Protein AF-A0AAE9FIM0-F1 (afdb_monomer)

Solvent-accessible surface area (backbone atoms only — not comparable to full-atom values): 22523 Å² total; per-residue (Å²): 132,84,79,68,98,60,96,70,81,32,46,22,54,48,55,18,51,53,49,30,56,49,62,71,35,87,87,55,49,59,69,56,46,31,50,56,34,48,49,47,29,31,25,73,68,67,38,92,73,92,70,61,60,83,81,52,51,49,50,66,45,49,74,44,91,49,35,68,61,37,21,54,51,45,29,70,60,47,76,51,98,42,43,53,70,60,45,55,52,51,48,54,48,48,53,49,40,24,47,32,17,46,52,25,42,47,45,43,71,77,53,74,28,53,64,4,48,55,47,49,44,52,48,48,56,51,43,44,55,52,50,46,55,24,39,76,43,16,61,45,33,56,78,67,67,43,36,66,58,54,45,51,56,52,66,58,48,41,66,61,76,64,52,69,58,44,45,48,43,26,48,48,32,54,51,50,33,51,50,41,25,54,50,41,45,69,78,42,70,95,43,75,68,46,54,52,49,19,49,53,39,18,52,50,60,36,68,88,44,63,52,37,71,59,33,22,59,60,96,52,67,46,58,61,82,49,34,34,28,56,13,46,57,50,18,37,43,49,56,65,47,91,44,65,42,36,27,29,20,31,49,28,22,51,50,28,20,38,59,27,53,67,42,34,46,27,82,93,66,61,89,72,65,61,75,62,20,53,57,27,50,49,43,44,43,51,36,41,31,43,25,24,77,74,54,55,73,74,43,65,69,59,55,73,75,23,40,25,47,56,43,7,46,43,50,1,40,52,47,18,50,51,55,42,50,69,76,31,66,97,46,40,77,43,72,71,48,77,47,84,51,101,88,50,88,45,68,37,24,38,49,39,37,16,55,52,27,40,48,53,76,53,68,74,95,61,91,41,48,55,51,91,92,50,47,53,62,26,48,65,32,49,49,60,38,49,56,46,40,70,67,45,43,60,57,68,66,56,53,75,82,32,82,79,47,59,52,49,63,80,78,66,42,70,66,14,77,82,26,56,57,60,69,130

pLDDT: mean 87.54, std 10.55, range [40.44, 98.5]

Structure (mmCIF, N/CA/C/O backbone):
data_AF-A0AAE9FIM0-F1
#
_entry.id   AF-A0AAE9FIM0-F1
#
loop_
_atom_site.group_PDB
_atom_site.id
_atom_site.type_symbol
_atom_site.label_atom_id
_atom_site.label_alt_id
_atom_site.label_comp_id
_atom_site.label_asym_id
_atom_site.label_entity_id
_atom_site.label_seq_id
_atom_site.pdbx_PDB_ins_code
_atom_site.Cartn_x
_atom_site.Cartn_y
_atom_site.Cartn_z
_atom_site.occupancy
_atom_site.B_iso_or_equiv
_atom_site.auth_seq_id
_atom_site.auth_comp_id
_atom_site.auth_asym_id
_atom_site.auth_atom_id
_atom_site.pdbx_PDB_model_num
ATOM 1 N N . MET A 1 1 ? 26.666 -0.159 -11.249 1.00 45.59 1 MET A N 1
ATOM 2 C CA . MET A 1 1 ? 26.987 0.012 -12.684 1.00 45.59 1 MET A CA 1
ATOM 3 C C . MET A 1 1 ? 28.326 0.726 -12.790 1.00 45.59 1 MET A C 1
ATOM 5 O O . MET A 1 1 ? 28.590 1.577 -11.950 1.00 45.59 1 MET A O 1
ATOM 9 N N . ARG A 1 2 ? 29.203 0.347 -13.729 1.00 40.44 2 ARG A N 1
ATOM 10 C CA . ARG A 1 2 ? 30.418 1.134 -14.006 1.00 40.44 2 ARG A CA 1
ATOM 11 C C . ARG A 1 2 ? 30.006 2.376 -14.793 1.00 40.44 2 ARG A C 1
ATOM 13 O O . ARG A 1 2 ? 29.183 2.263 -15.694 1.00 40.44 2 ARG A O 1
ATOM 20 N N . THR A 1 3 ? 30.529 3.535 -14.415 1.00 42.78 3 THR A N 1
ATOM 21 C CA . THR A 1 3 ? 30.264 4.798 -15.106 1.00 42.78 3 THR A CA 1
ATOM 22 C C . THR A 1 3 ? 30.860 4.731 -16.516 1.00 42.78 3 THR A C 1
ATOM 24 O O . THR A 1 3 ? 32.011 4.303 -16.635 1.00 42.78 3 THR A O 1
ATOM 27 N N . PRO A 1 4 ? 30.118 5.122 -17.566 1.00 48.19 4 PRO A N 1
ATOM 28 C CA . PRO A 1 4 ? 30.628 5.154 -18.934 1.00 48.19 4 PRO A CA 1
ATOM 29 C C . PRO A 1 4 ? 31.909 5.987 -19.053 1.00 48.19 4 PRO A C 1
ATOM 31 O O . PRO A 1 4 ? 32.126 6.931 -18.294 1.00 48.19 4 PRO A O 1
ATOM 34 N N . SER A 1 5 ? 32.755 5.647 -20.028 1.00 42.88 5 SER A N 1
ATOM 35 C CA . SER A 1 5 ? 34.056 6.302 -20.243 1.00 42.88 5 SER A CA 1
ATOM 36 C C . SER A 1 5 ? 33.963 7.744 -20.778 1.00 42.88 5 SER A C 1
ATOM 38 O O . SER A 1 5 ? 34.961 8.466 -20.764 1.00 42.88 5 SER A O 1
ATOM 40 N N . ARG A 1 6 ? 32.773 8.178 -21.222 1.00 50.69 6 ARG A N 1
ATOM 41 C CA . ARG A 1 6 ? 32.464 9.528 -21.724 1.00 50.69 6 ARG A CA 1
ATOM 42 C C . ARG A 1 6 ? 31.377 10.195 -20.877 1.00 50.69 6 ARG A C 1
ATOM 44 O O . ARG A 1 6 ? 30.498 9.515 -20.352 1.00 50.69 6 ARG A O 1
ATOM 51 N N . GLU A 1 7 ? 31.415 11.525 -20.773 1.00 47.22 7 GLU A N 1
ATOM 52 C CA . GLU A 1 7 ? 30.308 12.314 -20.215 1.00 47.22 7 GLU A CA 1
ATOM 53 C C . GLU A 1 7 ? 29.079 12.174 -21.125 1.00 47.22 7 GLU A C 1
ATOM 55 O O . GLU A 1 7 ? 29.012 12.767 -22.199 1.00 47.22 7 GLU A O 1
ATOM 60 N N . LEU A 1 8 ? 28.114 11.352 -20.713 1.00 57.09 8 LEU A N 1
ATOM 61 C CA . LEU A 1 8 ? 26.884 11.115 -21.466 1.00 57.09 8 LEU A CA 1
ATOM 62 C C . LEU A 1 8 ? 25.763 12.012 -20.947 1.00 57.09 8 LEU A C 1
ATOM 64 O O . LEU A 1 8 ? 25.389 11.949 -19.777 1.00 57.09 8 LEU A O 1
ATOM 68 N N . THR A 1 9 ? 25.199 12.822 -21.840 1.00 62.22 9 THR A N 1
ATOM 69 C CA . THR A 1 9 ? 24.086 13.733 -21.535 1.00 62.22 9 THR A CA 1
ATOM 70 C C . THR A 1 9 ? 22.716 13.063 -21.672 1.00 62.22 9 THR A C 1
ATOM 72 O O . THR A 1 9 ? 21.817 13.370 -20.895 1.00 62.22 9 THR A O 1
ATOM 75 N N . SER A 1 10 ? 22.544 12.117 -22.603 1.00 78.56 10 SER A N 1
ATOM 76 C CA . SER A 1 10 ? 21.276 11.403 -22.828 1.00 78.56 10 SER A CA 1
ATOM 77 C C . SER A 1 10 ? 21.466 10.054 -23.540 1.00 78.56 10 SER A C 1
ATOM 79 O O . SER A 1 10 ? 22.478 9.816 -24.206 1.00 78.56 10 SER A O 1
ATOM 81 N N . THR A 1 11 ? 20.474 9.163 -23.415 1.00 80.56 11 THR A N 1
ATOM 82 C CA . THR A 1 11 ? 20.501 7.804 -23.997 1.00 80.56 11 THR A CA 1
ATOM 83 C C . THR A 1 11 ? 20.589 7.819 -25.526 1.00 80.56 11 THR A C 1
ATOM 85 O O . THR A 1 11 ? 21.342 7.049 -26.121 1.00 80.56 11 THR A O 1
ATOM 88 N N . ASN A 1 12 ? 19.866 8.728 -26.179 1.00 86.38 12 ASN A N 1
ATOM 89 C CA . ASN A 1 12 ? 19.894 8.870 -27.633 1.00 86.38 12 ASN A CA 1
ATOM 90 C C . ASN A 1 12 ? 21.243 9.393 -28.149 1.00 86.38 12 ASN A C 1
ATOM 92 O O . ASN A 1 12 ? 21.738 8.898 -29.161 1.00 86.38 12 ASN A O 1
ATOM 96 N N . ASN A 1 13 ? 21.878 10.321 -27.422 1.00 86.94 13 ASN A N 1
ATOM 97 C CA . ASN A 1 13 ? 23.226 10.791 -27.740 1.00 86.94 13 ASN A CA 1
ATOM 98 C C . ASN A 1 13 ? 24.244 9.657 -27.636 1.00 86.94 13 ASN A C 1
ATOM 100 O O . ASN A 1 13 ? 25.031 9.480 -28.561 1.00 86.94 13 ASN A O 1
ATOM 104 N N . PHE A 1 14 ? 24.174 8.845 -26.576 1.00 87.06 14 PHE A N 1
ATOM 105 C CA . PHE A 1 14 ? 25.027 7.667 -26.418 1.00 87.06 14 PHE A CA 1
ATOM 106 C C . PHE A 1 14 ? 24.913 6.700 -27.606 1.00 87.06 14 PHE A C 1
ATOM 108 O O . PHE A 1 14 ? 25.920 6.359 -28.222 1.00 87.06 14 PHE A O 1
ATOM 115 N N . ILE A 1 15 ? 23.688 6.298 -27.966 1.00 89.69 15 ILE A N 1
ATOM 116 C CA . ILE A 1 15 ? 23.442 5.376 -29.087 1.00 89.69 15 ILE A CA 1
ATOM 117 C C . ILE A 1 15 ? 23.955 5.974 -30.406 1.00 89.69 15 ILE A C 1
ATOM 119 O O . ILE A 1 15 ? 24.603 5.285 -31.195 1.00 89.69 15 ILE A O 1
ATOM 123 N N . GLY A 1 16 ? 23.701 7.265 -30.637 1.00 92.00 16 GLY A N 1
ATOM 124 C CA . GLY A 1 16 ? 24.163 7.971 -31.828 1.00 92.00 16 GLY A CA 1
ATOM 125 C C . GLY A 1 16 ? 25.684 8.086 -31.925 1.00 92.00 16 GLY A C 1
ATOM 126 O O . GLY A 1 16 ? 26.239 7.895 -33.007 1.00 92.00 16 GLY A O 1
ATOM 127 N N . GLU A 1 17 ? 26.369 8.390 -30.823 1.00 91.56 17 GLU A N 1
ATOM 128 C CA . GLU A 1 17 ? 27.834 8.463 -30.770 1.00 91.56 17 GLU A CA 1
ATOM 129 C C . GLU A 1 17 ? 28.489 7.094 -30.939 1.00 91.56 17 GLU A C 1
ATOM 131 O O . GLU A 1 17 ? 29.503 6.987 -31.630 1.00 91.56 17 GLU A O 1
ATOM 136 N N . LEU A 1 18 ? 27.895 6.047 -30.361 1.00 91.38 18 LEU A N 1
ATOM 137 C CA . LEU A 1 18 ? 28.353 4.675 -30.551 1.00 91.38 18 LEU A CA 1
ATOM 138 C C . LEU A 1 18 ? 28.235 4.264 -32.024 1.00 91.38 18 LEU A C 1
ATOM 140 O O . LEU A 1 18 ? 29.189 3.738 -32.593 1.00 91.38 18 LEU A O 1
ATOM 144 N N . PHE A 1 19 ? 27.110 4.582 -32.674 1.00 93.81 19 PHE A N 1
ATOM 145 C CA . PHE A 1 19 ? 26.949 4.368 -34.113 1.00 93.81 19 PHE A CA 1
ATOM 146 C C . PHE A 1 19 ? 27.971 5.157 -34.939 1.00 93.81 19 PHE A C 1
ATOM 148 O O . PHE A 1 19 ? 28.561 4.603 -35.863 1.00 93.81 19 PHE A O 1
ATOM 155 N N . LEU A 1 20 ? 28.195 6.436 -34.612 1.00 94.75 20 LEU A N 1
ATOM 156 C CA . LEU A 1 20 ? 29.162 7.286 -35.313 1.00 94.75 20 LEU A CA 1
ATOM 157 C C . LEU A 1 20 ? 30.563 6.668 -35.274 1.00 94.75 20 LEU A C 1
ATOM 159 O O . LEU A 1 20 ? 31.186 6.517 -36.321 1.00 94.75 20 LEU A O 1
ATOM 163 N N . ALA A 1 21 ? 31.009 6.245 -34.088 1.00 92.19 21 ALA A N 1
ATOM 164 C CA . ALA A 1 21 ? 32.309 5.609 -33.906 1.00 92.19 21 ALA A CA 1
ATOM 165 C C . ALA A 1 21 ? 32.446 4.315 -34.726 1.00 92.19 21 ALA A C 1
ATOM 167 O O . ALA A 1 21 ? 33.482 4.093 -35.345 1.00 92.19 21 ALA A O 1
ATOM 168 N N . GLN A 1 22 ? 31.398 3.484 -34.773 1.00 91.69 22 GLN A N 1
ATOM 169 C CA . GLN A 1 22 ? 31.391 2.266 -35.591 1.00 91.69 22 GLN A CA 1
ATOM 170 C C . GLN A 1 22 ? 31.370 2.572 -37.095 1.00 91.69 22 GLN A C 1
ATOM 172 O O . GLN A 1 22 ? 32.004 1.868 -37.869 1.00 91.69 22 GLN A O 1
ATOM 177 N N . CYS A 1 23 ? 30.646 3.608 -37.524 1.00 94.38 23 CYS A N 1
ATOM 178 C CA . CYS A 1 23 ? 30.543 3.988 -38.933 1.00 94.38 23 CYS A CA 1
ATOM 179 C C . CYS A 1 23 ? 31.859 4.565 -39.480 1.00 94.38 23 CYS A C 1
ATOM 181 O O . CYS A 1 23 ? 32.198 4.340 -40.641 1.00 94.38 23 CYS A O 1
ATOM 183 N N . GLU A 1 24 ? 32.607 5.300 -38.652 1.00 93.75 24 GLU A N 1
ATOM 184 C CA . GLU A 1 24 ? 33.899 5.893 -39.021 1.00 93.75 24 GLU A CA 1
ATOM 185 C C . GLU A 1 24 ? 35.069 4.892 -38.973 1.00 93.75 24 GLU A C 1
ATOM 187 O O . GLU A 1 24 ? 36.112 5.137 -39.587 1.00 93.75 24 GLU A O 1
ATOM 192 N N . ASP A 1 25 ? 34.914 3.761 -38.276 1.00 90.88 25 ASP A N 1
ATOM 193 C CA . ASP A 1 25 ? 35.942 2.723 -38.196 1.00 90.88 25 ASP A CA 1
ATOM 194 C C . ASP A 1 25 ? 35.991 1.876 -39.477 1.00 90.88 25 ASP A C 1
ATOM 196 O O . ASP A 1 25 ? 35.079 1.120 -39.812 1.00 90.88 25 ASP A O 1
ATOM 200 N N . THR A 1 26 ? 37.124 1.942 -40.174 1.00 88.12 26 THR A N 1
ATOM 201 C CA . THR A 1 26 ? 37.364 1.222 -41.430 1.00 88.12 26 THR A CA 1
ATOM 202 C C . THR A 1 26 ? 37.432 -0.300 -41.278 1.00 88.12 26 THR A C 1
ATOM 204 O O . THR A 1 26 ? 37.402 -1.010 -42.287 1.00 88.12 26 THR A O 1
ATOM 207 N N . HIS A 1 27 ? 37.522 -0.820 -40.051 1.00 90.00 27 HIS A N 1
ATOM 208 C CA . HIS A 1 27 ? 37.508 -2.256 -39.764 1.00 90.00 27 HIS A CA 1
ATOM 209 C C . HIS A 1 27 ? 36.102 -2.810 -39.518 1.00 90.00 27 HIS A C 1
ATOM 211 O O . HIS A 1 27 ? 35.934 -4.033 -39.507 1.00 90.00 27 HIS A O 1
ATOM 217 N N . VAL A 1 28 ? 35.107 -1.943 -39.319 1.00 88.38 28 VAL A N 1
ATOM 218 C CA . VAL A 1 28 ? 33.714 -2.338 -39.111 1.00 88.38 28 VAL A CA 1
ATOM 219 C C . VAL A 1 28 ? 33.047 -2.540 -40.467 1.00 88.38 28 VAL A C 1
ATOM 221 O O . VAL A 1 28 ? 33.050 -1.673 -41.341 1.00 88.38 28 VAL A O 1
ATOM 224 N N . LYS A 1 29 ? 32.473 -3.724 -40.675 1.00 91.00 29 LYS A N 1
ATOM 225 C CA . LYS A 1 29 ? 31.782 -4.060 -41.922 1.00 91.00 29 LYS A CA 1
ATOM 226 C C . LYS A 1 29 ? 30.368 -3.487 -41.933 1.00 91.00 29 LYS A C 1
ATOM 228 O O . LYS A 1 29 ? 29.709 -3.384 -40.903 1.00 91.00 29 LYS A O 1
ATOM 233 N N . HIS A 1 30 ? 29.841 -3.245 -43.133 1.00 91.31 30 HIS A N 1
ATOM 234 C CA . HIS A 1 30 ? 28.443 -2.841 -43.328 1.00 91.31 30 HIS A CA 1
ATOM 235 C C . HIS A 1 30 ? 27.441 -3.788 -42.635 1.00 91.31 30 HIS A C 1
ATOM 237 O O . HIS A 1 30 ? 26.458 -3.335 -42.059 1.00 91.31 30 HIS A O 1
ATOM 243 N N . GLU A 1 31 ? 27.710 -5.097 -42.641 1.00 90.50 31 GLU A N 1
ATOM 244 C CA . GLU A 1 31 ? 26.878 -6.096 -41.955 1.00 90.50 31 GLU A CA 1
ATOM 245 C C . GLU A 1 31 ? 26.845 -5.901 -40.429 1.00 90.50 31 GLU A C 1
ATOM 247 O O . GLU A 1 31 ? 25.802 -6.122 -39.817 1.00 90.50 31 GLU A O 1
ATOM 252 N N . GLU A 1 32 ? 27.947 -5.448 -39.820 1.00 89.62 32 GLU A N 1
ATOM 253 C CA . GLU A 1 32 ? 28.021 -5.148 -38.382 1.00 89.62 32 GLU A CA 1
ATOM 254 C C . GLU A 1 32 ? 27.185 -3.900 -38.046 1.00 89.62 32 GLU A C 1
ATOM 256 O O . GLU A 1 32 ? 26.411 -3.922 -37.089 1.00 89.62 32 GLU A O 1
ATOM 261 N N . LEU A 1 33 ? 27.248 -2.851 -38.879 1.00 90.94 33 LEU A N 1
ATOM 262 C CA . LEU A 1 33 ? 26.402 -1.654 -38.737 1.00 90.94 33 LEU A CA 1
ATOM 263 C C . LEU A 1 33 ? 24.915 -1.976 -38.905 1.00 90.94 33 LEU A C 1
ATOM 265 O O . LEU A 1 33 ? 24.080 -1.514 -38.128 1.00 90.94 33 LEU A O 1
ATOM 269 N N . LEU A 1 34 ? 24.577 -2.794 -39.904 1.00 91.50 34 LEU A N 1
ATOM 270 C CA . LEU A 1 34 ? 23.209 -3.249 -40.126 1.00 91.50 34 LEU A CA 1
ATOM 271 C C . LEU A 1 34 ? 22.697 -4.054 -38.927 1.00 91.50 34 LEU A C 1
ATOM 273 O O . LEU A 1 34 ? 21.554 -3.882 -38.510 1.00 91.50 34 LEU A O 1
ATOM 277 N N . HIS A 1 35 ? 23.538 -4.922 -38.363 1.00 88.94 35 HIS A N 1
ATOM 278 C CA . HIS A 1 35 ? 23.178 -5.704 -37.191 1.00 88.94 35 HIS A CA 1
ATOM 279 C C . HIS A 1 35 ? 22.922 -4.816 -35.966 1.00 88.94 35 HIS A C 1
ATOM 281 O O . HIS A 1 35 ? 21.900 -4.984 -35.304 1.00 88.94 35 HIS A O 1
ATOM 287 N N . PHE A 1 36 ? 23.791 -3.833 -35.711 1.00 90.69 36 PHE A N 1
ATOM 288 C CA . PHE A 1 36 ? 23.611 -2.854 -34.637 1.00 90.69 36 PHE A CA 1
ATOM 289 C C . PHE A 1 36 ? 22.263 -2.124 -34.738 1.00 90.69 36 PHE A C 1
ATOM 291 O O . PHE A 1 36 ? 21.505 -2.075 -33.771 1.00 90.69 36 PHE A O 1
ATOM 298 N N . LEU A 1 37 ? 21.921 -1.615 -35.926 1.00 91.88 37 LEU A N 1
ATOM 299 C CA . LEU A 1 37 ? 20.658 -0.904 -36.146 1.00 91.88 37 LEU A CA 1
ATOM 300 C C . LEU A 1 37 ? 19.449 -1.828 -35.966 1.00 91.88 37 LEU A C 1
ATOM 302 O O . LEU A 1 37 ? 18.486 -1.439 -35.313 1.00 91.88 37 LEU A O 1
ATOM 306 N N . LYS A 1 38 ? 19.522 -3.074 -36.450 1.00 88.69 38 LYS A N 1
ATOM 307 C CA . LYS A 1 38 ? 18.462 -4.076 -36.252 1.00 88.69 38 LYS A CA 1
ATOM 308 C C . LYS A 1 38 ? 18.218 -4.427 -34.789 1.00 88.69 38 LYS A C 1
ATOM 310 O O . LYS A 1 38 ? 17.091 -4.748 -34.425 1.00 88.69 38 LYS A O 1
ATOM 315 N N . GLN A 1 39 ? 19.242 -4.373 -33.939 1.00 87.56 39 GLN A N 1
ATOM 316 C CA . GLN A 1 39 ? 19.032 -4.545 -32.503 1.00 87.56 39 GLN A CA 1
ATOM 317 C C . GLN A 1 39 ? 18.209 -3.391 -31.921 1.00 87.56 39 GLN A C 1
ATOM 319 O O . GLN A 1 39 ? 17.304 -3.640 -31.133 1.00 87.56 39 GLN A O 1
ATOM 324 N N . ILE A 1 40 ? 18.455 -2.150 -32.351 1.00 89.62 40 ILE A N 1
ATOM 325 C CA . ILE A 1 40 ? 17.654 -0.991 -31.926 1.00 89.62 40 ILE A CA 1
ATOM 326 C C . ILE A 1 40 ? 16.211 -1.125 -32.431 1.00 89.62 40 ILE A C 1
ATOM 328 O O . ILE A 1 40 ? 15.276 -0.952 -31.654 1.00 89.62 40 ILE A O 1
ATOM 332 N N . GLU A 1 41 ? 16.022 -1.489 -33.702 1.00 88.81 41 GLU A N 1
ATOM 333 C CA . GLU A 1 41 ? 14.703 -1.777 -34.289 1.00 88.81 41 GLU A CA 1
ATOM 334 C C . GLU A 1 41 ? 13.930 -2.821 -33.468 1.00 88.81 41 GLU A C 1
ATOM 336 O O . GLU A 1 41 ? 12.759 -2.631 -33.145 1.00 88.81 41 GLU A O 1
ATOM 341 N N . HIS A 1 42 ? 14.602 -3.903 -33.074 1.00 84.69 42 HIS A N 1
ATOM 342 C CA . HIS A 1 42 ? 13.991 -4.967 -32.291 1.00 84.69 42 HIS A CA 1
ATOM 343 C C . HIS A 1 42 ? 13.658 -4.539 -30.859 1.00 84.69 42 HIS A C 1
ATOM 345 O O . HIS A 1 42 ? 12.546 -4.761 -30.396 1.00 84.69 42 HIS A O 1
ATOM 351 N N . TYR A 1 43 ? 14.602 -3.935 -30.139 1.00 82.81 43 TYR A N 1
ATOM 352 C CA . TYR A 1 43 ? 14.451 -3.717 -28.700 1.00 82.81 43 TYR A CA 1
ATOM 353 C C . TYR A 1 43 ? 13.754 -2.404 -28.339 1.00 82.81 43 TYR A C 1
ATOM 355 O O . TYR A 1 43 ? 13.036 -2.360 -27.344 1.00 82.81 43 TYR A O 1
ATOM 363 N N . VAL A 1 44 ? 13.938 -1.344 -29.132 1.00 82.44 44 VAL A N 1
ATOM 364 C CA . VAL A 1 44 ? 13.308 -0.035 -28.886 1.00 82.44 44 VAL A CA 1
ATOM 365 C C . VAL A 1 44 ? 11.938 0.042 -29.551 1.00 82.44 44 VAL A C 1
ATOM 367 O O . VAL A 1 44 ? 10.980 0.490 -28.927 1.00 82.44 44 VAL A O 1
ATOM 370 N N . PHE A 1 45 ? 11.831 -0.422 -30.799 1.00 82.50 45 PHE A N 1
ATOM 371 C CA . PHE A 1 45 ? 10.597 -0.326 -31.584 1.00 82.50 45 PHE A CA 1
ATOM 372 C C . PHE A 1 45 ? 9.779 -1.625 -31.614 1.00 82.50 45 PHE A C 1
ATOM 374 O O . PHE A 1 45 ? 8.704 -1.641 -32.206 1.00 82.50 45 PHE A O 1
ATOM 381 N N . LYS A 1 46 ? 10.244 -2.690 -30.939 1.00 76.25 46 LYS A N 1
ATOM 382 C CA . LYS A 1 46 ? 9.545 -3.984 -30.813 1.00 76.25 46 LYS A CA 1
ATOM 383 C C . LYS A 1 46 ? 9.213 -4.626 -32.164 1.00 76.25 46 LYS A C 1
ATOM 385 O O . LYS A 1 46 ? 8.137 -5.186 -32.350 1.00 76.25 46 LYS A O 1
ATOM 390 N N . PHE A 1 47 ? 10.127 -4.515 -33.130 1.00 78.38 47 PHE A N 1
ATOM 391 C CA . PHE A 1 47 ? 9.965 -5.167 -34.426 1.00 78.38 47 PHE A CA 1
ATOM 392 C C . PHE A 1 47 ? 10.510 -6.603 -34.412 1.00 78.38 47 PHE A C 1
ATOM 394 O O . PHE A 1 47 ? 11.688 -6.857 -34.140 1.00 78.38 47 PHE A O 1
ATOM 401 N N . ASP A 1 48 ? 9.647 -7.550 -34.779 1.00 60.34 48 ASP A N 1
ATOM 402 C CA . ASP A 1 48 ? 9.906 -8.993 -34.736 1.00 60.34 48 ASP A CA 1
ATOM 403 C C . ASP A 1 48 ? 10.162 -9.544 -36.150 1.00 60.34 48 ASP A C 1
ATOM 405 O O . ASP A 1 48 ? 9.458 -10.435 -36.624 1.00 60.34 48 ASP A O 1
ATOM 409 N N . GLY A 1 49 ? 11.130 -9.000 -36.895 1.00 62.97 49 GLY A N 1
ATOM 410 C CA . GLY A 1 49 ? 11.468 -9.542 -38.219 1.00 62.97 49 GLY A CA 1
ATOM 411 C C . GLY A 1 49 ? 11.859 -8.513 -39.274 1.00 62.97 49 GLY A C 1
ATOM 412 O O . GLY A 1 49 ? 12.674 -7.634 -39.022 1.00 62.97 49 GLY A O 1
ATOM 413 N N . SER A 1 50 ? 11.357 -8.696 -40.502 1.00 59.22 50 SER A N 1
ATOM 414 C CA . SER A 1 50 ? 11.827 -7.985 -41.704 1.00 59.22 50 SER A CA 1
ATOM 415 C C . SER A 1 50 ? 11.118 -6.666 -42.010 1.00 59.22 50 SER A C 1
ATOM 417 O O . SER A 1 50 ? 11.550 -5.969 -42.926 1.00 59.22 50 SER A O 1
ATOM 419 N N . ASN A 1 51 ? 10.044 -6.330 -41.293 1.00 70.25 51 ASN A N 1
ATOM 420 C CA . ASN A 1 51 ? 9.232 -5.155 -41.594 1.00 70.25 51 ASN A CA 1
ATOM 421 C C . ASN A 1 51 ? 9.296 -4.179 -40.420 1.00 70.25 51 ASN A C 1
ATOM 423 O O . ASN A 1 51 ? 8.531 -4.289 -39.469 1.00 70.25 51 ASN A O 1
ATOM 427 N N . CYS A 1 52 ? 10.234 -3.244 -40.500 1.00 80.31 52 CYS A N 1
ATOM 428 C CA . CYS A 1 52 ? 10.192 -2.018 -39.716 1.00 80.31 52 CYS A CA 1
ATOM 429 C C . CYS A 1 52 ? 9.077 -1.098 -40.252 1.00 80.31 52 CYS A C 1
ATOM 431 O O . CYS A 1 52 ? 8.716 -1.177 -41.431 1.00 80.31 52 CYS A O 1
ATOM 433 N N . GLU A 1 53 ? 8.549 -0.205 -39.415 1.00 78.06 53 GLU A N 1
ATOM 434 C CA . GLU A 1 53 ? 7.515 0.758 -39.810 1.00 78.06 53 GLU A CA 1
ATOM 435 C C . GLU A 1 53 ? 8.018 2.205 -39.724 1.00 78.06 53 GLU A C 1
ATOM 437 O O . GLU A 1 53 ? 8.605 2.621 -38.725 1.00 78.06 53 GLU A O 1
ATOM 442 N N . TYR A 1 54 ? 7.750 2.983 -40.780 1.00 82.81 54 TYR A N 1
ATOM 443 C CA . TYR A 1 54 ? 8.013 4.424 -40.875 1.00 82.81 54 TYR A CA 1
ATOM 444 C C . TYR A 1 54 ? 9.403 4.849 -40.371 1.00 82.81 54 TYR A C 1
ATOM 446 O O . TYR A 1 54 ? 10.426 4.507 -40.966 1.00 82.81 54 TYR A O 1
ATOM 454 N N . GLU A 1 55 ? 9.435 5.652 -39.308 1.00 78.62 55 GLU A N 1
ATOM 455 C CA . GLU A 1 55 ? 10.644 6.223 -38.731 1.00 78.62 55 GLU A CA 1
ATOM 456 C C . GLU A 1 55 ? 11.497 5.187 -37.999 1.00 78.62 55 GLU A C 1
ATOM 458 O O . GLU A 1 55 ? 12.705 5.366 -37.919 1.00 78.62 55 GLU A O 1
ATOM 463 N N . GLY A 1 56 ? 10.919 4.061 -37.576 1.00 82.44 56 GLY A N 1
ATOM 464 C CA . GLY A 1 56 ? 11.653 2.968 -36.946 1.00 82.44 56 GLY A CA 1
ATOM 465 C C . GLY A 1 56 ? 12.483 2.123 -37.922 1.00 82.44 56 GLY A C 1
ATOM 466 O O . GLY A 1 56 ? 13.133 1.181 -37.491 1.00 82.44 56 GLY A O 1
ATOM 467 N N . CYS A 1 57 ? 12.488 2.425 -39.225 1.00 89.19 57 CYS A N 1
ATOM 468 C CA . CYS A 1 57 ? 13.330 1.762 -40.226 1.00 89.19 57 CYS A CA 1
ATOM 469 C C . CYS A 1 57 ? 14.757 2.322 -40.259 1.00 89.19 57 CYS A C 1
ATOM 471 O O . CYS A 1 57 ? 15.126 3.109 -41.135 1.00 89.19 57 CYS A O 1
ATOM 473 N N . LEU A 1 58 ? 15.582 1.896 -39.311 1.00 92.56 58 LEU A N 1
ATOM 474 C CA . LEU A 1 58 ? 16.933 2.408 -39.113 1.00 92.56 58 LEU A CA 1
ATOM 475 C C . LEU A 1 58 ? 17.962 1.791 -40.063 1.00 92.56 58 LEU A C 1
ATOM 477 O O . LEU A 1 58 ? 18.950 2.442 -40.385 1.00 92.56 58 LEU A O 1
ATOM 481 N N . SER A 1 59 ? 17.732 0.573 -40.551 1.00 91.12 59 SER A N 1
ATOM 482 C CA . SER A 1 59 ? 18.671 -0.227 -41.350 1.00 91.12 59 SER A CA 1
ATOM 483 C C . SER A 1 59 ? 19.296 0.515 -42.545 1.00 91.12 59 SER A C 1
ATOM 485 O O . SER A 1 59 ? 20.455 0.274 -42.882 1.00 91.12 59 SER A O 1
ATOM 487 N N . ALA A 1 60 ? 18.570 1.453 -43.167 1.00 91.19 60 ALA A N 1
ATOM 488 C CA . ALA A 1 60 ? 19.076 2.259 -44.284 1.00 91.19 60 ALA A CA 1
ATOM 489 C C . ALA A 1 60 ? 20.267 3.162 -43.901 1.00 91.19 60 ALA A C 1
ATOM 491 O O . ALA A 1 60 ? 21.079 3.506 -44.761 1.00 91.19 60 ALA A O 1
ATOM 492 N N . LEU A 1 61 ? 20.407 3.514 -42.618 1.00 94.81 61 LEU A N 1
ATOM 493 C CA . LEU A 1 61 ? 21.502 4.343 -42.116 1.00 94.81 61 LEU A CA 1
ATOM 494 C C . LEU A 1 61 ? 22.868 3.656 -42.257 1.00 94.81 61 LEU A C 1
ATOM 496 O O . LEU A 1 61 ? 23.866 4.347 -42.433 1.00 94.81 61 LEU A O 1
ATOM 500 N N . ALA A 1 62 ? 22.930 2.318 -42.269 1.00 94.06 62 ALA A N 1
ATOM 501 C CA . ALA A 1 62 ? 24.182 1.581 -42.486 1.00 94.06 62 ALA A CA 1
ATOM 502 C C . ALA A 1 62 ? 24.768 1.774 -43.897 1.00 94.06 62 ALA A C 1
ATOM 504 O O . ALA A 1 62 ? 25.943 1.481 -44.119 1.00 94.06 62 ALA A O 1
ATOM 505 N N . SER A 1 63 ? 23.955 2.209 -44.866 1.00 93.94 63 SER A N 1
ATOM 506 C CA . SER A 1 63 ? 24.385 2.479 -46.244 1.00 93.94 63 SER A CA 1
ATOM 507 C C . SER A 1 63 ? 24.716 3.954 -46.494 1.00 93.94 63 SER A C 1
ATOM 509 O O . SER A 1 63 ? 25.159 4.292 -47.592 1.00 93.94 63 SER A O 1
ATOM 511 N N . ASP A 1 64 ? 24.499 4.843 -45.522 1.00 93.75 64 ASP A N 1
ATOM 512 C CA . ASP A 1 64 ? 24.819 6.260 -45.675 1.00 93.75 64 ASP A CA 1
ATOM 513 C C . ASP A 1 64 ? 26.324 6.495 -45.458 1.00 93.75 64 ASP A C 1
ATOM 515 O O . ASP A 1 64 ? 26.854 6.311 -44.367 1.00 93.75 64 ASP A O 1
ATOM 519 N N . HIS A 1 65 ? 27.020 6.944 -46.504 1.00 91.75 65 HIS A N 1
ATOM 520 C CA . HIS A 1 65 ? 28.451 7.260 -46.444 1.00 91.75 65 HIS A CA 1
ATOM 521 C C . HIS A 1 65 ? 28.789 8.494 -45.588 1.00 91.75 65 HIS A C 1
ATOM 523 O O . HIS A 1 65 ? 29.959 8.739 -45.304 1.00 91.75 65 HIS A O 1
ATOM 529 N N . ASN A 1 66 ? 27.798 9.302 -45.200 1.00 96.62 66 ASN A N 1
ATOM 530 C CA . ASN A 1 66 ? 27.974 10.410 -44.270 1.00 96.62 66 ASN A CA 1
ATOM 531 C C . ASN A 1 66 ? 27.590 9.962 -42.852 1.00 96.62 66 ASN A C 1
ATOM 533 O O . ASN A 1 66 ? 26.450 10.145 -42.415 1.00 96.62 66 ASN A O 1
ATOM 537 N N . CYS A 1 67 ? 28.569 9.412 -42.130 1.00 96.19 67 CYS A N 1
ATOM 538 C CA . CYS A 1 67 ? 28.391 8.898 -40.773 1.00 96.19 67 CYS A CA 1
ATOM 539 C C . CYS A 1 67 ? 27.828 9.940 -39.799 1.00 96.19 67 CYS A C 1
ATOM 541 O O . CYS A 1 67 ? 26.964 9.614 -38.986 1.00 96.19 67 CYS A O 1
ATOM 543 N N . THR A 1 68 ? 28.242 11.207 -39.913 1.00 97.00 68 THR A N 1
ATOM 544 C CA . THR A 1 68 ? 27.713 12.295 -39.080 1.00 97.00 68 THR A CA 1
ATOM 545 C C . THR A 1 68 ? 26.218 12.493 -39.315 1.00 97.00 68 THR A C 1
ATOM 547 O O . THR A 1 68 ? 25.443 12.507 -38.363 1.00 97.00 68 THR A O 1
ATOM 550 N N . ARG A 1 69 ? 25.777 12.589 -40.576 1.00 96.88 69 ARG A N 1
ATOM 551 C CA . ARG A 1 69 ? 24.350 12.739 -40.905 1.00 96.88 69 ARG A CA 1
ATOM 552 C C . ARG A 1 69 ? 23.537 11.530 -40.445 1.00 96.88 69 ARG A C 1
ATOM 554 O O . ARG A 1 69 ? 22.451 11.708 -39.899 1.00 96.88 69 ARG A O 1
ATOM 561 N N . ALA A 1 70 ? 24.052 10.324 -40.668 1.00 96.25 70 ALA A N 1
ATOM 562 C CA . ALA A 1 70 ? 23.390 9.091 -40.264 1.00 96.25 70 ALA A CA 1
ATOM 563 C C . ALA A 1 70 ? 23.240 8.997 -38.736 1.00 96.25 70 ALA A C 1
ATOM 565 O O . ALA A 1 70 ? 22.158 8.685 -38.243 1.00 96.25 70 ALA A O 1
ATOM 566 N N . SER A 1 71 ? 24.289 9.359 -37.990 1.00 95.75 71 SER A N 1
ATOM 567 C CA . SER A 1 71 ? 24.267 9.450 -36.527 1.00 95.75 71 SER A CA 1
ATOM 568 C C . SER A 1 71 ? 23.253 10.482 -36.026 1.00 95.75 71 SER A C 1
ATOM 570 O O . SER A 1 71 ? 22.427 10.157 -35.177 1.00 95.75 71 SER A O 1
ATOM 572 N N . GLU A 1 72 ? 23.229 11.696 -36.582 1.00 94.94 72 GLU A N 1
ATOM 573 C CA . GLU A 1 72 ? 22.250 12.723 -36.189 1.00 94.94 72 GLU A CA 1
ATOM 574 C C . GLU A 1 72 ? 20.806 12.296 -36.496 1.00 94.94 72 GLU A C 1
ATOM 576 O O . GLU A 1 72 ? 19.888 12.518 -35.697 1.00 94.94 72 GLU A O 1
ATOM 581 N N . LYS A 1 73 ? 20.586 11.600 -37.619 1.00 94.56 73 LYS A N 1
ATOM 582 C CA . LYS A 1 73 ? 19.280 11.002 -37.913 1.00 94.56 73 LYS A CA 1
ATOM 583 C C . LYS A 1 73 ? 18.921 9.914 -36.898 1.00 94.56 73 LYS A C 1
ATOM 585 O O . LYS A 1 73 ? 17.772 9.861 -36.465 1.00 94.56 73 LYS A O 1
ATOM 590 N N . LEU A 1 74 ? 19.873 9.086 -36.472 1.00 94.00 74 LEU A N 1
ATOM 591 C CA . LEU A 1 74 ? 19.640 8.078 -35.436 1.00 94.00 74 LEU A CA 1
ATOM 592 C C . LEU A 1 74 ? 19.262 8.726 -34.093 1.00 94.00 74 LEU A C 1
ATOM 594 O O . LEU A 1 74 ? 18.246 8.351 -33.514 1.00 94.00 74 LEU A O 1
ATOM 598 N N . LYS A 1 75 ? 20.003 9.749 -33.642 1.00 91.56 75 LYS A N 1
ATOM 599 C CA . LYS A 1 75 ? 19.745 10.481 -32.381 1.00 91.56 75 LYS A CA 1
ATOM 600 C C . LYS A 1 75 ? 18.354 11.106 -32.317 1.00 91.56 75 LYS A C 1
ATOM 602 O O . LYS A 1 75 ? 17.733 11.128 -31.257 1.00 91.56 75 LYS A O 1
ATOM 607 N N . THR A 1 76 ? 17.889 11.638 -33.444 1.00 90.19 76 THR A N 1
ATOM 608 C CA . THR A 1 76 ? 16.570 12.282 -33.561 1.00 90.19 76 THR A CA 1
ATOM 609 C C . THR A 1 76 ? 15.428 11.286 -33.728 1.00 90.19 76 THR A C 1
ATOM 611 O O . THR A 1 76 ? 14.283 11.648 -33.499 1.00 90.19 76 THR A O 1
ATOM 614 N N . THR A 1 77 ? 15.724 10.049 -34.129 1.00 89.62 77 THR A N 1
ATOM 615 C CA . THR A 1 77 ? 14.720 8.994 -34.327 1.00 89.62 77 THR A CA 1
ATOM 616 C C . THR A 1 77 ? 14.545 8.152 -33.064 1.00 89.62 77 THR A C 1
ATOM 618 O O . THR A 1 77 ? 13.430 7.826 -32.676 1.00 89.62 77 THR A O 1
ATOM 621 N N . VAL A 1 78 ? 15.644 7.832 -32.379 1.00 85.38 78 VAL A N 1
ATOM 622 C CA . VAL A 1 78 ? 15.635 7.112 -31.101 1.00 85.38 78 VAL A CA 1
ATOM 623 C C . VAL A 1 78 ? 15.403 8.127 -29.983 1.00 85.38 78 VAL A C 1
ATOM 625 O O . VAL A 1 78 ? 16.320 8.460 -29.242 1.00 85.38 78 VAL A O 1
ATOM 628 N N . VAL A 1 79 ? 14.195 8.686 -29.885 1.00 74.50 79 VAL A N 1
ATOM 629 C CA . VAL A 1 79 ? 13.852 9.627 -28.807 1.00 74.50 79 VAL A CA 1
ATOM 630 C C . VAL A 1 79 ? 13.485 8.831 -27.563 1.00 74.50 79 VAL A C 1
ATOM 632 O O . VAL A 1 79 ? 12.366 8.356 -27.404 1.00 74.50 79 VAL A O 1
ATOM 635 N N . ILE A 1 80 ? 14.469 8.663 -26.686 1.00 72.00 80 ILE A N 1
ATOM 636 C CA . ILE A 1 80 ? 14.304 8.003 -25.395 1.00 72.00 80 ILE A CA 1
ATOM 637 C C . ILE A 1 80 ? 14.528 9.065 -24.322 1.00 72.00 80 ILE A C 1
ATOM 639 O O . ILE A 1 80 ? 15.674 9.393 -24.003 1.00 72.00 80 ILE A O 1
ATOM 643 N N . ASP A 1 81 ? 13.433 9.596 -23.773 1.00 59.94 81 ASP A N 1
ATOM 644 C CA . ASP A 1 81 ? 13.413 10.655 -22.748 1.00 59.94 81 ASP A CA 1
ATOM 645 C C . ASP A 1 81 ? 13.804 10.138 -21.346 1.00 59.94 81 ASP A C 1
ATOM 647 O O . ASP A 1 81 ? 13.171 10.412 -20.328 1.00 59.94 81 ASP A O 1
ATOM 651 N N . PHE A 1 82 ? 14.904 9.387 -21.275 1.00 62.22 82 PHE A N 1
ATOM 652 C CA . PHE A 1 82 ? 15.564 9.022 -20.027 1.00 62.22 82 PHE A CA 1
ATOM 653 C C . PHE A 1 82 ? 16.988 9.581 -20.036 1.00 62.22 82 PHE A C 1
ATOM 655 O O . PHE A 1 82 ? 17.855 9.128 -20.795 1.00 62.22 82 PHE A O 1
ATOM 662 N N . LEU A 1 83 ? 17.250 10.560 -19.163 1.00 58.62 83 LEU A N 1
ATOM 663 C CA . LEU A 1 83 ? 18.619 10.904 -18.778 1.00 58.62 83 LEU A CA 1
ATOM 664 C C . LEU A 1 83 ? 19.267 9.649 -18.176 1.00 58.62 83 LEU A C 1
ATOM 666 O O . LEU A 1 83 ? 18.634 8.944 -17.393 1.00 58.62 83 LEU A O 1
ATOM 670 N N . PHE A 1 84 ? 20.522 9.359 -18.523 1.00 60.12 84 PHE A N 1
ATOM 671 C CA . PHE A 1 84 ? 21.201 8.122 -18.104 1.00 60.12 84 PHE A CA 1
ATOM 672 C C . PHE A 1 84 ? 21.218 7.937 -16.571 1.00 60.12 84 PHE A C 1
ATOM 674 O O . PHE A 1 84 ? 21.079 6.819 -16.077 1.00 60.12 84 PHE A O 1
ATOM 681 N N . LEU A 1 85 ? 21.305 9.041 -15.815 1.00 57.16 85 LEU A N 1
ATOM 682 C CA . LEU A 1 85 ? 21.171 9.049 -14.352 1.00 57.16 85 LEU A CA 1
ATOM 683 C C . LEU A 1 85 ? 19.788 8.552 -13.894 1.00 57.16 85 LEU A C 1
ATOM 685 O O . LEU A 1 85 ? 19.712 7.642 -13.071 1.00 57.16 85 LEU A O 1
ATOM 689 N N . ASN A 1 86 ? 18.710 9.051 -14.507 1.00 66.19 86 ASN A N 1
ATOM 690 C CA . ASN A 1 86 ? 17.342 8.598 -14.231 1.00 66.19 86 ASN A CA 1
ATOM 691 C C . ASN A 1 86 ? 17.146 7.128 -14.618 1.00 66.19 86 ASN A C 1
ATOM 693 O O . ASN A 1 86 ? 16.373 6.420 -13.982 1.00 66.19 86 ASN A O 1
ATOM 697 N N . LEU A 1 87 ? 17.848 6.653 -15.649 1.00 68.44 87 LEU A N 1
ATOM 698 C CA . LEU A 1 87 ? 17.769 5.262 -16.076 1.00 68.44 87 LEU A CA 1
ATOM 699 C C . LEU A 1 87 ? 18.432 4.324 -15.058 1.00 68.44 87 LEU A C 1
ATOM 701 O O . LEU A 1 87 ? 17.832 3.323 -14.678 1.00 68.44 87 LEU A O 1
ATOM 705 N N . SER A 1 88 ? 19.632 4.656 -14.567 1.00 70.69 88 SER A N 1
ATOM 706 C CA . SER A 1 88 ? 20.288 3.875 -13.507 1.00 70.69 88 SER A CA 1
ATOM 707 C C . SER A 1 88 ? 19.406 3.771 -12.260 1.00 70.69 88 SER A C 1
ATOM 709 O O . SER A 1 88 ? 19.241 2.678 -11.722 1.00 70.69 88 SER A O 1
ATOM 711 N N . GLU A 1 89 ? 18.813 4.885 -11.822 1.00 74.44 89 GLU A N 1
ATOM 712 C CA . GLU A 1 89 ? 17.892 4.917 -10.678 1.00 74.44 89 GLU A CA 1
ATOM 713 C C . GLU A 1 89 ? 16.612 4.114 -10.938 1.00 74.44 89 GLU A C 1
ATOM 715 O O . GLU A 1 89 ? 16.180 3.332 -10.085 1.00 74.44 89 GLU A O 1
ATOM 720 N N . PHE A 1 90 ? 16.025 4.253 -12.131 1.00 74.31 90 PHE A N 1
ATOM 721 C CA . PHE A 1 90 ? 14.858 3.482 -12.548 1.00 74.31 90 PHE A CA 1
ATOM 722 C C . PHE A 1 90 ? 15.129 1.974 -12.454 1.00 74.31 90 PHE A C 1
ATOM 724 O O . PHE A 1 90 ? 14.332 1.245 -11.866 1.00 74.31 90 PHE A O 1
ATOM 731 N N . TRP A 1 91 ? 16.272 1.493 -12.950 1.00 73.00 91 TRP A N 1
ATOM 732 C CA . TRP A 1 91 ? 16.595 0.062 -12.915 1.00 73.00 91 TRP A CA 1
ATOM 733 C C . TRP A 1 91 ? 17.031 -0.426 -11.555 1.00 73.00 91 TRP A C 1
ATOM 735 O O . TRP A 1 91 ? 16.635 -1.519 -11.160 1.00 73.00 91 TRP A O 1
ATOM 745 N N . GLU A 1 92 ? 17.785 0.371 -10.801 1.00 81.62 92 GLU A N 1
ATOM 746 C CA . GLU A 1 92 ? 18.055 0.049 -9.405 1.00 81.62 92 GLU A CA 1
ATOM 747 C C . GLU A 1 92 ? 16.740 -0.162 -8.648 1.00 81.62 92 GLU A C 1
ATOM 749 O O . GLU A 1 92 ? 16.617 -1.127 -7.894 1.00 81.62 92 GLU A O 1
ATOM 754 N N . LYS A 1 93 ? 15.723 0.665 -8.918 1.00 83.31 93 LYS A N 1
ATOM 755 C CA . LYS A 1 93 ? 14.372 0.472 -8.389 1.00 83.31 93 LYS A CA 1
ATOM 756 C C . LYS A 1 93 ? 13.735 -0.829 -8.895 1.00 83.31 93 LYS A C 1
ATOM 758 O O . LYS A 1 93 ? 13.244 -1.588 -8.065 1.00 83.31 93 LYS A O 1
ATOM 763 N N . LYS A 1 94 ? 13.761 -1.141 -10.198 1.00 83.94 94 LYS A N 1
ATOM 764 C CA . LYS A 1 94 ? 13.168 -2.387 -10.740 1.00 83.94 94 LYS A CA 1
ATOM 765 C C . LYS A 1 94 ? 13.841 -3.658 -10.222 1.00 83.94 94 LYS A C 1
ATOM 767 O O . LYS A 1 94 ? 13.153 -4.562 -9.762 1.00 83.94 94 LYS A O 1
ATOM 772 N N . PHE A 1 95 ? 15.171 -3.720 -10.217 1.00 86.31 95 PHE A N 1
ATOM 773 C CA . PHE A 1 95 ? 15.913 -4.851 -9.651 1.00 86.31 95 PHE A CA 1
ATOM 774 C C . PHE A 1 95 ? 15.648 -5.017 -8.164 1.00 86.31 95 PHE A C 1
ATOM 776 O O . PHE A 1 95 ? 15.504 -6.135 -7.679 1.00 86.31 95 PHE A O 1
ATOM 783 N N . ARG A 1 96 ? 15.569 -3.904 -7.437 1.00 88.56 96 ARG A N 1
ATOM 784 C CA . ARG A 1 96 ? 15.238 -3.914 -6.019 1.00 88.56 96 ARG A CA 1
ATOM 785 C C . ARG A 1 96 ? 13.818 -4.429 -5.783 1.00 88.56 96 ARG A C 1
ATOM 787 O O . ARG A 1 96 ? 13.644 -5.248 -4.891 1.00 88.56 96 ARG A O 1
ATOM 794 N N . ILE A 1 97 ? 12.845 -4.025 -6.603 1.00 87.81 97 ILE A N 1
ATOM 795 C CA . ILE A 1 97 ? 11.476 -4.566 -6.579 1.00 87.81 97 ILE A CA 1
ATOM 796 C C . ILE A 1 97 ? 11.494 -6.074 -6.842 1.00 87.81 97 ILE A C 1
ATOM 798 O O . ILE A 1 97 ? 10.985 -6.821 -6.015 1.00 87.81 97 ILE A O 1
ATOM 802 N N . ALA A 1 98 ? 12.143 -6.532 -7.918 1.00 89.44 98 ALA A N 1
ATOM 803 C CA . ALA A 1 98 ? 12.241 -7.957 -8.238 1.00 89.44 98 ALA A CA 1
ATOM 804 C C . ALA A 1 98 ? 12.898 -8.753 -7.099 1.00 89.44 98 ALA A C 1
ATOM 806 O O . ALA A 1 98 ? 12.428 -9.828 -6.732 1.00 89.44 98 ALA A O 1
ATOM 807 N N . LYS A 1 99 ? 13.964 -8.204 -6.502 1.00 91.25 99 LYS A N 1
ATOM 808 C CA . LYS A 1 99 ? 14.646 -8.798 -5.352 1.00 91.25 99 LYS A CA 1
ATOM 809 C C . LYS A 1 99 ? 13.723 -8.884 -4.137 1.00 91.25 99 LYS A C 1
ATOM 811 O O . LYS A 1 99 ? 13.620 -9.955 -3.560 1.00 91.25 99 LYS A O 1
ATOM 816 N N . TYR A 1 100 ? 13.047 -7.797 -3.759 1.00 89.62 100 TYR A N 1
ATOM 817 C CA . TYR A 1 100 ? 12.091 -7.807 -2.646 1.00 89.62 100 TYR A CA 1
ATOM 818 C C . TYR A 1 100 ? 10.949 -8.798 -2.886 1.00 89.62 100 TYR A C 1
ATOM 820 O O . TYR A 1 100 ? 10.594 -9.529 -1.966 1.00 89.62 100 TYR A O 1
ATOM 828 N N . GLY A 1 101 ? 10.458 -8.859 -4.128 1.00 88.69 101 GLY A N 1
ATOM 829 C CA . GLY A 1 101 ? 9.540 -9.869 -4.650 1.00 88.69 101 GLY A CA 1
ATOM 830 C C . GLY A 1 101 ? 9.976 -11.288 -4.325 1.00 88.69 101 GLY A C 1
ATOM 831 O O . GLY A 1 101 ? 9.279 -12.046 -3.652 1.00 88.69 101 GLY A O 1
ATOM 832 N N . LEU A 1 102 ? 11.164 -11.641 -4.808 1.00 90.88 102 LEU A N 1
ATOM 833 C CA . LEU A 1 102 ? 11.725 -12.980 -4.672 1.00 90.88 102 LEU A CA 1
ATOM 834 C C . LEU A 1 102 ? 12.089 -13.322 -3.228 1.00 90.88 102 LEU A C 1
ATOM 836 O O . LEU A 1 102 ? 11.794 -14.432 -2.799 1.00 90.88 102 LEU A O 1
ATOM 840 N N . ASP A 1 103 ? 12.676 -12.389 -2.476 1.00 89.00 103 ASP A N 1
ATOM 841 C CA . ASP A 1 103 ? 12.999 -12.584 -1.059 1.00 89.00 103 ASP A CA 1
ATOM 842 C C . ASP A 1 103 ? 11.724 -12.853 -0.245 1.00 89.00 103 ASP A C 1
ATOM 844 O O . ASP A 1 103 ? 11.682 -13.796 0.543 1.00 89.00 103 ASP A O 1
ATOM 848 N N . GLY A 1 104 ? 10.671 -12.055 -0.475 1.00 86.56 104 GLY A N 1
ATOM 849 C CA . GLY A 1 104 ? 9.388 -12.202 0.209 1.00 86.56 104 GLY A CA 1
ATOM 850 C C . GLY A 1 104 ? 8.727 -13.543 -0.097 1.00 86.56 104 GLY A C 1
ATOM 851 O O . GLY A 1 104 ? 8.279 -14.232 0.817 1.00 86.56 104 GLY A O 1
ATOM 852 N N . VAL A 1 105 ? 8.721 -13.967 -1.367 1.00 87.69 105 VAL A N 1
ATOM 853 C CA . VAL A 1 105 ? 8.225 -15.304 -1.729 1.00 87.69 105 VAL A CA 1
ATOM 854 C C . VAL A 1 105 ? 9.091 -16.406 -1.116 1.00 87.69 105 VAL A C 1
ATOM 856 O O . VAL A 1 105 ? 8.548 -17.387 -0.611 1.00 87.69 105 VAL A O 1
ATOM 859 N N . ASN A 1 106 ? 10.418 -16.266 -1.129 1.00 87.25 106 ASN A N 1
ATOM 860 C CA . ASN A 1 106 ? 11.314 -17.287 -0.595 1.00 87.25 106 ASN A CA 1
ATOM 861 C C . ASN A 1 106 ? 11.070 -17.528 0.901 1.00 87.25 106 ASN A C 1
ATOM 863 O O . ASN A 1 106 ? 10.903 -18.675 1.307 1.00 87.25 106 ASN A O 1
ATOM 867 N N . ALA A 1 107 ? 10.936 -16.464 1.694 1.00 82.94 107 ALA A N 1
ATOM 868 C CA . ALA A 1 107 ? 10.627 -16.591 3.115 1.00 82.94 107 ALA A CA 1
ATOM 869 C C . ALA A 1 107 ? 9.291 -17.311 3.382 1.00 82.94 107 ALA A C 1
ATOM 871 O O . ALA A 1 107 ? 9.169 -18.122 4.303 1.00 82.94 107 ALA A O 1
ATOM 872 N N . LEU A 1 108 ? 8.284 -17.074 2.535 1.00 82.38 108 LEU A N 1
ATOM 873 C CA . LEU A 1 108 ? 7.004 -17.779 2.619 1.00 82.38 108 LEU A CA 1
ATOM 874 C C . LEU A 1 108 ? 7.134 -19.261 2.249 1.00 82.38 108 LEU A C 1
ATOM 876 O O . LEU A 1 108 ? 6.510 -20.111 2.891 1.00 82.38 108 LEU A O 1
ATOM 880 N N . LEU A 1 109 ? 7.947 -19.597 1.244 1.00 82.94 109 LEU A N 1
ATOM 881 C CA . LEU A 1 109 ? 8.192 -20.982 0.832 1.00 82.94 109 LEU A CA 1
ATOM 882 C C . LEU A 1 109 ? 8.932 -21.783 1.908 1.00 82.94 109 LEU A C 1
ATOM 884 O O . LEU A 1 109 ? 8.517 -22.916 2.190 1.00 82.94 109 LEU A O 1
ATOM 888 N N . ASP A 1 110 ? 9.922 -21.165 2.556 1.00 82.44 110 ASP A N 1
ATOM 889 C CA . ASP A 1 110 ? 10.694 -21.724 3.676 1.00 82.44 110 ASP A CA 1
ATOM 890 C C . ASP A 1 110 ? 9.831 -21.963 4.931 1.00 82.44 110 ASP A C 1
ATOM 892 O O . ASP A 1 110 ? 10.223 -22.677 5.853 1.00 82.44 110 ASP A O 1
ATOM 896 N N . GLY A 1 111 ? 8.591 -21.464 4.921 1.00 74.75 111 GLY A N 1
ATOM 897 C CA . GLY A 1 111 ? 7.593 -21.702 5.957 1.00 74.75 111 GLY A CA 1
ATOM 898 C C . GLY A 1 111 ? 7.605 -20.666 7.073 1.00 74.75 111 GLY A C 1
ATOM 899 O O . GLY A 1 111 ? 6.800 -20.800 7.987 1.00 74.75 111 GLY A O 1
ATOM 900 N N . GLU A 1 112 ? 8.442 -19.632 6.975 1.00 73.12 112 GLU A N 1
ATOM 901 C CA . GLU A 1 112 ? 8.685 -18.653 8.041 1.00 73.12 112 GLU A CA 1
ATOM 902 C C . GLU A 1 112 ? 7.493 -17.716 8.315 1.00 73.12 112 GLU A C 1
ATOM 904 O O . GLU A 1 112 ? 7.536 -16.950 9.274 1.00 73.12 112 GLU A O 1
ATOM 909 N N . SER A 1 113 ? 6.420 -17.740 7.508 1.00 81.62 113 SER A N 1
ATOM 910 C CA . SER A 1 113 ? 5.215 -16.925 7.776 1.00 81.62 113 SER A CA 1
ATOM 911 C C . SER A 1 113 ? 3.901 -17.486 7.204 1.00 81.62 113 SER A C 1
ATOM 913 O O . SER A 1 113 ? 2.962 -16.737 6.918 1.00 81.62 113 SER A O 1
ATOM 915 N N . LYS A 1 114 ? 3.808 -18.807 6.974 1.00 85.44 114 LYS A N 1
ATOM 916 C CA . LYS A 1 114 ? 2.603 -19.417 6.365 1.00 85.44 114 LYS A CA 1
ATOM 917 C C . LYS A 1 114 ? 1.362 -19.257 7.244 1.00 85.44 114 LYS A C 1
ATOM 919 O O . LYS A 1 114 ? 0.265 -19.071 6.716 1.00 85.44 114 LYS A O 1
ATOM 924 N N . GLN A 1 115 ? 1.513 -19.334 8.568 1.00 91.00 115 GLN A N 1
ATOM 925 C CA . GLN A 1 115 ? 0.380 -19.120 9.469 1.00 91.00 115 GLN A CA 1
ATOM 926 C C . GLN A 1 115 ? 0.027 -17.637 9.520 1.00 91.00 115 GLN A C 1
ATOM 928 O O . GLN A 1 115 ? -1.154 -17.301 9.528 1.00 91.00 115 GLN A O 1
ATOM 933 N N . GLY A 1 116 ? 1.034 -16.762 9.476 1.00 93.69 116 GLY A N 1
ATOM 934 C CA . GLY A 1 116 ? 0.878 -15.319 9.335 1.00 93.69 116 GLY A CA 1
ATOM 935 C C . GLY A 1 116 ? -0.022 -14.923 8.167 1.00 93.69 116 GLY A C 1
ATOM 936 O O . GLY A 1 116 ? -0.996 -14.203 8.367 1.00 93.69 116 GLY A O 1
ATOM 937 N N . VAL A 1 117 ? 0.232 -15.465 6.970 1.00 93.81 117 VAL A N 1
ATOM 938 C CA . VAL A 1 117 ? -0.628 -15.250 5.789 1.00 93.81 117 VAL A CA 1
ATOM 939 C C . VAL A 1 117 ? -2.062 -15.695 6.072 1.00 93.81 117 VAL A C 1
ATOM 941 O O . VAL A 1 117 ? -2.992 -14.916 5.883 1.00 93.81 117 VAL A O 1
ATOM 944 N N . SER A 1 118 ? -2.257 -16.918 6.576 1.00 94.12 118 SER A N 1
ATOM 945 C CA . SER A 1 118 ? -3.604 -17.423 6.866 1.00 94.12 118 SER A CA 1
ATOM 946 C C . SER A 1 118 ? -4.344 -16.564 7.896 1.00 94.12 118 SER A C 1
ATOM 948 O O . SER A 1 118 ? -5.557 -16.393 7.778 1.00 94.12 118 SER A O 1
ATOM 950 N N . LYS A 1 119 ? -3.638 -16.034 8.902 1.00 95.81 119 LYS A N 1
ATOM 951 C CA . LYS A 1 119 ? -4.206 -15.136 9.913 1.00 95.81 119 LYS A CA 1
ATOM 952 C C . LYS A 1 119 ? -4.601 -13.789 9.307 1.00 95.81 119 LYS A C 1
ATOM 954 O O . LYS A 1 119 ? -5.688 -13.312 9.612 1.00 95.81 119 LYS A O 1
ATOM 959 N N . VAL A 1 120 ? -3.769 -13.209 8.436 1.00 96.75 120 VAL A N 1
ATOM 960 C CA . VAL A 1 120 ? -4.096 -11.965 7.713 1.00 96.75 120 VAL A CA 1
ATOM 961 C C . VAL A 1 120 ? -5.317 -12.160 6.816 1.00 96.75 120 VAL A C 1
ATOM 963 O O . VAL A 1 120 ? -6.255 -11.372 6.907 1.00 96.75 120 VAL A O 1
ATOM 966 N N . ASN A 1 121 ? -5.367 -13.239 6.028 1.00 96.81 121 ASN A N 1
ATOM 967 C CA . ASN A 1 121 ? -6.537 -13.538 5.201 1.00 96.81 121 ASN A CA 1
ATOM 968 C C . ASN A 1 121 ? -7.813 -13.674 6.052 1.00 96.81 121 ASN A C 1
ATOM 970 O O . ASN A 1 121 ? -8.830 -13.046 5.767 1.00 96.81 121 ASN A O 1
ATOM 974 N N . HIS A 1 122 ? -7.748 -14.427 7.155 1.00 97.06 122 HIS A N 1
ATOM 975 C CA . HIS A 1 122 ? -8.889 -14.575 8.059 1.00 97.06 122 HIS A CA 1
ATOM 976 C C . HIS A 1 122 ? -9.326 -13.246 8.698 1.00 97.06 122 HIS A C 1
ATOM 978 O O . HIS A 1 122 ? -10.516 -13.013 8.916 1.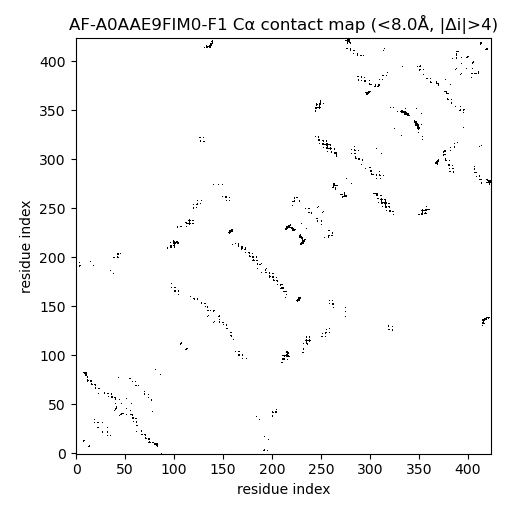00 97.06 122 HIS A O 1
ATOM 984 N N . LEU A 1 123 ? -8.374 -12.363 8.998 1.00 97.75 123 LEU A N 1
ATOM 985 C CA . LEU A 1 123 ? -8.647 -11.043 9.551 1.00 97.75 123 LEU A CA 1
ATOM 986 C C . LEU A 1 123 ? -9.402 -10.158 8.554 1.00 97.75 123 LEU A C 1
ATOM 988 O O . LEU A 1 123 ? -10.402 -9.550 8.932 1.00 97.75 123 LEU A O 1
ATOM 992 N N . ILE A 1 124 ? -8.990 -10.161 7.284 1.00 98.06 124 ILE A N 1
ATOM 9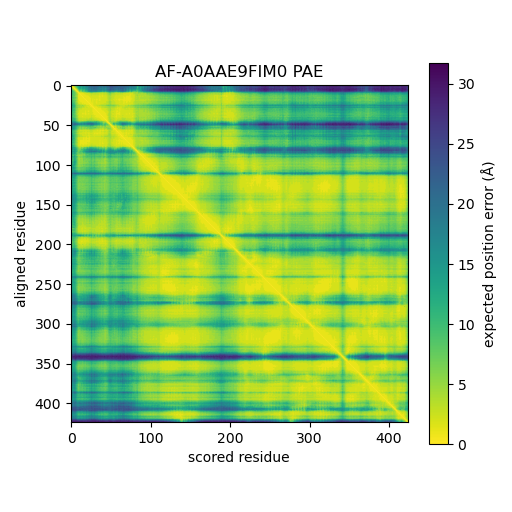93 C CA . ILE A 1 124 ? -9.680 -9.448 6.198 1.00 98.06 124 ILE A CA 1
ATOM 994 C C . ILE A 1 124 ? -11.115 -9.963 6.051 1.00 98.06 124 ILE A C 1
ATOM 996 O O . ILE A 1 124 ? -12.050 -9.165 6.067 1.00 98.06 124 ILE A O 1
ATOM 1000 N N . GLU A 1 125 ? -11.323 -11.283 6.036 1.00 98.12 125 GLU A N 1
ATOM 1001 C CA . GLU A 1 125 ? -12.667 -11.876 5.966 1.00 98.12 125 GLU A CA 1
ATOM 1002 C C . GLU A 1 125 ? -13.564 -11.452 7.144 1.00 98.12 125 GLU A C 1
ATOM 1004 O O . GLU A 1 125 ? -14.768 -11.226 6.978 1.00 98.12 125 GLU A O 1
ATOM 1009 N N . ARG A 1 126 ? -13.005 -11.361 8.361 1.0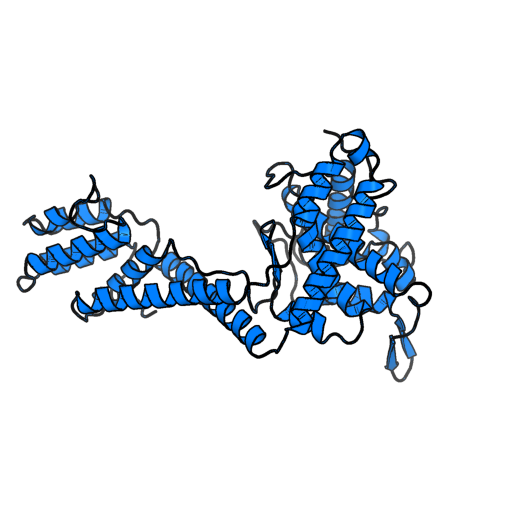0 98.31 126 ARG A N 1
ATOM 1010 C CA . ARG A 1 126 ? -13.735 -10.870 9.543 1.00 98.31 126 ARG A CA 1
ATOM 1011 C C . ARG A 1 126 ? -14.094 -9.391 9.396 1.00 98.31 126 ARG A C 1
ATOM 1013 O O . ARG A 1 126 ? -15.227 -9.019 9.698 1.00 98.31 126 ARG A O 1
ATOM 1020 N N . MET A 1 127 ? -13.167 -8.567 8.910 1.00 98.50 127 MET A N 1
ATOM 1021 C CA . MET A 1 127 ? -13.391 -7.135 8.696 1.00 98.50 127 MET A CA 1
ATOM 1022 C C . MET A 1 127 ? -14.426 -6.867 7.608 1.00 98.50 127 MET A C 1
ATOM 1024 O O . MET A 1 127 ? -15.316 -6.054 7.828 1.00 98.50 127 MET A O 1
ATOM 1028 N N . GLN A 1 128 ? -14.391 -7.597 6.492 1.00 98.19 128 GLN A N 1
ATOM 1029 C CA . GLN A 1 128 ? -15.409 -7.505 5.442 1.00 98.19 128 GLN A CA 1
ATOM 1030 C C . GLN A 1 128 ? -16.803 -7.803 5.993 1.00 98.19 128 GLN A C 1
ATOM 1032 O O . GLN A 1 128 ? -17.735 -7.035 5.775 1.00 98.19 128 GLN A O 1
ATOM 1037 N N . LYS A 1 129 ? -16.956 -8.883 6.773 1.00 98.38 129 LYS A N 1
ATOM 1038 C CA . LYS A 1 129 ? -18.239 -9.219 7.416 1.00 98.38 129 LYS A CA 1
ATOM 1039 C C . LYS A 1 129 ? -18.715 -8.110 8.351 1.00 98.38 129 LYS A C 1
ATOM 1041 O O . LYS A 1 129 ? -19.901 -7.780 8.343 1.00 98.38 129 LYS A O 1
ATOM 1046 N N . LYS A 1 130 ? -17.804 -7.531 9.141 1.00 98.38 130 LYS A N 1
ATOM 1047 C CA . LYS A 1 130 ? -18.118 -6.414 10.037 1.00 98.38 130 LYS A CA 1
ATOM 1048 C C . LYS A 1 130 ? -18.570 -5.181 9.255 1.00 98.38 130 LYS A C 1
ATOM 1050 O O . LYS A 1 130 ? -19.611 -4.613 9.571 1.00 98.38 130 LYS A O 1
ATOM 1055 N N . LEU A 1 131 ? -17.829 -4.818 8.214 1.00 97.31 131 LEU A N 1
ATOM 1056 C CA . LEU A 1 131 ? -18.116 -3.679 7.354 1.00 97.31 131 LEU A CA 1
ATOM 1057 C C . LEU A 1 131 ? -19.468 -3.832 6.653 1.00 97.31 131 LEU A C 1
ATOM 1059 O O . LEU A 1 131 ? -20.292 -2.929 6.722 1.00 97.31 131 LEU A O 1
ATOM 1063 N N . ILE A 1 132 ? -19.757 -5.008 6.088 1.00 97.88 132 ILE A N 1
ATOM 1064 C CA . ILE A 1 132 ? -21.064 -5.324 5.493 1.00 97.88 132 ILE A CA 1
ATOM 1065 C C . ILE A 1 132 ? -22.187 -5.179 6.529 1.00 97.88 132 ILE A C 1
ATOM 1067 O O . ILE A 1 132 ? -23.245 -4.631 6.222 1.00 97.88 132 ILE A O 1
ATOM 1071 N N . SER A 1 133 ? -21.977 -5.631 7.771 1.00 98.19 133 SER A N 1
ATOM 1072 C CA . SER A 1 133 ? -22.956 -5.424 8.848 1.00 98.19 133 SER A CA 1
ATOM 1073 C C . SER A 1 133 ? -23.214 -3.939 9.107 1.00 98.19 133 SER A C 1
ATOM 1075 O O . SER A 1 133 ? -24.364 -3.553 9.284 1.00 98.19 133 SER A O 1
ATOM 1077 N N . TRP A 1 134 ? -22.177 -3.101 9.107 1.00 97.19 134 TRP A N 1
ATOM 1078 C CA . TRP A 1 134 ? -22.327 -1.656 9.283 1.00 97.19 134 TRP A CA 1
ATOM 1079 C C . TRP A 1 134 ? -23.019 -0.983 8.102 1.00 97.19 134 TRP A C 1
ATOM 1081 O O . TRP A 1 134 ? -23.887 -0.137 8.306 1.00 97.19 134 TRP A O 1
ATOM 1091 N N . VAL A 1 135 ? -22.704 -1.380 6.871 1.00 95.56 135 VAL A N 1
ATOM 1092 C CA . VAL A 1 135 ? -23.370 -0.866 5.665 1.00 95.56 135 VAL A CA 1
ATOM 1093 C C . VAL A 1 135 ? -24.871 -1.167 5.710 1.00 95.56 135 VAL A C 1
ATOM 1095 O O . VAL A 1 135 ? -25.675 -0.268 5.487 1.00 95.56 135 VAL A O 1
ATOM 1098 N N . ASN A 1 136 ? -25.260 -2.370 6.144 1.00 96.69 136 ASN A N 1
ATOM 1099 C CA . ASN A 1 136 ? -26.666 -2.749 6.349 1.00 96.69 136 ASN A CA 1
ATOM 1100 C C . ASN A 1 136 ? -27.386 -1.965 7.468 1.00 96.69 136 ASN A C 1
ATOM 1102 O O . ASN A 1 136 ? -28.608 -2.041 7.586 1.00 96.69 136 ASN A O 1
ATOM 1106 N N . GLU A 1 137 ? -26.656 -1.226 8.303 1.00 96.50 137 GLU A N 1
ATOM 1107 C CA . GLU A 1 137 ? -27.202 -0.326 9.329 1.00 96.50 137 GLU A CA 1
ATOM 1108 C C . GLU A 1 137 ? -27.079 1.157 8.938 1.00 96.50 137 GLU A C 1
ATOM 1110 O O . GLU A 1 137 ? -27.481 2.044 9.695 1.00 96.50 137 GLU A O 1
ATOM 1115 N N . THR A 1 138 ? -26.517 1.441 7.762 1.00 95.12 138 THR A N 1
ATOM 1116 C CA . THR A 1 138 ? -26.243 2.793 7.281 1.00 95.12 138 THR A CA 1
ATOM 1117 C C . THR A 1 138 ? -27.455 3.328 6.524 1.00 95.12 138 THR A C 1
ATOM 1119 O O . THR A 1 138 ? -27.631 3.064 5.336 1.00 95.12 138 THR A O 1
ATOM 1122 N N . GLU A 1 139 ? -28.296 4.111 7.205 1.00 93.25 139 GLU A N 1
ATOM 1123 C CA . GLU A 1 139 ? -29.562 4.613 6.644 1.00 93.25 139 GLU A CA 1
ATOM 1124 C C . GLU A 1 139 ? -29.378 5.343 5.309 1.00 93.25 139 GLU A C 1
ATOM 1126 O O . GLU A 1 139 ? -30.152 5.126 4.380 1.00 93.25 139 GLU A O 1
ATOM 1131 N N . TRP A 1 140 ? -28.342 6.179 5.173 1.00 90.06 140 TRP A N 1
ATOM 1132 C CA . TRP A 1 140 ? -28.118 6.912 3.928 1.00 90.06 140 TRP A CA 1
ATOM 1133 C C . TRP A 1 140 ? -27.740 5.989 2.769 1.00 90.06 140 TRP A C 1
ATOM 1135 O O . TRP A 1 140 ? -28.175 6.246 1.648 1.00 90.06 140 TRP A O 1
ATOM 1145 N N . ALA A 1 141 ? -26.975 4.922 3.015 1.00 91.88 141 ALA A N 1
ATOM 1146 C CA . ALA A 1 141 ? -26.564 3.990 1.970 1.00 91.88 141 ALA A CA 1
ATOM 1147 C C . ALA A 1 141 ? -27.795 3.264 1.417 1.00 91.88 141 ALA A C 1
ATOM 1149 O O . ALA A 1 141 ? -28.018 3.265 0.210 1.00 91.88 141 ALA A O 1
ATOM 1150 N N . ILE A 1 142 ? -28.655 2.778 2.315 1.00 92.75 142 ILE A N 1
ATOM 1151 C CA . ILE A 1 142 ? -29.911 2.093 1.983 1.00 92.75 142 ILE A CA 1
ATOM 1152 C C . ILE A 1 142 ? -30.882 3.043 1.271 1.00 92.75 142 ILE A C 1
ATOM 1154 O O . ILE A 1 142 ? -31.406 2.736 0.202 1.00 92.75 142 ILE A O 1
ATOM 1158 N N . ASN A 1 143 ? -31.110 4.237 1.828 1.00 91.75 143 ASN A N 1
ATOM 1159 C CA . ASN A 1 143 ? -32.080 5.193 1.286 1.00 91.75 143 ASN A CA 1
ATOM 1160 C C . ASN A 1 143 ? -31.683 5.730 -0.099 1.00 91.75 143 ASN A C 1
ATOM 1162 O O . ASN A 1 143 ? -32.552 6.165 -0.856 1.00 91.75 143 ASN A O 1
ATOM 1166 N N . ASN A 1 144 ? -30.389 5.704 -0.433 1.00 89.25 144 ASN A N 1
ATOM 1167 C CA . ASN A 1 144 ? -29.872 6.120 -1.736 1.00 89.25 144 ASN A CA 1
ATOM 1168 C C . ASN A 1 144 ? -29.581 4.943 -2.686 1.00 89.25 144 ASN A C 1
ATOM 1170 O O . ASN A 1 144 ? -29.149 5.196 -3.812 1.00 89.25 144 ASN A O 1
ATOM 1174 N N . GLY A 1 145 ? -29.817 3.693 -2.266 1.00 90.88 145 GLY A N 1
ATOM 1175 C CA . GLY A 1 145 ? -29.516 2.488 -3.050 1.00 90.88 145 GLY A CA 1
ATOM 1176 C C . GLY A 1 145 ? -28.025 2.309 -3.356 1.00 90.88 145 GLY A C 1
ATOM 1177 O O . GLY A 1 145 ? -27.674 1.851 -4.440 1.00 90.88 145 GLY A O 1
ATOM 1178 N N . ALA A 1 146 ? -27.152 2.759 -2.452 1.00 91.31 146 ALA A N 1
ATOM 1179 C CA . ALA A 1 146 ? -25.697 2.617 -2.553 1.00 91.31 146 ALA A CA 1
ATOM 1180 C C . ALA A 1 146 ? -25.168 1.389 -1.790 1.00 91.31 146 ALA A C 1
ATOM 1182 O O . ALA A 1 146 ? -24.040 0.962 -2.017 1.00 91.31 146 ALA A O 1
ATOM 1183 N N . ASP A 1 147 ? -25.973 0.824 -0.893 1.00 93.50 147 ASP A N 1
ATOM 1184 C CA . ASP A 1 147 ? -25.648 -0.325 -0.050 1.00 93.50 147 ASP A CA 1
ATOM 1185 C C . ASP A 1 147 ? -25.210 -1.555 -0.855 1.00 93.50 147 ASP A C 1
ATOM 1187 O O . ASP A 1 147 ? -24.165 -2.129 -0.554 1.00 93.50 147 ASP A O 1
ATOM 1191 N N . GLU A 1 148 ? -25.943 -1.922 -1.912 1.00 94.25 148 GLU A N 1
ATOM 1192 C CA . GLU A 1 148 ? -25.593 -3.078 -2.753 1.00 94.25 148 GLU A CA 1
ATOM 1193 C C . GLU A 1 148 ? -24.212 -2.921 -3.406 1.00 94.25 148 GLU A C 1
ATOM 1195 O O . GLU A 1 148 ? -23.396 -3.841 -3.344 1.00 94.25 148 GLU A O 1
ATOM 1200 N N . ALA A 1 149 ? -23.921 -1.744 -3.970 1.00 92.88 149 ALA A N 1
ATOM 1201 C CA . ALA A 1 149 ? -22.644 -1.471 -4.625 1.00 92.88 149 ALA A CA 1
ATOM 1202 C C . ALA A 1 149 ? -21.479 -1.461 -3.622 1.00 92.88 149 ALA A C 1
ATOM 1204 O O . ALA A 1 149 ? -20.445 -2.070 -3.878 1.00 92.88 149 ALA A O 1
ATOM 1205 N N . ILE A 1 150 ? -21.659 -0.847 -2.445 1.00 93.75 150 ILE A N 1
ATOM 1206 C CA . ILE A 1 150 ? -20.654 -0.871 -1.369 1.00 93.75 150 ILE A CA 1
ATOM 1207 C C . ILE A 1 150 ? -20.353 -2.314 -0.937 1.00 93.75 150 ILE A C 1
ATOM 1209 O O . ILE A 1 150 ? -19.192 -2.677 -0.723 1.00 93.75 150 ILE A O 1
ATOM 1213 N N . ILE A 1 151 ? -21.389 -3.147 -0.795 1.00 95.81 151 ILE A N 1
ATOM 1214 C CA . ILE A 1 151 ? -21.241 -4.557 -0.419 1.00 95.81 151 ILE A CA 1
ATOM 1215 C C . ILE A 1 151 ? -20.515 -5.338 -1.520 1.00 95.81 151 ILE A C 1
ATOM 1217 O O . ILE A 1 151 ? -19.630 -6.131 -1.200 1.00 95.81 151 ILE A O 1
ATOM 1221 N N . GLU A 1 152 ? -20.847 -5.118 -2.794 1.00 94.94 152 GLU A N 1
ATOM 1222 C CA . GLU A 1 152 ? -20.190 -5.781 -3.926 1.00 94.94 152 GLU A CA 1
ATOM 1223 C C . GLU A 1 152 ? -18.701 -5.425 -4.004 1.00 94.94 152 GLU A C 1
ATOM 1225 O O . GLU A 1 152 ? -17.866 -6.328 -4.062 1.00 94.94 152 GLU A O 1
ATOM 1230 N N . GLU A 1 153 ? -18.350 -4.140 -3.909 1.00 94.19 153 GLU A N 1
ATOM 1231 C CA . GLU A 1 153 ? -16.955 -3.685 -3.849 1.00 94.19 153 GLU A CA 1
ATOM 1232 C C . GLU A 1 153 ? -16.217 -4.310 -2.659 1.00 94.19 153 GLU A C 1
ATOM 1234 O O . GLU A 1 153 ? -15.136 -4.880 -2.815 1.00 94.19 153 GLU A O 1
ATOM 1239 N N . THR A 1 154 ? -16.841 -4.316 -1.475 1.00 95.38 154 THR A N 1
ATOM 1240 C CA . THR A 1 154 ? -16.263 -4.929 -0.270 1.00 95.38 154 THR A CA 1
ATOM 1241 C C . THR A 1 154 ? -16.002 -6.426 -0.454 1.00 95.38 154 THR A C 1
ATOM 1243 O O . THR A 1 154 ? -14.965 -6.915 -0.011 1.00 95.38 154 THR A O 1
ATOM 1246 N N . LEU A 1 155 ? -16.916 -7.168 -1.090 1.00 96.00 155 LEU A N 1
ATOM 1247 C CA . LEU A 1 155 ? -16.818 -8.622 -1.282 1.00 96.00 155 LEU A CA 1
ATOM 1248 C C . LEU A 1 155 ? -15.792 -9.038 -2.342 1.00 96.00 155 LEU A C 1
ATOM 1250 O O . LEU A 1 155 ? -15.317 -10.174 -2.301 1.00 96.00 155 LEU A O 1
ATOM 1254 N N . GLN A 1 156 ? -15.458 -8.159 -3.289 1.00 95.56 156 GLN A N 1
ATOM 1255 C CA . GLN A 1 156 ? -14.425 -8.438 -4.288 1.00 95.56 156 GLN A CA 1
ATOM 1256 C C . GLN A 1 156 ? -13.025 -8.480 -3.665 1.00 95.56 156 GLN A C 1
ATOM 1258 O O . GLN A 1 156 ? -12.167 -9.247 -4.121 1.00 95.56 156 GLN A O 1
ATOM 1263 N N . VAL A 1 157 ? -12.803 -7.672 -2.623 1.00 96.38 157 VAL A N 1
ATOM 1264 C CA . VAL A 1 157 ? -11.504 -7.536 -1.964 1.00 96.38 157 VAL A CA 1
ATOM 1265 C C . VAL A 1 157 ? -11.022 -8.881 -1.421 1.00 96.38 157 VAL A C 1
ATOM 1267 O O . VAL A 1 157 ? -11.756 -9.610 -0.758 1.00 96.38 157 VAL A O 1
ATOM 1270 N N . HIS A 1 158 ? -9.766 -9.221 -1.683 1.00 95.56 158 HIS A N 1
ATOM 1271 C CA . HIS A 1 158 ? -9.144 -10.426 -1.148 1.00 95.56 158 HIS A CA 1
ATOM 1272 C C . HIS A 1 158 ? -7.651 -10.226 -0.915 1.00 95.56 158 HIS A C 1
ATOM 1274 O O . HIS A 1 158 ? -6.983 -9.432 -1.584 1.00 95.56 158 HIS A O 1
ATOM 1280 N N . HIS A 1 159 ? -7.109 -10.992 0.029 1.00 95.19 159 HIS A N 1
ATOM 1281 C CA . HIS A 1 159 ? -5.669 -11.099 0.208 1.00 95.19 159 HIS A CA 1
ATOM 1282 C C . HIS A 1 159 ? -5.053 -11.814 -0.996 1.00 95.19 159 HIS A C 1
ATOM 1284 O O . HIS A 1 159 ? -5.481 -12.909 -1.357 1.00 95.19 159 HIS A O 1
ATOM 1290 N N . TYR A 1 160 ? -4.045 -11.213 -1.627 1.00 91.50 160 TYR A N 1
ATOM 1291 C CA . TYR A 1 160 ? -3.292 -11.904 -2.661 1.00 91.50 160 TYR A CA 1
ATOM 1292 C C . TYR A 1 160 ? -2.225 -12.820 -2.049 1.00 91.50 160 TYR A C 1
ATOM 1294 O O . TYR A 1 160 ? -1.260 -12.360 -1.440 1.00 91.50 160 TYR A O 1
ATOM 1302 N N . ASP A 1 161 ? -2.362 -14.124 -2.283 1.00 87.56 161 ASP A N 1
ATOM 1303 C CA . ASP A 1 161 ? -1.498 -15.178 -1.737 1.00 87.56 161 ASP A CA 1
ATOM 1304 C C . ASP A 1 161 ? -0.905 -16.112 -2.821 1.00 87.56 161 ASP A C 1
ATOM 1306 O O . ASP A 1 161 ? -0.310 -17.148 -2.521 1.00 87.56 161 ASP A O 1
ATOM 1310 N N . ASN A 1 162 ? -0.994 -15.742 -4.107 1.00 88.50 162 ASN A N 1
ATOM 1311 C CA . ASN A 1 162 ? -0.475 -16.559 -5.209 1.00 88.50 162 ASN A CA 1
ATOM 1312 C C . ASN A 1 162 ? 1.044 -16.395 -5.412 1.00 88.50 162 ASN A C 1
ATOM 1314 O O . ASN A 1 162 ? 1.517 -15.780 -6.374 1.00 88.50 162 ASN A O 1
ATOM 1318 N N . TYR A 1 163 ? 1.822 -16.999 -4.515 1.00 86.31 163 TYR A N 1
ATOM 1319 C CA . TYR A 1 163 ? 3.289 -16.920 -4.513 1.00 86.31 163 TYR A CA 1
ATOM 1320 C C . TYR A 1 163 ? 3.928 -17.464 -5.793 1.00 86.31 163 TYR A C 1
ATOM 1322 O O . TYR A 1 163 ? 4.937 -16.940 -6.262 1.00 86.31 163 TYR A O 1
ATOM 1330 N N . ALA A 1 164 ? 3.347 -18.523 -6.368 1.00 87.12 164 ALA A N 1
ATOM 1331 C CA . ALA A 1 164 ? 3.887 -19.171 -7.558 1.00 87.12 164 ALA A CA 1
ATOM 1332 C C . ALA A 1 164 ? 3.816 -18.253 -8.783 1.00 87.12 164 ALA A C 1
ATOM 1334 O O . ALA A 1 164 ? 4.730 -18.259 -9.610 1.00 87.12 164 ALA A O 1
ATOM 1335 N N . ASP A 1 165 ? 2.747 -17.464 -8.903 1.00 88.94 165 ASP A N 1
ATOM 1336 C CA . ASP A 1 165 ? 2.611 -16.491 -9.981 1.00 88.94 165 ASP A CA 1
ATOM 1337 C C . ASP A 1 165 ? 3.600 -15.330 -9.823 1.00 88.94 165 ASP A C 1
ATOM 1339 O O . ASP A 1 165 ? 4.328 -15.020 -10.767 1.00 88.94 165 ASP A O 1
ATOM 1343 N N . SER A 1 166 ? 3.723 -14.767 -8.617 1.00 88.50 166 SER A N 1
ATOM 1344 C CA . SER A 1 166 ? 4.677 -13.683 -8.347 1.00 88.50 166 SER A CA 1
ATOM 1345 C C . SER A 1 166 ? 6.133 -14.118 -8.505 1.00 88.50 166 SER A C 1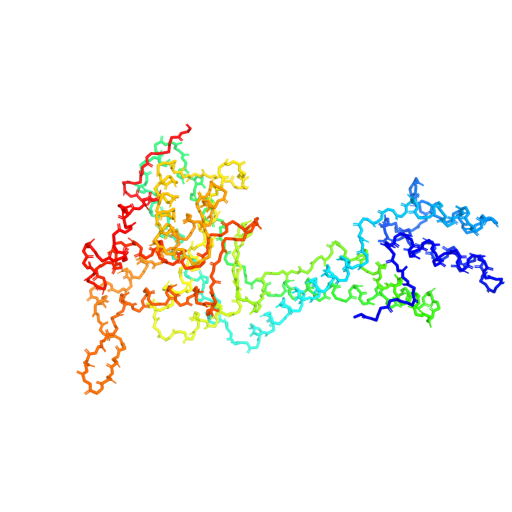
ATOM 1347 O O . SER A 1 166 ? 6.937 -13.393 -9.094 1.00 88.50 166 SER A O 1
ATOM 1349 N N . MET A 1 167 ? 6.486 -15.324 -8.049 1.00 89.50 167 MET A N 1
ATOM 1350 C CA . MET A 1 167 ? 7.812 -15.902 -8.285 1.00 89.50 167 MET A CA 1
ATOM 1351 C C . MET A 1 167 ? 8.075 -16.059 -9.779 1.00 89.50 167 MET A C 1
ATOM 1353 O O . MET A 1 167 ? 9.134 -15.665 -10.262 1.00 89.50 167 MET A O 1
ATOM 1357 N N . ARG A 1 168 ? 7.107 -16.605 -10.527 1.00 90.06 168 ARG A N 1
ATOM 1358 C CA . ARG A 1 168 ? 7.239 -16.811 -11.971 1.00 90.06 168 ARG A CA 1
ATOM 1359 C C . ARG A 1 168 ? 7.455 -15.492 -12.704 1.00 90.06 168 ARG A C 1
ATOM 1361 O O . ARG A 1 168 ? 8.391 -15.427 -13.490 1.00 90.06 168 ARG A O 1
ATOM 1368 N N . LYS A 1 169 ? 6.648 -14.462 -12.435 1.00 89.69 169 LYS A N 1
ATOM 1369 C CA . LYS A 1 169 ? 6.775 -13.136 -13.063 1.00 89.69 169 LYS A CA 1
ATOM 1370 C C . LYS A 1 169 ? 8.139 -12.507 -12.790 1.00 89.69 169 LYS A C 1
ATOM 1372 O O . LYS A 1 169 ? 8.829 -12.111 -13.725 1.00 89.69 169 LYS A O 1
ATOM 1377 N N . ASN A 1 170 ? 8.570 -12.497 -11.527 1.00 90.38 170 ASN A N 1
ATOM 1378 C CA . ASN A 1 170 ? 9.864 -11.929 -11.147 1.00 90.38 170 ASN A CA 1
ATOM 1379 C C . ASN A 1 170 ? 11.051 -12.707 -11.743 1.00 90.38 170 ASN A C 1
ATOM 1381 O O . ASN A 1 170 ? 12.005 -12.097 -12.223 1.00 90.38 170 ASN A O 1
ATOM 1385 N N . LEU A 1 171 ? 10.993 -14.044 -11.780 1.00 90.94 171 LEU A N 1
ATOM 1386 C CA . LEU A 1 171 ? 12.020 -14.854 -12.444 1.00 90.94 171 LEU A CA 1
ATOM 1387 C C . LEU A 1 171 ? 12.014 -14.657 -13.961 1.00 90.94 171 LEU A C 1
ATOM 1389 O O . LEU A 1 171 ? 13.080 -14.530 -14.55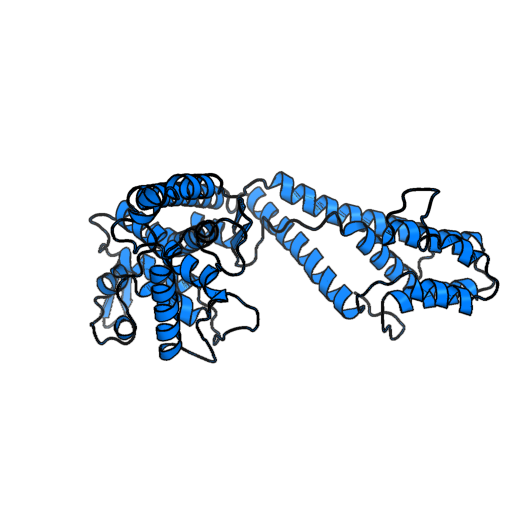1 1.00 90.94 171 LEU A O 1
ATOM 1393 N N . GLN A 1 172 ? 10.842 -14.606 -14.597 1.00 89.88 172 GLN A N 1
ATOM 1394 C CA . GLN A 1 172 ? 10.718 -14.362 -16.035 1.00 89.88 172 GLN A CA 1
ATOM 1395 C C . GLN A 1 172 ? 11.312 -13.010 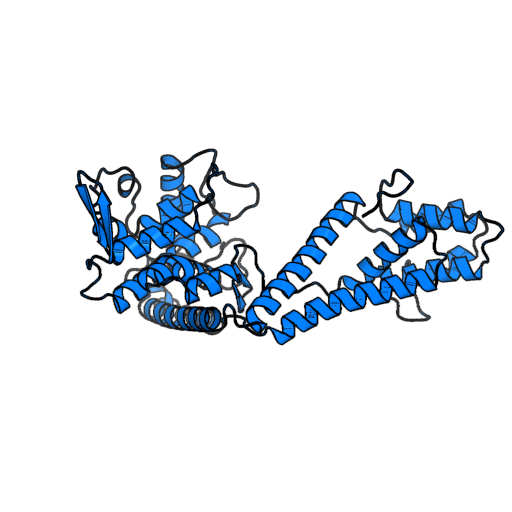-16.423 1.00 89.88 172 GLN A C 1
ATOM 1397 O O . GLN A 1 172 ? 12.066 -12.960 -17.390 1.00 89.88 172 GLN A O 1
ATOM 1402 N N . PHE A 1 173 ? 11.046 -11.957 -15.647 1.00 89.62 173 PHE A N 1
ATOM 1403 C CA . PHE A 1 173 ? 11.668 -10.647 -15.827 1.00 89.62 173 PHE A CA 1
ATOM 1404 C C . PHE A 1 173 ? 13.201 -10.741 -15.811 1.00 89.62 173 PHE A C 1
ATOM 1406 O O . PHE A 1 173 ? 13.856 -10.352 -16.778 1.00 89.62 173 PHE A O 1
ATOM 1413 N N . LEU A 1 174 ? 13.781 -11.322 -14.753 1.00 89.38 174 LEU A N 1
ATOM 1414 C CA . LEU A 1 174 ? 15.237 -11.428 -14.611 1.00 89.38 174 LEU A CA 1
ATOM 1415 C C . LEU A 1 174 ? 15.871 -12.315 -15.692 1.00 89.38 174 LEU A C 1
ATOM 1417 O O . LEU A 1 174 ? 16.895 -11.950 -16.266 1.00 89.38 174 LEU A O 1
ATOM 1421 N N . MET A 1 175 ? 15.257 -13.461 -15.994 1.00 90.19 175 MET A N 1
ATOM 1422 C CA . MET A 1 175 ? 15.749 -14.390 -17.012 1.00 90.19 175 MET A CA 1
ATOM 1423 C C . MET A 1 175 ? 15.671 -13.784 -18.411 1.00 90.19 175 MET A C 1
ATOM 1425 O O . MET A 1 175 ? 16.603 -13.950 -19.192 1.00 90.19 175 MET A O 1
ATOM 1429 N N . LYS A 1 176 ? 14.579 -13.086 -18.744 1.00 87.38 176 LYS A N 1
ATOM 1430 C CA . LYS A 1 176 ? 14.416 -12.422 -20.041 1.00 87.38 176 LYS A CA 1
ATOM 1431 C C . LYS A 1 176 ? 15.454 -11.318 -20.215 1.00 87.38 176 LYS A C 1
ATOM 1433 O O . LYS A 1 176 ? 16.120 -11.273 -21.247 1.00 87.38 176 LYS A O 1
ATOM 1438 N N . LEU A 1 177 ? 15.657 -10.514 -19.173 1.00 87.88 177 LEU A N 1
ATOM 1439 C CA . LEU A 1 177 ? 16.679 -9.477 -19.148 1.00 87.88 177 LEU A CA 1
ATOM 1440 C C . LEU A 1 177 ? 18.088 -10.054 -19.363 1.00 87.88 177 LEU A C 1
ATOM 1442 O O . LEU A 1 177 ? 18.840 -9.552 -20.195 1.00 87.88 177 LEU A O 1
ATOM 1446 N N . GLU A 1 178 ? 18.441 -11.133 -18.656 1.00 89.81 178 GLU A N 1
ATOM 1447 C CA . GLU A 1 178 ? 19.733 -11.809 -18.826 1.00 89.81 178 GLU A CA 1
ATOM 1448 C C . GLU A 1 178 ? 19.884 -12.408 -20.233 1.00 89.81 178 GLU A C 1
ATOM 1450 O O . GLU A 1 178 ? 20.930 -12.254 -20.867 1.00 89.81 178 GLU A O 1
ATOM 1455 N N . GLN A 1 179 ? 18.843 -13.066 -20.749 1.00 90.75 179 GLN A N 1
ATOM 1456 C CA . GLN A 1 179 ? 18.852 -13.664 -22.084 1.00 90.75 179 GLN A CA 1
ATOM 1457 C C . GLN A 1 179 ? 19.068 -12.618 -23.176 1.00 90.75 179 GLN A C 1
ATOM 1459 O O . GLN A 1 179 ? 19.906 -12.832 -24.054 1.00 90.75 179 GLN A O 1
ATOM 1464 N N . ASP A 1 180 ? 18.351 -11.496 -23.119 1.00 87.81 180 ASP A N 1
ATOM 1465 C CA . ASP A 1 180 ? 18.487 -10.416 -24.098 1.00 87.81 180 ASP A CA 1
ATOM 1466 C C . ASP A 1 180 ? 19.862 -9.746 -23.998 1.00 87.81 180 ASP A C 1
ATOM 1468 O O . ASP A 1 180 ? 20.492 -9.476 -25.027 1.00 87.81 180 ASP A O 1
ATOM 1472 N N . TYR A 1 181 ? 20.398 -9.610 -22.780 1.00 89.56 181 TYR A N 1
ATOM 1473 C CA . TYR A 1 181 ? 21.724 -9.039 -22.544 1.00 89.56 181 TYR A CA 1
ATOM 1474 C C . TYR A 1 181 ? 22.824 -9.914 -23.132 1.00 89.56 181 TYR A C 1
ATOM 1476 O O . TYR A 1 181 ? 23.663 -9.444 -23.904 1.00 89.56 181 TYR A O 1
ATOM 1484 N N . LEU A 1 182 ? 22.794 -11.211 -22.825 1.00 90.50 182 LEU A N 1
ATOM 1485 C CA . LEU A 1 182 ? 23.761 -12.174 -23.342 1.00 90.50 182 LEU A CA 1
ATOM 1486 C C . LEU A 1 182 ? 23.625 -12.366 -24.856 1.00 90.50 182 LEU A C 1
ATOM 1488 O O . LEU A 1 182 ? 24.635 -12.548 -25.539 1.00 90.50 182 LEU A O 1
ATOM 1492 N N . LYS A 1 183 ? 22.399 -12.308 -25.393 1.00 88.31 183 LYS A N 1
ATOM 1493 C CA . LYS A 1 183 ? 22.141 -12.333 -26.838 1.00 88.31 183 LYS A CA 1
ATOM 1494 C C . LYS A 1 183 ? 22.788 -11.123 -27.511 1.00 88.31 183 LYS A C 1
ATOM 1496 O O . LYS A 1 183 ? 23.583 -11.312 -28.426 1.00 88.31 183 LYS A O 1
ATOM 1501 N N . CYS A 1 184 ? 22.527 -9.917 -27.010 1.00 88.25 184 CYS A N 1
ATOM 1502 C CA . CYS A 1 184 ? 23.126 -8.695 -27.535 1.00 88.25 184 CYS A CA 1
ATOM 1503 C C . CYS A 1 184 ? 24.661 -8.725 -27.462 1.00 88.25 184 CYS A C 1
ATOM 1505 O O . CYS A 1 184 ? 25.325 -8.433 -28.455 1.00 88.25 184 CYS A O 1
ATOM 1507 N N . LEU A 1 185 ? 25.238 -9.147 -26.330 1.00 87.25 185 LEU A N 1
ATOM 1508 C CA . LEU A 1 185 ? 26.692 -9.224 -26.143 1.00 87.25 185 LEU A CA 1
ATOM 1509 C C . LEU A 1 185 ? 27.386 -10.260 -27.023 1.00 87.25 185 LEU A C 1
ATOM 1511 O O . LEU A 1 185 ? 28.576 -10.137 -27.294 1.00 87.25 185 LEU A O 1
ATOM 1515 N N . ARG A 1 186 ? 26.695 -11.340 -27.391 1.00 86.00 186 ARG A N 1
ATOM 1516 C CA . ARG A 1 186 ? 27.238 -12.326 -28.332 1.00 86.00 186 ARG A CA 1
ATOM 1517 C C . ARG A 1 186 ? 27.288 -11.746 -29.739 1.00 86.00 186 ARG A C 1
ATOM 1519 O O . ARG A 1 186 ? 28.219 -12.041 -30.483 1.00 86.00 186 ARG A O 1
ATOM 1526 N N . ASP A 1 187 ? 26.276 -10.963 -30.086 1.00 81.25 187 ASP A N 1
ATOM 1527 C CA . ASP A 1 187 ? 26.101 -10.445 -31.433 1.00 81.25 187 ASP A CA 1
ATOM 1528 C C . ASP A 1 187 ? 26.809 -9.077 -31.634 1.00 81.25 187 ASP A C 1
ATOM 1530 O O . ASP A 1 187 ? 26.877 -8.562 -32.749 1.00 81.25 187 ASP A O 1
ATOM 1534 N N . THR A 1 188 ? 27.398 -8.517 -30.570 1.00 77.25 188 THR A N 1
ATOM 1535 C CA . THR A 1 188 ? 28.256 -7.318 -30.562 1.00 77.25 188 THR A CA 1
ATOM 1536 C C . THR A 1 188 ? 29.661 -7.660 -30.038 1.00 77.25 188 THR A C 1
ATOM 1538 O O . THR A 1 188 ? 29.874 -8.697 -29.410 1.00 77.25 188 THR A O 1
ATOM 1541 N N . LYS A 1 189 ? 30.682 -6.838 -30.318 1.00 70.94 189 LYS A N 1
ATOM 1542 C CA . LYS A 1 189 ? 32.035 -7.071 -29.772 1.00 70.94 189 LYS A CA 1
ATOM 1543 C C . LYS A 1 189 ? 32.029 -6.808 -28.261 1.00 70.94 189 LYS A C 1
ATOM 1545 O O . LYS A 1 189 ? 31.386 -5.871 -27.801 1.00 70.94 189 LYS A O 1
ATOM 1550 N N . ARG A 1 190 ? 32.772 -7.608 -27.482 1.00 64.25 190 ARG A N 1
ATOM 1551 C CA . ARG A 1 190 ? 32.930 -7.420 -26.023 1.00 64.25 190 ARG A CA 1
ATOM 1552 C C . ARG A 1 190 ? 33.842 -6.231 -25.712 1.00 64.25 190 ARG A C 1
ATOM 1554 O O . ARG A 1 190 ? 34.984 -6.403 -25.292 1.00 64.25 190 ARG A O 1
ATOM 1561 N N . GLU A 1 191 ? 33.319 -5.038 -25.938 1.00 74.56 191 GLU A N 1
ATOM 1562 C CA . GLU A 1 191 ? 33.918 -3.763 -25.560 1.00 74.56 191 GLU A CA 1
ATOM 1563 C C . GLU A 1 191 ? 32.989 -3.031 -24.588 1.00 74.56 191 GLU A C 1
ATOM 1565 O O . GLU A 1 191 ? 31.780 -3.259 -24.565 1.00 74.56 191 GLU A O 1
ATOM 1570 N N . HIS A 1 192 ? 33.555 -2.146 -23.771 1.00 76.31 192 HIS A N 1
ATOM 1571 C CA . HIS A 1 192 ? 32.845 -1.536 -22.646 1.00 76.31 192 HIS A CA 1
ATOM 1572 C C . HIS A 1 192 ? 31.574 -0.764 -23.052 1.00 76.31 192 HIS A C 1
ATOM 1574 O O . HIS A 1 192 ? 30.545 -0.851 -22.377 1.00 76.31 192 HIS A O 1
ATOM 1580 N N . ASP A 1 193 ? 31.616 -0.046 -24.174 1.00 82.00 193 ASP A N 1
ATOM 1581 C CA . ASP A 1 193 ? 30.459 0.716 -24.650 1.00 82.00 193 ASP A CA 1
ATOM 1582 C C . ASP A 1 193 ? 29.351 -0.219 -25.176 1.00 82.00 193 ASP A C 1
ATOM 1584 O O . ASP A 1 193 ? 28.168 0.046 -24.966 1.00 82.00 193 ASP A O 1
ATOM 1588 N N . PHE A 1 194 ? 29.704 -1.377 -25.746 1.00 86.69 194 PHE A N 1
ATOM 1589 C CA . PHE A 1 194 ? 28.724 -2.394 -26.140 1.00 86.69 194 PHE A CA 1
ATOM 1590 C C . PHE A 1 194 ? 28.102 -3.124 -24.947 1.00 86.69 194 PHE A C 1
ATOM 1592 O O . PHE A 1 194 ? 26.925 -3.467 -25.007 1.00 86.69 194 PHE A O 1
ATOM 1599 N N . GLU A 1 195 ? 28.819 -3.295 -23.831 1.00 87.00 195 GLU A N 1
ATOM 1600 C CA . GLU A 1 195 ? 28.209 -3.782 -22.581 1.00 87.00 195 GLU A CA 1
ATOM 1601 C C . GLU A 1 195 ? 27.101 -2.838 -22.106 1.00 87.00 195 GLU A C 1
ATOM 1603 O O . GLU A 1 195 ? 26.008 -3.278 -21.743 1.00 87.00 195 GLU A O 1
ATOM 1608 N N . THR A 1 196 ? 27.355 -1.528 -22.163 1.00 84.00 196 THR A N 1
ATOM 1609 C CA . THR A 1 196 ? 26.365 -0.516 -21.783 1.00 84.00 196 THR A CA 1
ATOM 1610 C C . THR A 1 196 ? 25.197 -0.510 -22.765 1.00 84.00 196 THR A C 1
ATOM 1612 O O . THR A 1 196 ? 24.047 -0.578 -22.338 1.00 84.00 196 THR A O 1
ATOM 1615 N N . PHE A 1 197 ? 25.464 -0.517 -24.072 1.00 87.06 197 PHE A N 1
ATOM 1616 C CA . PHE A 1 197 ? 24.429 -0.629 -25.099 1.00 87.06 197 PHE A CA 1
ATOM 1617 C C . PHE A 1 197 ? 23.554 -1.874 -24.917 1.00 87.06 197 PHE A C 1
ATOM 1619 O O . PHE A 1 197 ? 22.331 -1.767 -24.919 1.00 87.06 197 PHE A O 1
ATOM 1626 N N . CYS A 1 198 ? 24.151 -3.041 -24.684 1.00 88.44 198 CYS A N 1
ATOM 1627 C CA . CYS A 1 198 ? 23.398 -4.274 -24.496 1.00 88.44 198 CYS A CA 1
ATOM 1628 C C . CYS A 1 198 ? 22.565 -4.275 -23.225 1.00 88.44 198 CYS A C 1
ATOM 1630 O O . CYS A 1 198 ? 21.446 -4.792 -23.234 1.00 88.44 198 CYS A O 1
ATOM 1632 N N . MET A 1 199 ? 23.063 -3.667 -22.147 1.00 84.06 199 MET A N 1
ATOM 1633 C CA . MET A 1 199 ? 22.258 -3.456 -20.951 1.00 84.06 199 MET A CA 1
ATOM 1634 C C . MET A 1 199 ? 21.031 -2.600 -21.289 1.00 84.06 199 MET A C 1
ATOM 1636 O O . MET A 1 199 ? 19.916 -3.030 -21.016 1.00 84.06 199 MET A O 1
ATOM 1640 N N . LEU A 1 200 ? 21.219 -1.460 -21.971 1.00 83.06 200 LEU A N 1
ATOM 1641 C CA . LEU A 1 200 ? 20.133 -0.568 -22.408 1.00 83.06 200 LEU A CA 1
ATOM 1642 C C . LEU A 1 200 ? 19.109 -1.272 -23.309 1.00 83.06 200 LEU A C 1
ATOM 1644 O O . LEU A 1 200 ? 17.910 -1.100 -23.136 1.00 83.06 200 LEU A O 1
ATOM 1648 N N . MET A 1 201 ? 19.556 -2.081 -24.264 1.00 85.38 201 MET A N 1
ATOM 1649 C CA . MET A 1 201 ? 18.653 -2.787 -25.173 1.00 85.38 201 MET A CA 1
ATOM 1650 C C . MET A 1 201 ? 17.800 -3.836 -24.450 1.00 85.38 201 MET A C 1
ATOM 1652 O O . MET A 1 201 ? 16.588 -3.895 -24.639 1.00 85.38 201 MET A O 1
ATOM 1656 N N . SER A 1 202 ? 18.412 -4.617 -23.562 1.00 84.88 202 SER A N 1
ATOM 1657 C CA . SER A 1 202 ? 17.708 -5.635 -22.761 1.00 84.88 202 SER A CA 1
ATOM 1658 C C . SER A 1 202 ? 16.680 -5.007 -21.825 1.00 84.88 202 SER A C 1
ATOM 1660 O O . SER A 1 202 ? 15.594 -5.539 -21.600 1.00 84.88 202 SER A O 1
ATOM 1662 N N . ILE A 1 203 ? 17.031 -3.829 -21.317 1.00 77.94 203 ILE A N 1
ATOM 1663 C CA . ILE A 1 203 ? 16.172 -2.922 -20.567 1.00 77.94 203 ILE A CA 1
ATOM 1664 C C . ILE A 1 203 ? 14.928 -2.548 -21.388 1.00 77.94 203 ILE A C 1
ATOM 1666 O O . ILE A 1 203 ? 13.812 -2.764 -20.916 1.00 77.94 203 ILE A O 1
ATOM 1670 N N . PHE A 1 204 ? 15.092 -2.064 -22.627 1.00 79.56 204 PHE A N 1
ATOM 1671 C CA . PHE A 1 204 ? 13.956 -1.698 -23.485 1.00 79.56 204 PHE A CA 1
ATOM 1672 C C . PHE A 1 204 ? 13.063 -2.897 -23.825 1.00 79.56 204 PHE A C 1
ATOM 1674 O O . PHE A 1 204 ? 11.837 -2.790 -23.807 1.00 79.56 204 PHE A O 1
ATOM 1681 N N . ALA A 1 205 ? 13.674 -4.065 -24.014 1.00 80.12 205 ALA A N 1
ATOM 1682 C CA . ALA A 1 205 ? 12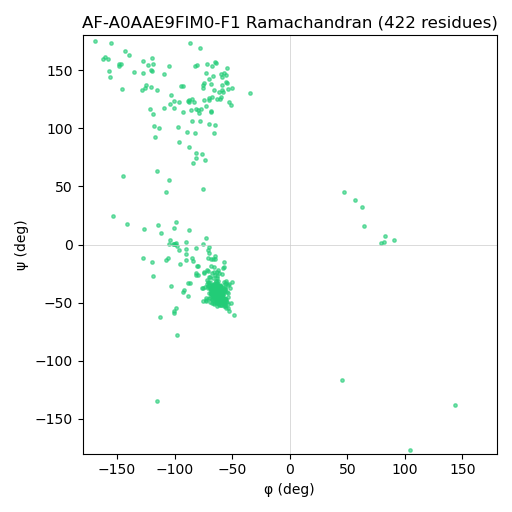.967 -5.317 -24.262 1.00 80.12 205 ALA A CA 1
ATOM 1683 C C . ALA A 1 205 ? 12.070 -5.762 -23.092 1.00 80.12 205 ALA A C 1
ATOM 1685 O O . ALA A 1 205 ? 11.088 -6.476 -23.291 1.00 80.12 205 ALA A O 1
ATOM 1686 N N . SER A 1 206 ? 12.413 -5.366 -21.863 1.00 78.12 206 SER A N 1
ATOM 1687 C CA . SER A 1 206 ? 11.809 -5.913 -20.643 1.00 78.12 206 SER A CA 1
ATOM 1688 C C . SER A 1 206 ? 10.685 -5.053 -20.057 1.00 78.12 206 SER A C 1
ATOM 1690 O O . SER A 1 206 ? 10.079 -5.473 -19.075 1.00 78.12 206 SER A O 1
ATOM 1692 N N . PHE A 1 207 ? 10.353 -3.895 -20.649 1.00 74.56 207 PHE A N 1
ATOM 1693 C CA . PHE A 1 207 ? 9.318 -2.981 -20.123 1.00 74.56 207 PHE A CA 1
ATOM 1694 C C . PHE A 1 207 ? 7.921 -3.598 -19.999 1.00 74.56 207 PHE A C 1
ATOM 1696 O O . PHE A 1 207 ? 7.125 -3.130 -19.197 1.00 74.56 207 PHE A O 1
ATOM 1703 N N . GLU A 1 208 ? 7.590 -4.622 -20.784 1.00 70.94 208 GLU A N 1
ATOM 1704 C CA . GLU A 1 208 ? 6.286 -5.297 -20.679 1.00 70.94 208 GLU A CA 1
ATOM 1705 C C . GLU A 1 208 ? 6.254 -6.370 -19.583 1.00 70.94 208 GLU A C 1
ATOM 1707 O O . GLU A 1 208 ? 5.182 -6.818 -19.188 1.00 70.94 208 GLU A O 1
ATOM 1712 N N . ASN A 1 209 ? 7.420 -6.765 -19.068 1.00 77.06 209 ASN A N 1
ATOM 1713 C CA . ASN A 1 209 ? 7.574 -7.809 -18.059 1.00 77.06 209 ASN A CA 1
ATOM 1714 C C . ASN A 1 209 ? 7.949 -7.197 -16.706 1.00 77.06 209 ASN A C 1
ATOM 1716 O O . ASN A 1 209 ? 8.886 -7.655 -16.061 1.00 77.06 209 ASN A O 1
ATOM 1720 N N . GLU A 1 210 ? 7.269 -6.126 -16.299 1.00 78.88 210 GLU A N 1
ATOM 1721 C CA . GLU A 1 210 ? 7.572 -5.433 -15.045 1.00 78.88 210 GLU A CA 1
ATOM 1722 C C . GLU A 1 210 ? 7.534 -6.393 -13.841 1.00 78.88 210 GLU A C 1
ATOM 1724 O O . GLU A 1 210 ? 6.663 -7.269 -13.772 1.00 78.88 210 GLU A O 1
ATOM 1729 N N . PRO A 1 211 ? 8.471 -6.252 -12.884 1.00 83.50 211 PRO A N 1
ATOM 1730 C CA . PRO A 1 211 ? 8.523 -7.125 -11.730 1.00 83.50 211 PRO A CA 1
ATOM 1731 C C . PRO A 1 211 ? 7.300 -6.912 -10.837 1.00 83.50 211 PRO A C 1
ATOM 1733 O O . PRO A 1 211 ? 6.794 -5.798 -10.675 1.00 83.50 211 PRO A O 1
ATOM 1736 N N . ASP A 1 212 ? 6.844 -8.009 -10.245 1.00 85.31 212 ASP A N 1
ATOM 1737 C CA . ASP A 1 212 ? 5.649 -8.060 -9.418 1.00 85.31 212 ASP A CA 1
ATOM 1738 C C . ASP A 1 212 ? 5.994 -7.713 -7.963 1.00 85.31 212 ASP A C 1
ATOM 1740 O O . ASP A 1 212 ? 6.829 -8.381 -7.345 1.00 85.31 212 ASP A O 1
ATOM 1744 N N . LEU A 1 213 ? 5.335 -6.684 -7.424 1.00 83.06 213 LEU A N 1
ATOM 1745 C CA . LEU A 1 213 ? 5.529 -6.180 -6.063 1.00 83.06 213 LEU A CA 1
ATOM 1746 C C . LEU A 1 213 ? 4.463 -6.696 -5.081 1.00 83.06 213 LEU A C 1
ATOM 1748 O O . LEU A 1 213 ? 4.260 -6.112 -4.028 1.00 83.06 213 LEU A O 1
ATOM 1752 N N . THR A 1 214 ? 3.766 -7.785 -5.399 1.00 86.38 214 THR A N 1
ATOM 1753 C CA . THR A 1 214 ? 2.681 -8.277 -4.534 1.00 86.38 214 THR A CA 1
ATOM 1754 C C . THR A 1 214 ? 3.175 -8.966 -3.247 1.00 86.38 214 THR A C 1
ATOM 1756 O O . THR A 1 214 ? 2.491 -8.952 -2.227 1.00 86.38 214 THR A O 1
ATOM 1759 N N . PHE A 1 215 ? 4.406 -9.493 -3.242 1.00 86.25 215 PHE A N 1
ATOM 1760 C CA . PHE A 1 215 ? 5.093 -9.968 -2.030 1.00 86.25 215 PHE A CA 1
ATOM 1761 C C . PHE A 1 215 ? 6.384 -9.197 -1.841 1.00 86.25 215 PHE A C 1
ATOM 1763 O O . PHE A 1 215 ? 7.113 -8.981 -2.799 1.00 86.25 215 PHE A O 1
ATOM 1770 N N . PHE A 1 216 ? 6.678 -8.750 -0.627 1.00 88.69 216 PHE A N 1
ATOM 1771 C CA . PHE A 1 216 ? 7.843 -7.904 -0.389 1.00 88.69 216 PHE A CA 1
ATOM 1772 C C . PHE A 1 216 ? 8.247 -7.904 1.085 1.00 88.69 216 PHE A C 1
ATOM 1774 O O . PHE A 1 216 ? 7.471 -8.274 1.964 1.00 88.69 216 PHE A O 1
ATOM 1781 N N . THR A 1 217 ? 9.486 -7.502 1.362 1.00 87.56 217 THR A N 1
ATOM 1782 C CA . THR A 1 217 ? 10.092 -7.586 2.703 1.00 87.56 217 THR A CA 1
ATOM 1783 C C . THR A 1 217 ? 10.202 -6.245 3.425 1.00 87.56 217 THR A C 1
ATOM 1785 O O . THR A 1 217 ? 10.484 -6.211 4.620 1.00 87.56 217 THR A O 1
ATOM 1788 N N . PHE A 1 218 ? 9.989 -5.126 2.730 1.00 87.88 218 PHE A N 1
ATOM 1789 C CA . PHE A 1 218 ? 9.983 -3.804 3.356 1.00 87.88 218 PHE A CA 1
ATOM 1790 C C . PHE A 1 218 ? 8.627 -3.507 3.998 1.00 87.88 218 PHE A C 1
ATOM 1792 O O . PHE A 1 218 ? 7.604 -4.023 3.565 1.00 87.88 218 PHE A O 1
ATOM 1799 N N . TYR A 1 219 ? 8.631 -2.659 5.023 1.00 90.12 219 TYR A N 1
ATOM 1800 C CA . TYR A 1 219 ? 7.439 -2.283 5.777 1.00 90.12 219 TYR A CA 1
ATOM 1801 C C . TYR A 1 219 ? 6.453 -1.500 4.902 1.00 90.12 219 TYR A C 1
ATOM 1803 O O . TYR A 1 219 ? 6.638 -0.302 4.688 1.00 90.12 219 TYR A O 1
ATOM 1811 N N . ASN A 1 220 ? 5.465 -2.198 4.345 1.00 91.88 220 ASN A N 1
ATOM 1812 C CA . ASN A 1 220 ? 4.396 -1.620 3.539 1.00 91.88 220 ASN A CA 1
ATOM 1813 C C . ASN A 1 220 ? 3.212 -2.598 3.428 1.00 91.88 220 ASN A C 1
ATOM 1815 O O . ASN A 1 220 ? 3.351 -3.812 3.634 1.00 91.88 220 ASN A O 1
ATOM 1819 N N . ALA A 1 221 ? 2.054 -2.059 3.099 1.00 95.06 221 ALA A N 1
ATOM 1820 C CA . ALA A 1 221 ? 0.907 -2.775 2.570 1.00 95.06 221 ALA A CA 1
ATOM 1821 C C . ALA A 1 221 ? 0.302 -1.888 1.470 1.00 95.06 221 ALA A C 1
ATOM 1823 O O . ALA A 1 221 ? 0.729 -0.744 1.310 1.00 95.06 221 ALA A O 1
ATOM 1824 N N . PHE A 1 222 ? -0.532 -2.451 0.603 1.00 93.25 222 PHE A N 1
ATOM 1825 C CA . PHE A 1 222 ? -1.273 -1.639 -0.358 1.00 93.25 222 PHE A CA 1
ATOM 1826 C C . PHE A 1 222 ? -2.535 -2.352 -0.835 1.00 93.25 222 PHE A C 1
ATOM 1828 O O . PHE A 1 222 ? -2.558 -3.581 -1.003 1.00 93.25 222 PHE A O 1
ATOM 1835 N N . ASN A 1 223 ? -3.542 -1.548 -1.151 1.00 94.50 223 ASN A N 1
ATOM 1836 C CA . ASN A 1 223 ? -4.715 -1.939 -1.907 1.00 94.50 223 ASN A CA 1
ATOM 1837 C C . ASN A 1 223 ? -4.500 -1.657 -3.403 1.00 94.50 223 ASN A C 1
ATOM 1839 O O . ASN A 1 223 ? -4.376 -0.514 -3.832 1.00 94.50 223 ASN A O 1
ATOM 1843 N N . ALA A 1 224 ? -4.451 -2.713 -4.212 1.00 92.19 224 ALA A N 1
ATOM 1844 C CA . ALA A 1 224 ? -4.526 -2.637 -5.669 1.00 92.19 224 ALA A CA 1
ATOM 1845 C C . ALA A 1 224 ? -5.807 -3.336 -6.119 1.00 92.19 224 ALA A C 1
ATOM 1847 O O . ALA A 1 224 ? -5.751 -4.404 -6.739 1.00 92.19 224 ALA A O 1
ATOM 1848 N N . HIS A 1 225 ? -6.941 -2.773 -5.694 1.00 92.75 225 HIS A N 1
ATOM 1849 C CA . HIS A 1 225 ? -8.269 -3.372 -5.747 1.00 92.75 225 HIS A CA 1
ATOM 1850 C C . HIS A 1 225 ? -8.472 -4.263 -6.992 1.00 92.75 225 HIS A C 1
ATOM 1852 O O . HIS A 1 225 ? -8.178 -3.841 -8.115 1.00 92.75 225 HIS A O 1
ATOM 1858 N N . PRO A 1 226 ? -8.962 -5.508 -6.825 1.00 94.44 226 PRO A N 1
ATOM 1859 C CA . PRO A 1 226 ? -9.488 -6.093 -5.584 1.00 94.44 226 PRO A CA 1
ATOM 1860 C C . PRO A 1 226 ? -8.426 -6.764 -4.692 1.00 94.44 226 PRO A C 1
ATOM 1862 O O . PRO A 1 226 ? -8.762 -7.528 -3.790 1.00 94.44 226 PRO A O 1
ATOM 1865 N N . LYS A 1 227 ? -7.133 -6.559 -4.957 1.00 95.12 227 LYS A N 1
ATOM 1866 C CA . LYS A 1 227 ? -6.058 -7.307 -4.291 1.00 95.12 227 LYS A CA 1
ATOM 1867 C C . LYS A 1 227 ? -5.424 -6.498 -3.173 1.00 95.12 227 LYS A C 1
ATOM 1869 O O . LYS A 1 227 ? -4.862 -5.435 -3.426 1.00 95.12 227 LYS A O 1
ATOM 1874 N N . LEU A 1 228 ? -5.423 -7.055 -1.966 1.00 96.00 228 LEU A N 1
ATOM 1875 C CA . LEU A 1 228 ? -4.627 -6.544 -0.854 1.00 96.00 228 LEU A CA 1
ATOM 1876 C C . LEU A 1 228 ? -3.296 -7.280 -0.776 1.00 96.00 228 LEU A C 1
ATOM 1878 O O . LEU A 1 228 ? -3.248 -8.512 -0.864 1.00 96.00 228 LEU A O 1
ATOM 1882 N N . SER A 1 229 ? -2.227 -6.522 -0.567 1.00 94.12 229 SER A N 1
ATOM 1883 C CA . SER A 1 229 ? -0.862 -7.040 -0.518 1.00 94.12 229 SER A CA 1
ATOM 1884 C C . SER A 1 229 ? -0.178 -6.570 0.752 1.00 94.12 229 SER A C 1
ATOM 1886 O O . SER A 1 229 ? -0.208 -5.384 1.071 1.00 94.12 229 SER A O 1
ATOM 1888 N N . PHE A 1 230 ? 0.479 -7.484 1.460 1.00 94.44 230 PHE A N 1
ATOM 1889 C CA . PHE A 1 230 ? 1.149 -7.185 2.723 1.00 94.44 230 PHE A CA 1
ATOM 1890 C C . PHE A 1 230 ? 2.598 -7.655 2.690 1.00 94.44 230 PHE A C 1
ATOM 1892 O O . PHE A 1 230 ? 2.934 -8.676 2.078 1.00 94.44 230 PHE A O 1
ATOM 1899 N N . SER A 1 231 ? 3.454 -6.911 3.386 1.00 92.50 231 SER A N 1
ATOM 1900 C CA . SER A 1 231 ? 4.840 -7.312 3.589 1.00 92.50 231 SER A CA 1
ATOM 1901 C C . SER A 1 231 ? 4.973 -8.586 4.422 1.00 92.50 231 SER A C 1
ATOM 1903 O O . SER A 1 231 ? 4.135 -8.892 5.274 1.00 92.50 231 SER A O 1
ATOM 1905 N N . GLN A 1 232 ? 6.110 -9.264 4.264 1.00 91.00 232 GLN A N 1
ATOM 1906 C CA . GLN A 1 232 ? 6.527 -10.356 5.142 1.00 91.00 232 GLN A CA 1
ATOM 1907 C C . GLN A 1 232 ? 6.505 -9.951 6.624 1.00 91.00 232 GLN A C 1
ATOM 1909 O O . GLN A 1 232 ? 6.154 -10.771 7.466 1.00 91.00 232 GLN A O 1
ATOM 1914 N N . LEU A 1 233 ? 6.821 -8.691 6.946 1.00 91.38 233 LEU A N 1
ATOM 1915 C CA . LEU A 1 233 ? 6.806 -8.196 8.325 1.00 91.38 233 LEU A CA 1
ATOM 1916 C C . LEU A 1 233 ? 5.409 -8.289 8.945 1.00 91.38 233 LEU A C 1
ATOM 1918 O O . LEU A 1 233 ? 5.288 -8.662 10.105 1.00 91.38 233 LEU A O 1
ATOM 1922 N N . PHE A 1 234 ? 4.347 -8.011 8.185 1.00 94.69 234 PHE A N 1
ATOM 1923 C CA . PHE A 1 234 ? 2.984 -8.136 8.703 1.00 94.69 234 PHE A CA 1
ATOM 1924 C C . PHE A 1 234 ? 2.555 -9.592 8.885 1.00 94.69 234 PHE A C 1
ATOM 1926 O O . PHE A 1 234 ? 1.845 -9.892 9.844 1.00 94.69 234 PHE A O 1
ATOM 1933 N N . TYR A 1 235 ? 3.018 -10.507 8.029 1.00 94.44 235 TYR A N 1
ATOM 1934 C CA . TYR A 1 235 ? 2.790 -11.938 8.242 1.00 94.44 235 TYR A CA 1
ATOM 1935 C C . TYR A 1 235 ? 3.542 -12.442 9.478 1.00 94.44 235 TYR A C 1
ATOM 1937 O O . TYR A 1 235 ? 2.948 -13.132 10.302 1.00 94.44 235 TYR A O 1
ATOM 1945 N N . ASP A 1 236 ? 4.805 -12.050 9.649 1.00 92.56 236 ASP A N 1
ATOM 1946 C CA . ASP A 1 236 ? 5.598 -12.366 10.840 1.00 92.56 236 ASP A CA 1
ATOM 1947 C C . ASP A 1 236 ? 4.931 -11.832 12.115 1.00 92.56 236 ASP A C 1
ATOM 1949 O O . ASP A 1 236 ? 4.726 -12.580 13.068 1.00 92.56 236 ASP A O 1
ATOM 1953 N N . MET A 1 237 ? 4.480 -10.573 12.109 1.00 93.50 237 MET A N 1
ATOM 1954 C CA . MET A 1 237 ? 3.740 -9.986 13.229 1.00 93.50 237 MET A CA 1
ATOM 1955 C C . MET A 1 237 ? 2.441 -10.745 13.521 1.00 93.50 237 MET A C 1
ATOM 1957 O O . MET A 1 237 ? 2.161 -11.052 14.678 1.00 93.50 237 MET A O 1
ATOM 1961 N N . ALA A 1 238 ? 1.656 -11.091 12.498 1.00 95.38 238 ALA A N 1
ATOM 1962 C CA . ALA A 1 238 ? 0.430 -11.863 12.682 1.00 95.38 238 ALA A CA 1
ATOM 1963 C C . ALA A 1 238 ? 0.716 -13.252 13.273 1.00 95.38 238 ALA A C 1
ATOM 1965 O O . ALA A 1 238 ? -0.058 -13.767 14.085 1.00 95.38 238 ALA A O 1
ATOM 1966 N N . GLU A 1 239 ? 1.819 -13.883 12.873 1.00 93.75 239 GLU A N 1
ATOM 1967 C CA . GLU A 1 239 ? 2.221 -15.200 13.359 1.00 93.75 239 GLU A CA 1
ATOM 1968 C C . GLU A 1 239 ? 2.731 -15.150 14.804 1.00 93.75 239 GLU A C 1
ATOM 1970 O O . GLU A 1 239 ? 2.258 -15.938 15.629 1.00 93.75 239 GLU A O 1
ATOM 1975 N N . ASN A 1 240 ? 3.619 -14.198 15.103 1.00 92.06 240 ASN A N 1
ATOM 1976 C CA . ASN A 1 240 ? 4.499 -14.219 16.271 1.00 92.06 240 ASN A CA 1
ATOM 1977 C C . ASN A 1 240 ? 4.138 -13.224 17.386 1.00 92.06 240 ASN A C 1
ATOM 1979 O O . ASN A 1 240 ? 4.646 -13.365 18.502 1.00 92.06 240 ASN A O 1
ATOM 1983 N N . VAL A 1 241 ? 3.258 -12.242 17.154 1.00 91.31 241 VAL A N 1
ATOM 1984 C CA . VAL A 1 241 ? 2.721 -11.424 18.255 1.00 91.31 241 VAL A CA 1
ATOM 1985 C C . VAL A 1 241 ? 1.828 -12.314 19.122 1.00 91.31 241 VAL A C 1
ATOM 1987 O O . VAL A 1 241 ? 0.804 -12.827 18.677 1.00 91.31 241 VAL A O 1
ATOM 1990 N N . GLY A 1 242 ? 2.254 -12.525 20.371 1.00 84.62 242 GLY A N 1
ATOM 1991 C CA . GLY A 1 242 ? 1.712 -13.576 21.236 1.00 84.62 242 GLY A CA 1
ATOM 1992 C C . GLY A 1 242 ? 0.269 -13.382 21.709 1.00 84.62 242 GLY A C 1
ATOM 1993 O O . GLY A 1 242 ? -0.345 -14.356 22.132 1.00 84.62 242 GLY A O 1
ATOM 1994 N N . GLU A 1 243 ? -0.274 -12.164 21.641 1.00 94.69 243 GLU A N 1
ATOM 1995 C CA . GLU A 1 243 ? -1.627 -11.840 22.104 1.00 94.69 243 GLU A CA 1
ATOM 1996 C C . GLU A 1 243 ? -2.445 -11.176 20.994 1.00 94.69 243 GLU A C 1
ATOM 1998 O O . GLU A 1 243 ? -1.974 -10.248 20.328 1.00 94.69 243 GLU A O 1
ATOM 2003 N N . SER A 1 244 ? -3.691 -11.624 20.820 1.00 96.19 244 SER A N 1
ATOM 2004 C CA . SER A 1 244 ? -4.550 -11.191 19.710 1.00 96.19 244 SER A CA 1
ATOM 2005 C C . SER A 1 244 ? -4.874 -9.696 19.761 1.00 96.19 244 SER A C 1
ATOM 2007 O O . SER A 1 244 ? -4.902 -9.041 18.726 1.00 96.19 244 SER A O 1
ATOM 2009 N N . ALA A 1 245 ? -4.991 -9.101 20.952 1.00 97.75 245 ALA A N 1
ATOM 2010 C CA . ALA A 1 245 ? -5.146 -7.656 21.115 1.00 97.75 245 ALA A CA 1
ATOM 2011 C C . ALA A 1 245 ? -4.003 -6.867 20.450 1.00 97.75 245 ALA A C 1
ATOM 2013 O O . ALA A 1 245 ? -4.253 -5.865 19.784 1.00 97.75 245 ALA A O 1
ATOM 2014 N N . GLY A 1 246 ? -2.760 -7.355 20.555 1.00 97.19 246 GLY A N 1
ATOM 2015 C CA . GLY A 1 246 ? -1.619 -6.777 19.846 1.00 97.19 246 GLY A CA 1
ATOM 2016 C C . GLY A 1 246 ? -1.702 -6.989 18.332 1.00 97.19 246 GLY A C 1
ATOM 2017 O O . GLY A 1 246 ? -1.468 -6.058 17.564 1.00 97.19 246 GLY A O 1
ATOM 2018 N N . VAL A 1 247 ? -2.095 -8.183 17.877 1.00 97.75 247 VAL A N 1
ATOM 2019 C CA . VAL A 1 247 ? -2.286 -8.463 16.439 1.00 97.75 247 VAL A CA 1
ATOM 2020 C C . VAL A 1 247 ? -3.353 -7.545 15.835 1.00 97.75 247 VAL A C 1
ATOM 2022 O O . VAL A 1 247 ? -3.113 -6.938 14.796 1.00 97.75 247 VAL A O 1
ATOM 2025 N N . LEU A 1 248 ? -4.505 -7.396 16.492 1.00 98.44 248 LEU A N 1
ATOM 2026 C CA . LEU A 1 248 ? -5.598 -6.528 16.052 1.00 98.44 248 LEU A CA 1
ATOM 2027 C C . LEU A 1 248 ? -5.181 -5.054 16.052 1.00 98.44 248 LEU A C 1
ATOM 2029 O O . LEU A 1 248 ? -5.473 -4.345 15.095 1.00 98.44 248 LEU A O 1
ATOM 2033 N N . GLY A 1 249 ? -4.447 -4.609 17.075 1.00 97.56 249 GLY A N 1
ATOM 2034 C CA . GLY A 1 249 ? -3.953 -3.236 17.157 1.00 97.56 249 GLY A CA 1
ATOM 2035 C C . GLY A 1 249 ? -2.930 -2.885 16.076 1.00 97.56 249 GLY A C 1
ATOM 2036 O O . GLY A 1 249 ? -2.923 -1.755 15.600 1.00 97.56 249 GLY A O 1
ATOM 2037 N N . SER A 1 250 ? -2.092 -3.836 15.661 1.00 97.06 250 SER A N 1
ATOM 2038 C CA . SER A 1 250 ? -1.059 -3.621 14.639 1.00 97.06 250 SER A CA 1
ATOM 2039 C C . SER A 1 250 ? -1.490 -4.084 13.247 1.00 97.06 250 SER A C 1
ATOM 2041 O O . SER A 1 250 ? -1.859 -3.271 12.405 1.00 97.06 250 SER A O 1
ATOM 2043 N N . VAL A 1 251 ? -1.451 -5.392 12.995 1.00 97.94 251 VAL A N 1
ATOM 2044 C CA . VAL A 1 251 ? -1.800 -5.992 11.700 1.00 97.94 251 VAL A CA 1
ATOM 2045 C C . VAL A 1 251 ? -3.269 -5.760 11.368 1.00 97.94 251 VAL A C 1
ATOM 2047 O O . VAL A 1 251 ? -3.592 -5.516 10.212 1.00 97.94 251 VAL A O 1
ATOM 2050 N N . GLY A 1 252 ? -4.157 -5.792 12.364 1.00 98.25 252 GLY A N 1
ATOM 2051 C CA . GLY A 1 252 ? -5.572 -5.509 12.151 1.00 98.25 252 GLY A CA 1
ATOM 2052 C C . GLY A 1 252 ? -5.840 -4.074 11.735 1.00 98.25 252 GLY A C 1
ATOM 2053 O O . GLY A 1 252 ? -6.563 -3.858 10.770 1.00 98.25 252 GLY A O 1
ATOM 2054 N N . PHE A 1 253 ? -5.210 -3.102 12.386 1.00 98.19 253 PHE A N 1
ATOM 2055 C CA . PHE A 1 253 ? -5.290 -1.710 11.957 1.00 98.19 253 PHE A CA 1
ATOM 2056 C C . PHE A 1 253 ? -4.839 -1.539 10.497 1.00 98.19 253 PHE A C 1
ATOM 2058 O O . PHE A 1 253 ? -5.582 -0.968 9.703 1.00 98.19 253 PHE A O 1
ATOM 2065 N N . ILE A 1 254 ? -3.685 -2.102 10.117 1.00 98.06 254 ILE A N 1
ATOM 2066 C CA . ILE A 1 254 ? -3.180 -2.016 8.737 1.00 98.06 254 ILE A CA 1
ATOM 2067 C C . ILE A 1 254 ? -4.101 -2.748 7.751 1.00 98.06 254 ILE A C 1
ATOM 2069 O O . ILE A 1 254 ? -4.443 -2.196 6.716 1.00 98.06 254 ILE A O 1
ATOM 2073 N N . ALA A 1 255 ? -4.565 -3.960 8.064 1.00 98.31 255 ALA A N 1
ATOM 2074 C CA . ALA A 1 255 ? -5.492 -4.693 7.198 1.00 98.31 255 ALA A CA 1
ATOM 2075 C C . ALA A 1 255 ? -6.822 -3.949 7.005 1.00 98.31 255 ALA A C 1
ATOM 2077 O O . ALA A 1 255 ? -7.355 -3.916 5.897 1.00 98.31 255 ALA A O 1
ATOM 2078 N N . GLY A 1 256 ? -7.333 -3.325 8.068 1.00 98.25 256 GLY A N 1
ATOM 2079 C CA . GLY A 1 256 ? -8.519 -2.483 8.009 1.00 98.25 256 GLY A CA 1
ATOM 2080 C C . GLY A 1 256 ? -8.287 -1.223 7.179 1.00 98.25 256 GLY A C 1
ATOM 2081 O O . GLY A 1 256 ? -9.163 -0.853 6.403 1.00 98.25 256 GLY A O 1
ATOM 2082 N N . HIS A 1 257 ? -7.117 -0.594 7.306 1.00 97.94 257 HIS A N 1
ATOM 2083 C CA . HIS A 1 257 ? -6.715 0.557 6.498 1.00 97.94 257 HIS A CA 1
ATOM 2084 C C . HIS A 1 257 ? -6.695 0.196 5.009 1.00 97.94 257 HIS A C 1
ATOM 2086 O O . HIS A 1 257 ? -7.412 0.808 4.225 1.00 97.94 257 HIS A O 1
ATOM 2092 N N . GLU A 1 258 ? -6.006 -0.885 4.635 1.00 97.44 258 GLU A N 1
ATOM 2093 C CA . GLU A 1 258 ? -5.960 -1.319 3.238 1.00 97.44 258 GLU A CA 1
ATOM 2094 C C . GLU A 1 258 ? -7.339 -1.693 2.690 1.00 97.44 258 GLU A C 1
ATOM 2096 O O . GLU A 1 258 ? -7.674 -1.337 1.565 1.00 97.44 258 GLU A O 1
ATOM 2101 N N . LEU A 1 259 ? -8.182 -2.372 3.475 1.00 97.12 259 LEU A N 1
ATOM 2102 C CA . LEU A 1 259 ? -9.563 -2.656 3.075 1.00 97.12 259 LEU A CA 1
ATOM 2103 C C . LEU A 1 259 ? -10.367 -1.364 2.838 1.00 97.12 259 LEU A C 1
ATOM 2105 O O . LEU A 1 259 ? -11.195 -1.310 1.930 1.00 97.12 259 LEU A O 1
ATOM 2109 N N . SER A 1 260 ? -10.117 -0.323 3.631 1.00 95.81 260 SER A N 1
ATOM 2110 C CA . SER A 1 260 ? -10.879 0.929 3.598 1.00 95.81 260 SER A CA 1
ATOM 2111 C C . SER A 1 260 ? -10.651 1.751 2.329 1.00 95.81 260 SER A C 1
ATOM 2113 O O . SER A 1 260 ? -11.600 2.390 1.874 1.00 95.81 260 SER A O 1
ATOM 2115 N N . HIS A 1 261 ? -9.478 1.642 1.692 1.00 94.25 261 HIS A N 1
ATOM 2116 C CA . HIS A 1 261 ? -9.197 2.255 0.383 1.00 94.25 261 HIS A CA 1
ATOM 2117 C C . HIS A 1 261 ? -10.173 1.823 -0.722 1.00 94.25 261 HIS A C 1
ATOM 2119 O O . HIS A 1 261 ? -10.306 2.497 -1.732 1.00 94.25 261 HIS A O 1
ATOM 2125 N N . THR A 1 262 ? -10.885 0.701 -0.556 1.00 92.56 262 THR A N 1
ATOM 2126 C CA . THR A 1 262 ? -11.932 0.299 -1.513 1.00 92.56 262 THR A CA 1
ATOM 2127 C C . THR A 1 262 ? -13.175 1.192 -1.456 1.00 92.56 262 THR A C 1
ATOM 2129 O O . THR A 1 262 ? -13.925 1.251 -2.424 1.00 92.56 262 THR A O 1
ATOM 2132 N N . LEU A 1 263 ? -13.417 1.878 -0.336 1.00 91.31 263 LEU A N 1
ATOM 2133 C CA . LEU A 1 263 ? -14.639 2.658 -0.107 1.00 91.31 263 LEU A CA 1
ATOM 2134 C C . LEU A 1 263 ? -14.384 4.152 0.105 1.00 91.31 263 LEU A C 1
ATOM 2136 O O . LEU A 1 263 ? -15.271 4.973 -0.139 1.00 91.31 263 LEU A O 1
ATOM 2140 N N . ILE A 1 264 ? -13.202 4.501 0.607 1.00 90.25 264 ILE A N 1
ATOM 2141 C CA . ILE A 1 264 ? -12.813 5.870 0.924 1.00 90.25 264 ILE A CA 1
ATOM 2142 C C . ILE A 1 264 ? -11.781 6.296 -0.104 1.00 90.25 264 ILE A C 1
ATOM 2144 O O . ILE A 1 264 ? -10.703 5.730 -0.153 1.00 90.25 264 ILE A O 1
ATOM 2148 N N . GLU A 1 265 ? -12.102 7.317 -0.893 1.00 86.56 265 GLU A N 1
ATOM 2149 C CA . GLU A 1 265 ? -11.196 7.860 -1.902 1.00 86.56 265 GLU A CA 1
ATOM 2150 C C . GLU A 1 265 ? -11.344 9.380 -1.977 1.00 86.56 265 GLU A C 1
ATOM 2152 O O . GLU A 1 265 ? -12.317 9.970 -1.502 1.00 86.56 265 GLU A O 1
ATOM 2157 N N . ASN A 1 266 ? -10.411 10.048 -2.646 1.00 82.06 266 ASN A N 1
ATOM 2158 C CA . ASN A 1 266 ? -10.621 11.440 -3.017 1.00 82.06 266 ASN A CA 1
ATOM 2159 C C . ASN A 1 266 ? -11.734 11.550 -4.074 1.00 82.06 266 ASN A C 1
ATOM 2161 O O . ASN A 1 266 ? -11.539 11.170 -5.227 1.00 82.06 266 ASN A O 1
ATOM 2165 N N . ALA A 1 267 ? -12.863 12.167 -3.716 1.00 79.00 267 ALA A N 1
ATOM 2166 C CA . ALA A 1 267 ? -13.999 12.371 -4.621 1.00 79.00 267 ALA A CA 1
ATOM 2167 C C . ALA A 1 267 ? -13.653 13.161 -5.905 1.00 79.00 267 ALA A C 1
ATOM 2169 O O . ALA A 1 267 ? -14.367 13.063 -6.901 1.00 79.00 267 ALA A O 1
ATOM 2170 N N . ASN A 1 268 ? -12.555 13.927 -5.912 1.00 79.38 268 ASN A N 1
ATOM 2171 C CA . ASN A 1 268 ? -12.076 14.652 -7.095 1.00 79.38 268 ASN A CA 1
ATOM 2172 C C . ASN A 1 268 ? -11.189 13.804 -8.026 1.00 79.38 268 ASN A C 1
ATOM 2174 O O . ASN A 1 268 ? -10.870 14.244 -9.131 1.00 79.38 268 ASN A O 1
ATOM 2178 N N . ALA A 1 269 ? -10.760 12.623 -7.584 1.00 82.00 269 ALA A N 1
ATOM 2179 C CA . ALA A 1 269 ? -9.935 11.693 -8.346 1.00 82.00 269 ALA A CA 1
ATOM 2180 C C . ALA A 1 269 ? -10.320 10.231 -8.027 1.00 82.00 269 ALA A C 1
ATOM 2182 O O . ALA A 1 269 ? -9.466 9.480 -7.552 1.00 82.00 269 ALA A O 1
ATOM 2183 N N . PRO A 1 270 ? -11.589 9.835 -8.255 1.00 82.06 270 PRO A N 1
ATOM 2184 C CA . PRO A 1 270 ? -12.060 8.499 -7.910 1.00 82.06 270 PRO A CA 1
ATOM 2185 C C . PRO A 1 270 ? -11.402 7.435 -8.793 1.00 82.06 270 PRO A C 1
ATOM 2187 O O . PRO A 1 270 ? -11.262 7.628 -10.007 1.00 82.06 270 PRO A O 1
ATOM 2190 N N . GLN A 1 271 ? -11.019 6.316 -8.185 1.00 83.38 271 GLN A N 1
ATOM 2191 C CA . GLN A 1 271 ? -10.548 5.113 -8.877 1.00 83.38 271 GLN A CA 1
ATOM 2192 C C . GLN A 1 271 ? -11.642 4.042 -8.913 1.00 83.38 271 GLN A C 1
ATOM 2194 O O . GLN A 1 271 ? -11.779 3.349 -9.924 1.00 83.38 271 GLN A O 1
ATOM 2199 N N . LEU A 1 272 ? -12.439 3.956 -7.848 1.00 85.62 272 LEU A N 1
ATOM 2200 C CA . LEU A 1 272 ? -13.607 3.094 -7.715 1.00 85.62 272 LEU A CA 1
ATOM 2201 C C . LEU A 1 272 ? -14.871 3.956 -7.583 1.00 85.62 272 LEU A C 1
ATOM 2203 O O . LEU A 1 272 ? -15.080 4.901 -8.354 1.00 85.62 272 LEU A O 1
ATOM 2207 N N . ILE A 1 273 ? -15.748 3.612 -6.635 1.00 78.25 273 ILE A N 1
ATOM 2208 C CA . ILE A 1 273 ? -16.979 4.342 -6.362 1.00 78.25 273 ILE A CA 1
ATOM 2209 C C . ILE A 1 273 ? -16.937 4.894 -4.927 1.00 78.25 273 ILE A C 1
ATOM 2211 O O . ILE A 1 273 ? -17.191 4.148 -3.980 1.00 78.25 273 ILE A O 1
ATOM 2215 N N . PRO A 1 274 ? -16.645 6.198 -4.742 1.00 72.88 274 PRO A N 1
ATOM 2216 C CA . PRO A 1 274 ? -16.473 6.805 -3.423 1.00 72.88 274 PRO A CA 1
ATOM 2217 C C . PRO A 1 274 ? -17.824 7.033 -2.733 1.00 72.88 274 PRO A C 1
ATOM 2219 O O . PRO A 1 274 ? -18.362 8.143 -2.703 1.00 72.88 274 PRO A O 1
ATOM 2222 N N . TYR A 1 275 ? -18.409 5.977 -2.179 1.00 75.62 275 TYR A N 1
ATOM 2223 C CA . TYR A 1 275 ? -19.637 6.074 -1.400 1.00 75.62 275 TYR A CA 1
ATOM 2224 C C . TYR A 1 275 ? -19.324 6.378 0.069 1.00 75.62 275 TYR A C 1
ATOM 2226 O O . TYR A 1 275 ? -19.292 5.481 0.910 1.00 75.62 275 TYR A O 1
ATOM 2234 N N . PHE A 1 276 ? -19.129 7.656 0.394 1.00 78.38 276 PHE A N 1
ATOM 2235 C CA . PHE A 1 276 ? -19.008 8.121 1.778 1.00 78.38 276 PHE A CA 1
ATOM 2236 C C . PHE A 1 276 ? -19.552 9.547 1.952 1.00 78.38 276 PHE A C 1
ATOM 2238 O O . PHE A 1 276 ? -19.647 10.323 1.002 1.00 78.38 276 PHE A O 1
ATOM 2245 N N . SER A 1 277 ? -19.965 9.889 3.176 1.00 83.38 277 SER A N 1
ATOM 2246 C CA . SER A 1 277 ? -20.600 11.177 3.480 1.00 83.38 277 SER A CA 1
ATOM 2247 C C . SER A 1 277 ? -19.603 12.344 3.508 1.00 83.38 277 SER A C 1
ATOM 2249 O O . SER A 1 277 ? -18.522 12.245 4.093 1.00 83.38 277 SER A O 1
ATOM 2251 N N . ASN A 1 278 ? -20.009 13.487 2.942 1.00 86.06 278 ASN A N 1
ATOM 2252 C CA . ASN A 1 278 ? -19.268 14.751 3.018 1.00 86.06 278 ASN A CA 1
ATOM 2253 C C . ASN A 1 278 ? -19.092 15.230 4.468 1.00 86.06 278 ASN A C 1
ATOM 2255 O O . ASN A 1 278 ? -18.059 15.792 4.823 1.00 86.06 278 ASN A O 1
ATOM 2259 N N . GLU A 1 279 ? -20.077 14.992 5.325 1.00 89.12 279 GLU A N 1
ATOM 2260 C CA . GLU A 1 279 ? -20.004 15.286 6.749 1.00 89.12 279 GLU A CA 1
ATOM 2261 C C . GLU A 1 279 ? -18.978 14.388 7.453 1.00 89.12 279 GLU A C 1
ATOM 2263 O O . GLU A 1 279 ? -18.178 14.891 8.244 1.00 89.12 279 GLU A O 1
ATOM 2268 N N . SER A 1 280 ? -18.934 13.088 7.130 1.00 90.19 280 SER A N 1
ATOM 2269 C CA . SER A 1 280 ? -17.883 12.187 7.630 1.00 90.19 280 SER A CA 1
ATOM 2270 C C . SER A 1 280 ? -16.501 12.639 7.154 1.00 90.19 280 SER A C 1
ATOM 2272 O O . SER A 1 280 ? -15.569 12.698 7.953 1.00 90.19 280 SER A O 1
ATOM 2274 N N . MET A 1 281 ? -16.377 13.036 5.884 1.00 89.88 281 MET A N 1
ATOM 2275 C CA . MET A 1 281 ? -15.140 13.579 5.317 1.00 89.88 281 MET A CA 1
ATOM 2276 C C . MET A 1 281 ? -14.650 14.807 6.082 1.00 89.88 281 MET A C 1
ATOM 2278 O O . MET A 1 281 ? -13.489 14.873 6.481 1.00 89.88 281 MET A O 1
ATOM 2282 N N . GLN A 1 282 ? -15.540 15.775 6.301 1.00 90.81 282 GLN A N 1
ATOM 2283 C CA . GLN A 1 282 ? -15.222 16.997 7.031 1.00 90.81 282 GLN A CA 1
ATOM 2284 C C . GLN A 1 282 ? -14.850 16.697 8.479 1.00 90.81 282 GLN A C 1
ATOM 2286 O O . GLN A 1 282 ? -13.900 17.286 8.983 1.00 90.81 282 GLN A O 1
ATOM 2291 N N . CYS A 1 283 ? -15.554 15.772 9.136 1.00 91.88 283 CYS A N 1
ATOM 2292 C CA . CYS A 1 283 ? -15.203 15.323 10.479 1.00 91.88 283 CYS A CA 1
ATOM 2293 C C . CYS A 1 283 ? -13.760 14.797 10.519 1.00 91.88 283 CYS A C 1
ATOM 2295 O O . CYS A 1 283 ? -12.945 15.303 11.288 1.00 91.88 283 CYS A O 1
ATOM 2297 N N . ILE A 1 284 ? -13.418 13.867 9.620 1.00 93.56 284 ILE A N 1
ATOM 2298 C CA . ILE A 1 284 ? -12.084 13.255 9.545 1.00 93.56 284 ILE A CA 1
ATOM 2299 C C . ILE A 1 284 ? -11.014 14.314 9.262 1.00 93.56 284 ILE A C 1
ATOM 2301 O O . ILE A 1 284 ? -10.032 14.411 9.991 1.00 93.56 284 ILE A O 1
ATOM 2305 N N . GLN A 1 285 ? -11.194 15.144 8.233 1.00 93.44 285 GLN A N 1
ATOM 2306 C CA . GLN A 1 285 ? -10.204 16.164 7.869 1.00 93.44 285 GLN A CA 1
ATOM 2307 C C . GLN A 1 285 ? -10.023 17.214 8.975 1.00 93.44 285 GLN A C 1
ATOM 2309 O O . GLN A 1 285 ? -8.897 17.603 9.277 1.00 93.44 285 GLN A O 1
ATOM 2314 N N . ASN A 1 286 ? -11.101 17.634 9.641 1.00 93.06 286 ASN A N 1
ATOM 2315 C CA . ASN A 1 286 ? -11.007 18.560 10.772 1.00 93.06 286 ASN A CA 1
ATOM 2316 C C . ASN A 1 286 ? -10.257 17.935 11.953 1.00 93.06 286 ASN A C 1
ATOM 2318 O O . ASN A 1 286 ? -9.423 18.600 12.569 1.00 93.06 286 ASN A O 1
ATOM 2322 N N . GLN A 1 287 ? -10.512 16.660 12.242 1.00 92.44 287 GLN A N 1
ATOM 2323 C CA . GLN A 1 287 ? -9.818 15.913 13.284 1.00 92.44 287 GLN A CA 1
ATOM 2324 C C . GLN A 1 287 ? -8.314 15.794 12.998 1.00 92.44 287 GLN A C 1
ATOM 2326 O O . GLN A 1 287 ? -7.484 16.042 13.880 1.00 92.44 287 GLN A O 1
ATOM 2331 N N . TYR A 1 288 ? -7.938 15.487 11.756 1.00 94.56 288 TYR A N 1
ATOM 2332 C CA . TYR A 1 288 ? -6.537 15.453 11.334 1.00 94.56 288 TYR A CA 1
ATOM 2333 C C . TYR A 1 288 ? -5.885 16.837 11.362 1.00 94.56 288 TYR A C 1
ATOM 2335 O O . TYR A 1 288 ? -4.752 16.958 11.831 1.00 94.56 288 TYR A O 1
ATOM 2343 N N . GLN A 1 289 ? -6.596 17.893 10.956 1.00 93.88 289 GLN A N 1
ATOM 2344 C CA . GLN A 1 289 ? -6.093 19.263 11.050 1.00 93.88 289 GLN A CA 1
ATOM 2345 C C . GLN A 1 289 ? -5.848 19.672 12.508 1.00 93.88 289 GLN A C 1
ATOM 2347 O O . GLN A 1 289 ? -4.769 20.162 12.826 1.00 93.88 289 GLN A O 1
ATOM 2352 N N . LYS A 1 290 ? -6.787 19.400 13.421 1.00 91.94 290 LYS A N 1
ATOM 2353 C CA . LYS A 1 290 ? -6.611 19.680 14.857 1.00 91.94 290 LYS A CA 1
ATOM 2354 C C . LYS A 1 290 ? -5.454 18.898 15.457 1.00 91.94 290 LYS A C 1
ATOM 2356 O O . LYS A 1 290 ? -4.690 19.444 16.252 1.00 91.94 290 LYS A O 1
ATOM 2361 N N . THR A 1 291 ? -5.314 17.633 15.070 1.00 92.31 291 THR A N 1
ATOM 2362 C CA . THR A 1 291 ? -4.196 16.793 15.508 1.00 92.31 291 THR A CA 1
ATOM 2363 C C . THR A 1 291 ? -2.875 17.347 14.987 1.00 92.31 291 THR A C 1
ATOM 2365 O O . THR A 1 291 ? -1.910 17.433 15.739 1.00 92.31 291 THR A O 1
ATOM 2368 N N . CYS A 1 292 ? -2.833 17.781 13.728 1.00 93.19 292 CYS A N 1
ATOM 2369 C CA . CYS A 1 292 ? -1.682 18.465 13.158 1.00 93.19 292 CYS A CA 1
ATOM 2370 C C . CYS A 1 292 ? -1.336 19.733 13.955 1.00 93.19 292 CYS A C 1
ATOM 2372 O O . CYS A 1 292 ? -0.202 19.867 14.404 1.00 93.19 292 CYS A O 1
ATOM 2374 N N . ASP A 1 293 ? -2.308 20.608 14.222 1.00 92.19 293 ASP A N 1
ATOM 2375 C CA . ASP A 1 293 ? -2.088 21.859 14.959 1.00 92.19 293 ASP A CA 1
ATOM 2376 C C . ASP A 1 293 ? -1.484 21.631 16.361 1.00 92.19 293 ASP A C 1
ATOM 2378 O O . ASP A 1 293 ? -0.707 22.458 16.841 1.00 92.19 293 ASP A O 1
ATOM 2382 N N . HIS A 1 294 ? -1.814 20.507 17.010 1.00 90.88 294 HIS A N 1
ATOM 2383 C CA . HIS A 1 294 ? -1.346 20.174 18.361 1.00 90.88 294 HIS A CA 1
ATOM 2384 C C . HIS A 1 294 ? -0.053 19.352 18.392 1.00 90.88 294 HIS A C 1
ATOM 2386 O O . HIS A 1 294 ? 0.783 19.562 19.271 1.00 90.88 294 HIS A O 1
ATOM 2392 N N . PHE A 1 295 ? 0.105 18.399 17.472 1.00 90.75 295 PHE A N 1
ATOM 2393 C CA . PHE A 1 295 ? 1.164 17.387 17.510 1.00 90.75 295 PHE A CA 1
ATOM 2394 C C . PHE A 1 295 ? 2.201 17.540 16.393 1.00 90.75 295 PHE A C 1
ATOM 2396 O O . PHE A 1 295 ? 3.028 16.645 16.221 1.00 90.75 295 PHE A O 1
ATOM 2403 N N . VAL A 1 296 ? 2.181 18.640 15.631 1.00 92.75 296 VAL A N 1
ATOM 2404 C CA . VAL A 1 296 ? 3.189 18.935 14.602 1.00 92.75 296 VAL A CA 1
ATOM 2405 C C . VAL A 1 296 ? 4.611 18.888 15.168 1.00 92.75 296 VAL A C 1
ATOM 2407 O O . VAL A 1 296 ? 4.910 19.468 16.209 1.00 92.75 296 VAL A O 1
ATOM 2410 N N . GLU A 1 297 ? 5.506 18.222 14.441 1.00 92.62 297 GLU A N 1
ATOM 2411 C CA . GLU A 1 297 ? 6.942 18.222 14.738 1.00 92.62 297 GLU A CA 1
ATOM 2412 C C . GLU A 1 297 ? 7.687 19.198 13.813 1.00 92.62 297 GLU A C 1
ATOM 2414 O O . GLU A 1 297 ? 8.314 20.144 14.285 1.00 92.62 297 GLU A O 1
ATOM 2419 N N . GLU A 1 298 ? 7.577 19.016 12.490 1.00 93.50 298 GLU A N 1
ATOM 2420 C CA . GLU A 1 298 ? 8.165 19.920 11.484 1.00 93.50 298 GLU A CA 1
ATOM 2421 C C . GLU A 1 298 ? 7.100 20.667 10.673 1.00 93.50 298 GLU A C 1
ATOM 2423 O O . GLU A 1 298 ? 7.041 21.896 10.683 1.00 93.50 298 GLU A O 1
ATOM 2428 N N . SER A 1 299 ? 6.272 19.932 9.930 1.00 92.69 299 SER A N 1
ATOM 2429 C CA . SER A 1 299 ? 5.177 20.497 9.143 1.00 92.69 299 SER A CA 1
ATOM 2430 C C . SER A 1 299 ? 4.102 19.451 8.895 1.00 92.69 299 SER A C 1
ATOM 2432 O O . SER A 1 299 ? 4.398 18.277 8.682 1.00 92.69 299 SER A O 1
ATOM 2434 N N . CYS A 1 300 ? 2.849 19.878 8.886 1.00 92.56 300 CYS A N 1
ATOM 2435 C CA . CYS A 1 300 ? 1.712 19.054 8.507 1.00 92.56 300 CYS A CA 1
ATOM 2436 C C . CYS A 1 300 ? 0.568 19.944 8.018 1.00 92.56 300 CYS A C 1
ATOM 2438 O O . CYS A 1 300 ? 0.653 21.172 8.071 1.00 92.56 300 CYS A O 1
ATOM 2440 N N . GLY A 1 301 ? -0.479 19.306 7.518 1.00 88.12 301 GLY A N 1
ATOM 2441 C CA . GLY A 1 301 ? -1.761 19.915 7.209 1.00 88.12 301 GLY A CA 1
ATOM 2442 C C . GLY A 1 301 ? -2.765 18.813 6.911 1.00 88.12 301 GLY A C 1
ATOM 2443 O O . GLY A 1 301 ? -2.390 17.641 6.866 1.00 88.12 301 GLY A O 1
ATOM 2444 N N . SER A 1 302 ? -4.015 19.208 6.715 1.00 88.06 302 SER A N 1
ATOM 2445 C CA . SER A 1 302 ? -5.071 18.338 6.218 1.00 88.06 302 SER A CA 1
ATOM 2446 C C . SER A 1 302 ? -5.627 18.943 4.934 1.00 88.06 302 SER A C 1
ATOM 2448 O O . SER A 1 302 ? -6.138 20.064 4.936 1.00 88.06 302 SER A O 1
ATOM 2450 N N . ALA A 1 303 ? -5.472 18.229 3.826 1.00 85.75 303 ALA A N 1
ATOM 2451 C CA . ALA A 1 303 ? -5.977 18.619 2.518 1.00 85.75 303 ALA A CA 1
ATOM 2452 C C . ALA A 1 303 ? -6.891 17.532 1.944 1.00 85.75 303 ALA A C 1
ATOM 2454 O O . ALA A 1 303 ? -6.732 16.350 2.245 1.00 85.75 303 ALA A O 1
ATOM 2455 N N . ASP A 1 304 ? -7.810 17.922 1.057 1.00 82.50 304 ASP A N 1
ATOM 2456 C CA . ASP A 1 304 ? -8.802 17.012 0.467 1.00 82.50 304 ASP A CA 1
ATOM 2457 C C . ASP A 1 304 ? -8.165 15.788 -0.206 1.00 82.50 304 ASP A C 1
ATOM 2459 O O . ASP A 1 304 ? -8.715 14.695 -0.160 1.00 82.50 304 ASP A O 1
ATOM 2463 N N . ASN A 1 305 ? -6.969 15.928 -0.787 1.00 83.25 305 ASN A N 1
ATOM 2464 C CA . ASN A 1 305 ? -6.255 14.813 -1.413 1.00 83.25 305 ASN A CA 1
ATOM 2465 C C . ASN A 1 305 ? -5.691 13.782 -0.418 1.00 83.25 305 ASN A C 1
ATOM 2467 O O . ASN A 1 305 ? -5.138 12.783 -0.860 1.00 83.25 305 ASN A O 1
ATOM 2471 N N . GLN A 1 306 ? -5.806 14.028 0.888 1.00 92.06 306 GLN A N 1
ATOM 2472 C CA . GLN A 1 306 ? -5.379 13.128 1.963 1.00 92.06 306 GLN A CA 1
ATOM 2473 C C . GLN A 1 306 ? -6.556 12.355 2.574 1.00 92.06 306 GLN A C 1
ATOM 2475 O O . GLN A 1 306 ? -6.356 11.600 3.520 1.00 92.06 306 GLN A O 1
ATOM 2480 N N . ILE A 1 307 ? -7.795 12.554 2.094 1.00 92.81 307 ILE A N 1
ATOM 2481 C CA . ILE A 1 307 ? -8.973 11.853 2.636 1.00 92.81 307 ILE A CA 1
ATOM 2482 C C . ILE A 1 307 ? -8.900 10.344 2.469 1.00 92.81 307 ILE A C 1
ATOM 2484 O O . ILE A 1 307 ? -9.324 9.628 3.368 1.00 92.81 307 ILE A O 1
ATOM 2488 N N . ASP A 1 308 ? -8.325 9.896 1.362 1.00 92.56 308 ASP A N 1
ATOM 2489 C CA . ASP A 1 308 ? -8.097 8.488 1.071 1.00 92.56 308 ASP A CA 1
ATOM 2490 C C . ASP A 1 308 ? -7.325 7.815 2.223 1.00 92.56 308 ASP A C 1
ATOM 2492 O O . ASP A 1 308 ? -7.803 6.879 2.858 1.00 92.56 308 ASP A O 1
ATOM 2496 N N . GLU A 1 309 ? -6.208 8.421 2.629 1.00 95.00 309 GLU A N 1
ATOM 2497 C CA . GLU A 1 309 ? -5.354 7.924 3.711 1.00 95.00 309 GLU A CA 1
ATOM 2498 C C . GLU A 1 309 ? -5.935 8.159 5.109 1.00 95.00 309 GLU A C 1
ATOM 2500 O O . GLU A 1 309 ? -5.997 7.250 5.939 1.00 95.00 309 GLU A O 1
ATOM 2505 N N . ASN A 1 310 ? -6.386 9.386 5.384 1.00 95.75 310 ASN A N 1
ATOM 2506 C CA . ASN A 1 310 ? -6.891 9.780 6.701 1.00 95.75 310 ASN A CA 1
ATOM 2507 C C . ASN A 1 310 ? -8.205 9.059 7.046 1.00 95.75 310 ASN A C 1
ATOM 2509 O O . ASN A 1 310 ? -8.457 8.711 8.200 1.00 95.75 310 ASN A O 1
ATOM 2513 N N . GLY A 1 311 ? -9.069 8.844 6.053 1.00 95.06 311 GLY A N 1
ATOM 2514 C CA . GLY A 1 311 ? -10.303 8.097 6.244 1.00 95.06 311 GLY A CA 1
ATOM 2515 C C . GLY A 1 311 ? -10.048 6.599 6.348 1.00 95.06 311 GLY A C 1
ATOM 2516 O O . GLY A 1 311 ? -10.666 5.956 7.198 1.00 95.06 311 GLY A O 1
ATOM 2517 N N . SER A 1 312 ? -9.095 6.059 5.581 1.00 95.81 312 SER A N 1
ATOM 2518 C CA . SER A 1 312 ? -8.705 4.650 5.685 1.00 95.81 312 SER A CA 1
ATOM 2519 C C . SER A 1 312 ? -8.079 4.312 7.033 1.00 95.81 312 SER A C 1
ATOM 2521 O O . SER A 1 312 ? -8.408 3.295 7.634 1.00 95.81 312 SER A O 1
ATOM 2523 N N . ASP A 1 313 ? -7.261 5.205 7.585 1.00 97.31 313 ASP A N 1
ATOM 2524 C CA . ASP A 1 313 ? -6.806 5.140 8.975 1.00 97.31 313 ASP A CA 1
ATOM 2525 C C . ASP A 1 313 ? -7.972 5.055 9.976 1.00 97.31 313 ASP A C 1
ATOM 2527 O O . ASP A 1 313 ? -7.994 4.199 10.866 1.00 97.31 313 ASP A O 1
ATOM 2531 N N . MET A 1 314 ? -8.958 5.944 9.836 1.00 95.69 314 MET A N 1
ATOM 2532 C CA . MET A 1 314 ? -10.086 6.023 10.762 1.00 95.69 314 MET A CA 1
ATOM 2533 C C . MET A 1 314 ? -10.963 4.769 10.696 1.00 95.69 314 MET A C 1
ATOM 2535 O O . MET A 1 314 ? -11.230 4.146 11.727 1.00 95.69 314 MET A O 1
ATOM 2539 N N . LEU A 1 315 ? -11.392 4.371 9.494 1.00 96.31 315 LEU A N 1
ATOM 2540 C CA . LEU A 1 315 ? -12.220 3.181 9.304 1.00 96.31 315 LEU A CA 1
ATOM 2541 C C . LEU A 1 315 ? -11.447 1.904 9.659 1.00 96.31 315 LEU A C 1
ATOM 2543 O O . LEU A 1 315 ? -11.995 1.016 10.314 1.00 96.31 315 LEU A O 1
ATOM 2547 N N . GLY A 1 316 ? -10.160 1.841 9.313 1.00 97.50 316 GLY A N 1
ATOM 2548 C CA . GLY A 1 316 ? -9.285 0.724 9.642 1.00 97.50 316 GLY A CA 1
ATOM 2549 C C . GLY A 1 316 ? -9.154 0.498 11.144 1.00 97.50 316 GLY A C 1
ATOM 2550 O O . GLY A 1 316 ? -9.322 -0.633 11.612 1.00 97.50 316 GLY A O 1
ATOM 2551 N N . LEU A 1 317 ? -8.949 1.566 11.926 1.00 97.81 317 LEU A N 1
ATOM 2552 C CA . LEU A 1 317 ? -8.930 1.456 13.384 1.00 97.81 317 LEU A CA 1
ATOM 2553 C C . LEU A 1 317 ? -10.297 1.035 13.934 1.00 97.81 317 LEU A C 1
ATOM 2555 O O . LEU A 1 317 ? -10.351 0.176 14.811 1.00 97.81 317 LEU A O 1
ATOM 2559 N N . GLN A 1 318 ? -11.393 1.612 13.434 1.00 96.94 318 GLN A N 1
ATOM 2560 C CA . GLN A 1 318 ? -12.746 1.273 13.889 1.00 96.94 318 GLN A CA 1
ATOM 2561 C C . GLN A 1 318 ? -13.058 -0.212 13.666 1.00 96.94 318 GLN A C 1
ATOM 2563 O O . GLN A 1 318 ? -13.549 -0.881 14.578 1.00 96.94 318 GLN A O 1
ATOM 2568 N N . LEU A 1 319 ? -12.738 -0.750 12.485 1.00 98.12 319 LEU A N 1
ATOM 2569 C CA . LEU A 1 319 ? -12.913 -2.170 12.170 1.00 98.12 319 LEU A CA 1
ATOM 2570 C C . LEU A 1 319 ? -12.064 -3.050 13.093 1.00 98.12 319 LEU A C 1
ATOM 2572 O O . LEU A 1 319 ? -12.584 -3.986 13.704 1.00 98.12 319 LEU A O 1
ATOM 2576 N N . ALA A 1 320 ? -10.777 -2.727 13.238 1.00 98.31 320 ALA A N 1
ATOM 2577 C CA . ALA A 1 320 ? -9.859 -3.472 14.094 1.00 98.31 320 ALA A CA 1
ATOM 2578 C C . ALA A 1 320 ? -10.300 -3.464 15.567 1.00 98.31 320 ALA A C 1
ATOM 2580 O O . ALA A 1 320 ? -10.322 -4.512 16.218 1.00 98.31 320 ALA A O 1
ATOM 2581 N N . TYR A 1 321 ? -10.701 -2.299 16.080 1.00 98.19 321 TYR A N 1
ATOM 2582 C CA . TYR A 1 321 ? -11.170 -2.143 17.451 1.00 98.19 321 TYR A CA 1
ATOM 2583 C C . TYR A 1 321 ? -12.498 -2.868 17.681 1.00 98.19 321 TYR A C 1
ATOM 2585 O O . TYR A 1 321 ? -12.679 -3.495 18.719 1.00 98.19 321 TYR A O 1
ATOM 2593 N N . SER A 1 322 ? -13.406 -2.872 16.701 1.00 97.94 322 SER A N 1
ATOM 2594 C CA . SER A 1 322 ? -14.666 -3.605 16.834 1.00 97.94 322 SER A CA 1
ATOM 2595 C C . SER A 1 322 ? -14.456 -5.119 16.914 1.00 97.94 322 SER A C 1
ATOM 2597 O O . SER A 1 322 ? -15.095 -5.786 17.728 1.00 97.94 322 SER A O 1
ATOM 2599 N N . LEU A 1 323 ? -13.522 -5.672 16.131 1.00 98.50 323 LEU A N 1
ATOM 2600 C CA . LEU A 1 323 ? -13.139 -7.082 16.263 1.00 98.50 323 LEU A CA 1
ATOM 2601 C C . LEU A 1 323 ? -12.465 -7.373 17.611 1.00 98.50 323 LEU A C 1
ATOM 2603 O O . LEU A 1 323 ? -12.663 -8.455 18.167 1.00 98.50 323 LEU A O 1
ATOM 2607 N N . PHE A 1 324 ? -11.699 -6.418 18.145 1.00 98.50 324 PHE A N 1
ATOM 2608 C CA . PHE A 1 324 ? -11.127 -6.508 19.487 1.00 98.50 324 PHE A CA 1
ATOM 2609 C C . PHE A 1 324 ? -12.219 -6.537 20.566 1.00 98.50 324 PHE A C 1
ATOM 2611 O O . PHE A 1 324 ? -12.189 -7.407 21.434 1.00 98.50 324 PHE A O 1
ATOM 2618 N N . GLU A 1 325 ? -13.221 -5.660 20.491 1.00 97.94 325 GLU A N 1
ATOM 2619 C CA . GLU A 1 325 ? -14.352 -5.657 21.427 1.00 97.94 325 GLU A CA 1
ATOM 2620 C C . GLU A 1 325 ? -15.118 -6.984 21.414 1.00 97.94 325 GLU A C 1
ATOM 2622 O O . GLU A 1 325 ? -15.463 -7.504 22.476 1.00 97.94 325 GLU A O 1
ATOM 2627 N N . GLU A 1 326 ? -15.345 -7.559 20.230 1.00 97.69 326 GLU A N 1
ATOM 2628 C CA . GLU A 1 326 ? -15.990 -8.868 20.084 1.00 97.69 326 GLU A CA 1
ATOM 2629 C C . GLU A 1 326 ? -15.170 -9.995 20.731 1.00 97.69 326 GLU A C 1
ATOM 2631 O O . GLU A 1 326 ? -15.724 -10.874 21.390 1.00 97.69 326 GLU A O 1
ATOM 2636 N N . GLU A 1 327 ? -13.846 -9.977 20.570 1.00 97.50 327 GLU A N 1
ATOM 2637 C CA . GLU A 1 327 ? -12.955 -11.046 21.037 1.00 97.50 327 GLU A CA 1
ATOM 2638 C C . GLU A 1 327 ? -12.593 -10.950 22.531 1.00 97.50 327 GLU A C 1
ATOM 2640 O O . GLU A 1 327 ? -12.263 -11.952 23.183 1.00 97.50 327 GLU A O 1
ATOM 2645 N N . TYR A 1 328 ? -12.667 -9.745 23.095 1.00 97.31 328 TYR A N 1
ATOM 2646 C CA . TYR A 1 328 ? -12.328 -9.460 24.489 1.00 97.31 328 TYR A CA 1
ATOM 2647 C C . TYR A 1 328 ? -13.528 -9.011 25.321 1.00 97.31 328 TYR A C 1
ATOM 2649 O O . TYR A 1 328 ? -13.345 -8.498 26.426 1.00 97.31 328 TYR A O 1
ATOM 2657 N N . GLN A 1 329 ? -14.757 -9.237 24.852 1.00 95.81 329 GLN A N 1
ATOM 2658 C CA . GLN A 1 329 ? -15.963 -8.891 25.599 1.00 95.81 329 GLN A CA 1
ATOM 2659 C C . GLN A 1 329 ? -15.919 -9.457 27.031 1.00 95.81 329 GLN A C 1
ATOM 2661 O O . GLN A 1 329 ? -15.834 -10.665 27.245 1.00 95.81 329 GLN A O 1
ATOM 2666 N N . GLY A 1 330 ? -15.985 -8.565 28.025 1.00 94.75 330 GLY A N 1
ATOM 2667 C CA . GLY A 1 330 ? -15.928 -8.922 29.450 1.00 94.75 330 GLY A CA 1
ATOM 2668 C C . GLY A 1 330 ? -14.523 -9.148 30.023 1.00 94.75 330 GLY A C 1
ATOM 2669 O O . GLY A 1 330 ? -14.421 -9.478 31.199 1.00 94.75 330 GLY A O 1
ATOM 2670 N N . ARG A 1 331 ? -13.468 -8.958 29.220 1.00 95.69 331 ARG A N 1
ATOM 2671 C CA . ARG A 1 331 ? -12.059 -9.129 29.609 1.00 95.69 331 ARG A CA 1
ATOM 2672 C C . ARG A 1 331 ? -11.099 -8.084 29.019 1.00 95.69 331 ARG A C 1
ATOM 2674 O O . ARG A 1 331 ? -9.892 -8.293 28.959 1.00 95.69 331 ARG A O 1
ATOM 2681 N N . MET A 1 332 ? -11.622 -6.954 28.547 1.00 95.56 332 MET A N 1
ATOM 2682 C CA . MET A 1 332 ? -10.821 -5.879 27.937 1.00 95.56 332 MET A CA 1
ATOM 2683 C C . MET A 1 332 ? -9.844 -5.236 28.940 1.00 95.56 332 MET A C 1
ATOM 2685 O O . MET A 1 332 ? -8.760 -4.790 28.567 1.00 95.56 332 MET A O 1
ATOM 2689 N N . ASP A 1 333 ? -10.223 -5.204 30.217 1.00 94.38 333 ASP A N 1
ATOM 2690 C CA . ASP A 1 333 ? -9.462 -4.657 31.340 1.00 94.38 333 ASP A CA 1
ATOM 2691 C C . ASP A 1 333 ? -8.552 -5.690 32.029 1.00 94.38 333 ASP A C 1
ATOM 2693 O O . ASP A 1 333 ? -7.858 -5.345 32.986 1.00 94.38 333 ASP A O 1
ATOM 2697 N N . GLU A 1 334 ? -8.500 -6.937 31.540 1.00 94.50 334 GLU A N 1
ATOM 2698 C CA . GLU A 1 334 ? -7.571 -7.945 32.058 1.00 94.50 334 GLU A CA 1
ATOM 2699 C C . GLU A 1 334 ? -6.116 -7.499 31.857 1.00 94.50 334 GLU A C 1
ATOM 2701 O O . GLU A 1 334 ? -5.712 -7.090 30.766 1.00 94.50 334 GLU A O 1
ATOM 2706 N N . GLU A 1 335 ? -5.315 -7.588 32.922 1.00 92.62 335 GLU A N 1
ATOM 2707 C CA . GLU A 1 335 ? -3.890 -7.260 32.888 1.00 92.62 335 GLU A CA 1
ATOM 2708 C C . GLU A 1 335 ? -3.105 -8.304 32.083 1.00 92.62 335 GLU A C 1
ATOM 2710 O O . GLU A 1 335 ? -3.101 -9.487 32.428 1.00 92.62 335 GLU A O 1
ATOM 2715 N N . TYR A 1 336 ? -2.366 -7.854 31.070 1.00 90.12 336 TYR A N 1
ATOM 2716 C CA . TYR A 1 336 ? -1.488 -8.696 30.260 1.00 90.12 336 TYR A CA 1
ATOM 2717 C C . TYR A 1 336 ? -0.016 -8.562 30.673 1.00 90.12 336 TYR A C 1
ATOM 2719 O O . TYR A 1 336 ? 0.613 -9.533 31.095 1.00 90.12 336 TYR A O 1
ATOM 2727 N N . ILE A 1 337 ? 0.543 -7.347 30.606 1.00 86.06 337 ILE A N 1
ATOM 2728 C CA . ILE A 1 337 ? 1.949 -7.090 30.967 1.00 86.06 337 ILE A CA 1
ATOM 2729 C C . ILE A 1 337 ? 1.995 -6.436 32.336 1.00 86.06 337 ILE A C 1
ATOM 2731 O O . ILE A 1 337 ? 1.367 -5.406 32.565 1.00 86.06 337 ILE A O 1
ATOM 2735 N N . ARG A 1 338 ? 2.804 -6.998 33.234 1.00 82.38 338 ARG A N 1
ATOM 2736 C CA . ARG A 1 338 ? 3.126 -6.383 34.524 1.00 82.38 338 ARG A CA 1
ATOM 2737 C C . ARG A 1 338 ? 4.496 -5.733 34.446 1.00 82.38 338 ARG A C 1
ATOM 2739 O O . ARG A 1 338 ? 5.498 -6.417 34.254 1.00 82.38 338 ARG A O 1
ATOM 2746 N N . ILE A 1 339 ? 4.537 -4.419 34.622 1.00 77.31 339 ILE A N 1
ATOM 2747 C CA . ILE A 1 339 ? 5.769 -3.639 34.682 1.00 77.31 339 ILE A CA 1
ATOM 2748 C C . ILE A 1 339 ? 6.102 -3.440 36.160 1.00 77.31 339 ILE A C 1
ATOM 2750 O O . ILE A 1 339 ? 5.506 -2.610 36.847 1.00 77.31 339 ILE A O 1
ATOM 2754 N N . GLN A 1 340 ? 7.046 -4.236 36.664 1.00 66.31 340 GLN A N 1
ATOM 2755 C CA . GLN A 1 340 ? 7.636 -4.008 37.980 1.00 66.31 340 GLN A CA 1
ATOM 2756 C C . GLN A 1 340 ? 8.785 -3.009 37.854 1.00 66.31 340 GLN A C 1
ATOM 2758 O O . GLN A 1 340 ? 9.871 -3.372 37.407 1.00 66.31 340 GLN A O 1
ATOM 2763 N N . ASN A 1 341 ? 8.563 -1.778 38.311 1.00 61.88 341 ASN A N 1
ATOM 2764 C CA . ASN A 1 341 ? 9.648 -0.884 38.706 1.00 61.88 341 ASN A CA 1
ATOM 2765 C C . ASN A 1 341 ? 9.701 -0.814 40.240 1.00 61.88 341 ASN A C 1
ATOM 2767 O O . ASN A 1 341 ? 8.693 -1.028 40.908 1.00 61.88 341 ASN A O 1
ATOM 2771 N N . LEU A 1 342 ? 10.882 -0.523 40.801 1.00 52.53 342 LEU A N 1
ATOM 2772 C CA . LEU A 1 342 ? 11.169 -0.582 42.248 1.00 52.53 342 LEU A CA 1
ATOM 2773 C C . LEU A 1 342 ? 10.246 0.284 43.135 1.00 52.53 342 LEU A C 1
ATOM 2775 O O . LEU A 1 342 ? 10.215 0.064 44.342 1.00 52.53 342 LEU A O 1
ATOM 2779 N N . GLU A 1 343 ? 9.493 1.230 42.561 1.00 59.38 343 GLU A N 1
ATOM 2780 C CA . GLU A 1 343 ? 8.663 2.193 43.303 1.00 59.38 343 GLU A CA 1
ATOM 2781 C C . GLU A 1 343 ? 7.183 2.251 42.859 1.00 59.38 343 GLU A C 1
ATOM 2783 O O . GLU A 1 343 ? 6.365 2.800 43.592 1.00 59.38 343 GLU A O 1
ATOM 2788 N N . GLU A 1 344 ? 6.790 1.648 41.724 1.00 59.12 344 GLU A N 1
ATOM 2789 C CA . GLU A 1 344 ? 5.400 1.683 41.228 1.00 59.12 344 GLU A CA 1
ATOM 2790 C C . GLU A 1 344 ? 4.998 0.383 40.508 1.00 59.12 344 GLU A C 1
ATOM 2792 O O . GLU A 1 344 ? 5.718 -0.116 39.640 1.00 59.12 344 GLU A O 1
ATOM 2797 N N . TYR A 1 345 ? 3.810 -0.136 40.840 1.00 65.50 345 TYR A N 1
ATOM 2798 C CA . TYR A 1 345 ? 3.152 -1.216 40.102 1.00 65.50 345 TYR A CA 1
ATOM 2799 C C . TYR A 1 345 ? 2.343 -0.612 38.953 1.00 65.50 345 TYR A C 1
ATOM 2801 O O . TYR A 1 345 ? 1.387 0.126 39.197 1.00 65.50 345 TYR A O 1
ATOM 2809 N N . ARG A 1 346 ? 2.713 -0.922 37.706 1.00 76.62 346 ARG A N 1
ATOM 2810 C CA . ARG A 1 346 ? 1.918 -0.578 36.520 1.00 76.62 346 ARG A CA 1
ATOM 2811 C C . ARG A 1 346 ? 1.638 -1.838 35.711 1.00 76.62 346 ARG A C 1
ATOM 2813 O O . ARG A 1 346 ? 2.527 -2.668 35.523 1.00 76.62 346 ARG A O 1
ATOM 2820 N N . SER A 1 347 ? 0.414 -1.976 35.227 1.00 88.56 347 SER A N 1
ATOM 2821 C CA . SER A 1 347 ? -0.001 -3.053 34.334 1.00 88.56 347 SER A CA 1
ATOM 2822 C C . SER A 1 347 ? -0.519 -2.475 33.021 1.00 88.56 347 SER A C 1
ATOM 2824 O O . SER A 1 347 ? -1.010 -1.349 32.983 1.00 88.56 347 SER A O 1
ATOM 2826 N N . ILE A 1 348 ? -0.349 -3.236 31.943 1.00 93.25 348 ILE A N 1
ATOM 2827 C CA . ILE A 1 348 ? -0.945 -2.964 30.635 1.00 93.25 348 ILE A CA 1
ATOM 2828 C C . ILE A 1 348 ? -2.112 -3.932 30.473 1.00 93.25 348 ILE A C 1
ATOM 2830 O O . ILE A 1 348 ? -1.898 -5.146 30.530 1.00 93.25 348 ILE A O 1
ATOM 2834 N N . THR A 1 349 ? -3.321 -3.409 30.286 1.00 96.00 349 THR A N 1
ATOM 2835 C CA . THR A 1 349 ? -4.517 -4.219 29.999 1.00 96.00 349 THR A CA 1
ATOM 2836 C C . THR A 1 349 ? -4.569 -4.668 28.537 1.00 96.00 349 THR A C 1
ATOM 2838 O O . THR A 1 349 ? -3.821 -4.156 27.704 1.00 96.00 349 THR A O 1
ATOM 2841 N N . MET A 1 350 ? -5.468 -5.591 28.188 1.00 97.25 350 MET A N 1
ATOM 2842 C CA . MET A 1 350 ? -5.697 -5.982 26.787 1.00 97.25 350 MET A CA 1
ATOM 2843 C C . MET A 1 350 ? -6.110 -4.789 25.905 1.00 97.25 350 MET A C 1
ATOM 2845 O O . MET A 1 350 ? -5.579 -4.620 24.809 1.00 97.25 350 MET A O 1
ATOM 2849 N N . GLU A 1 351 ? -6.999 -3.919 26.398 1.00 97.31 351 GLU A N 1
ATOM 2850 C CA . GLU A 1 351 ? -7.441 -2.702 25.689 1.00 97.31 351 GLU A CA 1
ATOM 2851 C C . GLU A 1 351 ? -6.278 -1.718 25.492 1.00 97.31 351 GLU A C 1
ATOM 2853 O O . GLU A 1 351 ? -6.108 -1.154 24.414 1.00 97.31 351 GLU A O 1
ATOM 2858 N N . GLN A 1 352 ? -5.407 -1.56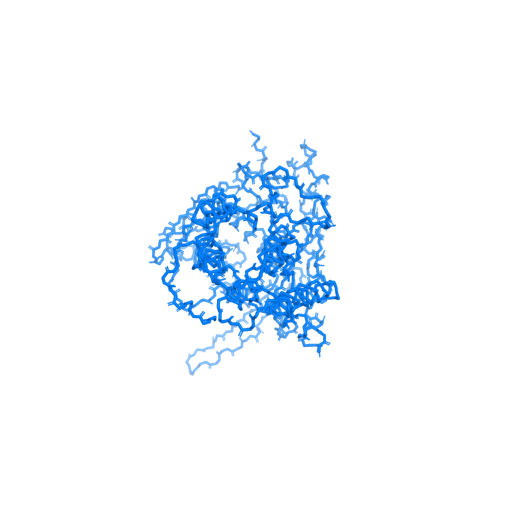0 26.493 1.00 96.75 352 GLN A N 1
ATOM 2859 C CA . GLN A 1 352 ? -4.202 -0.740 26.354 1.00 96.75 352 GLN A CA 1
ATOM 2860 C C . GLN A 1 352 ? -3.181 -1.373 25.401 1.00 96.75 352 GLN A C 1
ATOM 2862 O O . GLN A 1 352 ? -2.542 -0.649 24.638 1.00 96.75 352 GLN A O 1
ATOM 2867 N N . LEU A 1 353 ? -3.027 -2.704 25.409 1.00 96.81 353 LEU A N 1
ATOM 2868 C CA . LEU A 1 353 ? -2.132 -3.421 24.497 1.00 96.81 353 LEU A CA 1
ATOM 2869 C C . LEU A 1 353 ? -2.523 -3.194 23.035 1.00 96.81 353 LEU A C 1
ATOM 2871 O O . LEU A 1 353 ? -1.634 -2.968 22.215 1.00 96.81 353 LEU A O 1
ATOM 2875 N N . PHE A 1 354 ? -3.825 -3.208 22.727 1.00 97.88 354 PHE A N 1
ATOM 2876 C CA . PHE A 1 354 ? -4.336 -2.873 21.398 1.00 97.88 354 PHE A CA 1
ATOM 2877 C C . PHE A 1 354 ? -3.797 -1.511 20.940 1.00 97.88 354 PHE A C 1
ATOM 2879 O O . PHE A 1 354 ? -3.073 -1.434 19.948 1.00 97.88 354 PHE A O 1
ATOM 2886 N N . PHE A 1 355 ? -4.041 -0.452 21.718 1.00 97.44 355 PHE A N 1
ATOM 2887 C CA . PHE A 1 355 ? -3.623 0.902 21.345 1.00 97.44 355 PHE A CA 1
ATOM 2888 C C . PHE A 1 355 ? -2.103 1.095 21.346 1.00 97.44 355 PHE A C 1
ATOM 2890 O O . PHE A 1 355 ? -1.579 1.807 20.490 1.00 97.44 355 PHE A O 1
ATOM 2897 N N . TYR A 1 356 ? -1.369 0.446 22.257 1.00 95.62 356 TYR A N 1
ATOM 2898 C CA . TYR A 1 356 ? 0.095 0.445 22.209 1.00 95.62 356 TYR A CA 1
ATOM 2899 C C . TYR A 1 356 ? 0.612 -0.191 20.919 1.00 95.62 356 TYR A C 1
ATOM 2901 O O . TYR A 1 356 ? 1.542 0.336 20.310 1.00 95.62 356 TYR A O 1
ATOM 2909 N N . SER A 1 357 ? 0.009 -1.298 20.482 1.00 95.75 357 SER A N 1
ATOM 2910 C CA . SER A 1 357 ? 0.401 -1.969 19.245 1.00 95.75 357 SER A CA 1
ATOM 2911 C C . SER A 1 357 ? 0.050 -1.141 18.004 1.00 95.75 357 SER A C 1
ATOM 2913 O O . SER A 1 357 ? 0.872 -1.046 17.092 1.00 95.75 357 SER A O 1
ATOM 2915 N N . THR A 1 358 ? -1.091 -0.444 18.012 1.00 96.44 358 THR A N 1
ATOM 2916 C CA . THR A 1 358 ? -1.444 0.558 16.989 1.00 96.44 358 THR A CA 1
ATOM 2917 C C . THR A 1 358 ? -0.443 1.709 16.938 1.00 96.44 358 THR A C 1
ATOM 2919 O O . THR A 1 358 ? -0.047 2.142 15.865 1.00 96.44 358 THR A O 1
ATOM 2922 N N . ALA A 1 359 ? 0.030 2.214 18.075 1.00 95.12 359 ALA A N 1
ATOM 2923 C CA . ALA A 1 359 ? 1.046 3.266 18.065 1.00 95.12 359 ALA A CA 1
ATOM 2924 C C . ALA A 1 359 ? 2.416 2.751 17.579 1.00 95.12 359 ALA A C 1
ATOM 2926 O O . ALA A 1 359 ? 3.175 3.478 16.932 1.00 95.12 359 ALA A O 1
ATOM 2927 N N . PHE A 1 360 ? 2.739 1.488 17.874 1.00 92.38 360 PHE A N 1
ATOM 2928 C CA . PHE A 1 360 ? 4.026 0.883 17.535 1.00 92.38 360 PHE A CA 1
ATOM 2929 C C . PHE A 1 360 ? 4.268 0.816 16.024 1.00 92.38 360 PHE A C 1
ATOM 2931 O O . PHE A 1 360 ? 5.397 1.033 15.582 1.00 92.38 360 PHE A O 1
ATOM 2938 N N . VAL A 1 361 ? 3.220 0.590 15.224 1.00 90.75 361 VAL A N 1
ATOM 2939 C CA . VAL A 1 361 ? 3.339 0.522 13.758 1.00 90.75 361 VAL A CA 1
ATOM 2940 C C . VAL A 1 361 ? 3.822 1.830 13.116 1.00 90.75 361 VAL A C 1
ATOM 2942 O O . VAL A 1 361 ? 4.415 1.803 12.043 1.00 90.75 361 VAL A O 1
ATOM 2945 N N . ALA A 1 362 ? 3.659 2.969 13.794 1.00 90.38 362 ALA A N 1
ATOM 2946 C CA . ALA A 1 362 ? 4.059 4.284 13.292 1.00 90.38 362 ALA A CA 1
ATOM 2947 C C . ALA A 1 362 ? 5.417 4.778 13.829 1.00 90.38 362 ALA A C 1
ATOM 2949 O O . ALA A 1 362 ? 5.847 5.897 13.537 1.00 90.38 362 ALA A O 1
ATOM 2950 N N . CYS A 1 363 ? 6.102 3.978 14.649 1.00 89.50 363 CYS A N 1
ATOM 2951 C CA . CYS A 1 363 ? 7.352 4.380 15.285 1.00 89.50 363 CYS A CA 1
ATOM 2952 C C . CYS A 1 363 ? 8.519 4.420 14.282 1.00 89.50 363 CYS A C 1
ATOM 2954 O O . CYS A 1 363 ? 8.923 3.400 13.731 1.00 89.50 363 CYS A O 1
ATOM 2956 N N . SER A 1 364 ? 9.126 5.598 14.096 1.00 83.44 364 SER A N 1
ATOM 2957 C CA . SER A 1 364 ? 10.233 5.807 13.142 1.00 83.44 364 SER A CA 1
ATOM 2958 C C . SER A 1 364 ? 11.547 6.286 13.781 1.00 83.44 364 SER A C 1
ATOM 2960 O O . SER A 1 364 ? 12.598 6.264 13.135 1.00 83.44 364 SER A O 1
ATOM 2962 N N . GLY A 1 365 ? 11.500 6.764 15.032 1.00 85.50 365 GLY A N 1
ATOM 2963 C CA . GLY A 1 365 ? 12.646 7.355 15.735 1.00 85.50 365 GLY A CA 1
ATOM 2964 C C . GLY A 1 365 ? 13.174 8.657 15.113 1.00 85.50 365 GLY A C 1
ATOM 2965 O O . GLY A 1 365 ? 14.307 9.051 15.392 1.00 85.50 365 GLY A O 1
ATOM 2966 N N . ARG A 1 366 ? 12.398 9.307 14.237 1.00 88.44 366 ARG A N 1
ATOM 2967 C CA . ARG A 1 366 ? 12.767 10.552 13.550 1.00 88.44 366 ARG A CA 1
ATOM 2968 C C . ARG A 1 366 ? 11.599 11.525 13.573 1.00 88.44 366 ARG A C 1
ATOM 2970 O O . ARG A 1 366 ? 10.459 11.087 13.463 1.00 88.44 366 ARG A O 1
ATOM 2977 N N . SER A 1 367 ? 11.913 12.818 13.609 1.00 90.31 367 SER A N 1
ATOM 2978 C CA . SER A 1 367 ? 10.927 13.874 13.376 1.00 90.31 367 SER A CA 1
ATOM 2979 C C . SER A 1 367 ? 10.216 13.663 12.033 1.00 90.31 367 SER A C 1
ATOM 2981 O O . SER A 1 367 ? 10.835 13.237 11.048 1.00 90.31 367 SER A O 1
ATOM 2983 N N . GLN A 1 368 ? 8.910 13.893 12.019 1.00 92.69 368 GLN A N 1
ATOM 2984 C CA . GLN A 1 368 ? 8.019 13.669 10.894 1.00 92.69 368 GLN A CA 1
ATOM 2985 C C . GLN A 1 368 ? 7.550 14.993 10.286 1.00 92.69 368 GLN A C 1
ATOM 2987 O O . GLN A 1 368 ? 7.342 16.000 10.965 1.00 92.69 368 GLN A O 1
ATOM 2992 N N . LYS A 1 369 ? 7.349 14.974 8.966 1.00 93.31 369 LYS A N 1
ATOM 2993 C CA . LYS A 1 369 ? 6.828 16.109 8.204 1.00 93.31 369 LYS A CA 1
ATOM 2994 C C . LYS A 1 369 ? 5.974 15.668 7.033 1.00 93.31 369 LYS A C 1
ATOM 2996 O O . LYS A 1 369 ? 6.204 14.589 6.484 1.00 93.31 369 LYS A O 1
ATOM 3001 N N . GLN A 1 370 ? 5.077 16.546 6.596 1.00 93.00 370 GLN A N 1
ATOM 3002 C CA . GLN A 1 370 ? 4.336 16.361 5.357 1.00 93.00 370 GLN A CA 1
ATOM 3003 C C . GLN A 1 370 ? 5.305 16.359 4.183 1.00 93.00 370 GLN A C 1
ATOM 3005 O O . GLN A 1 370 ? 6.085 17.298 3.990 1.00 93.00 370 GLN A O 1
ATOM 3010 N N . ARG A 1 371 ? 5.249 15.299 3.382 1.00 88.19 371 ARG A N 1
ATOM 3011 C CA . ARG A 1 371 ? 6.037 15.182 2.158 1.00 88.19 371 ARG A CA 1
ATOM 3012 C C . ARG A 1 371 ? 5.217 15.704 0.985 1.00 88.19 371 ARG A C 1
ATOM 3014 O O . ARG A 1 371 ? 4.027 15.427 0.868 1.00 88.19 371 ARG A O 1
ATOM 3021 N N . LEU A 1 372 ? 5.863 16.486 0.122 1.00 85.94 372 LEU A N 1
ATOM 3022 C CA . LEU A 1 372 ? 5.246 16.988 -1.106 1.00 85.94 372 LEU A CA 1
ATOM 3023 C C . LEU A 1 372 ? 4.832 15.807 -1.993 1.00 85.94 372 LEU A C 1
ATOM 3025 O O . LEU A 1 372 ? 5.671 14.973 -2.325 1.00 85.94 372 LEU A O 1
ATOM 3029 N N . GLY A 1 373 ? 3.555 15.765 -2.377 1.00 81.94 373 GLY A N 1
ATOM 3030 C CA . GLY A 1 373 ? 2.987 14.707 -3.220 1.00 81.94 373 GLY A CA 1
ATOM 3031 C C . GLY A 1 373 ? 2.661 13.397 -2.495 1.00 81.94 373 GLY A C 1
ATOM 3032 O O . GLY A 1 373 ? 2.203 12.467 -3.145 1.00 81.94 373 GLY A O 1
ATOM 3033 N N . ASP A 1 374 ? 2.883 13.317 -1.182 1.00 86.44 374 ASP A N 1
ATOM 3034 C CA . ASP A 1 374 ? 2.484 12.173 -0.362 1.00 86.44 374 ASP A CA 1
ATOM 3035 C C . ASP A 1 374 ? 1.055 12.388 0.151 1.00 86.44 374 ASP A C 1
ATOM 3037 O O . ASP A 1 374 ? 0.773 13.419 0.768 1.00 86.44 374 ASP A O 1
ATOM 3041 N N . GLY A 1 375 ? 0.158 11.442 -0.138 1.00 89.25 375 GLY A N 1
ATOM 3042 C CA . GLY A 1 375 ? -1.224 11.472 0.345 1.00 89.25 375 GLY A CA 1
ATOM 3043 C C . GLY A 1 375 ? -1.316 11.279 1.857 1.00 89.25 375 GLY A C 1
ATOM 3044 O O . GLY A 1 375 ? -2.250 11.770 2.487 1.00 89.25 375 GLY A O 1
ATOM 3045 N N . HIS A 1 376 ? -0.317 10.640 2.465 1.00 93.00 376 HIS A N 1
ATOM 3046 C CA . HIS A 1 376 ? -0.343 10.331 3.884 1.00 93.00 376 HIS A CA 1
ATOM 3047 C C . HIS A 1 376 ? -0.062 11.570 4.731 1.00 93.00 376 HIS A C 1
ATOM 3049 O O . HIS A 1 376 ? 0.875 12.338 4.473 1.00 93.00 376 HIS A O 1
ATOM 3055 N N . SER A 1 377 ? -0.831 11.723 5.807 1.00 94.50 377 SER A N 1
ATOM 3056 C CA . SER A 1 377 ? -0.438 12.596 6.912 1.00 94.50 377 SER A CA 1
ATOM 3057 C C . SER A 1 377 ? 0.836 12.067 7.596 1.00 94.50 377 SER A C 1
ATOM 3059 O O . SER A 1 377 ? 1.121 10.867 7.549 1.00 94.50 377 SER A O 1
ATOM 3061 N N . PRO A 1 378 ? 1.622 12.917 8.279 1.00 94.06 378 PRO A N 1
ATOM 3062 C CA . PRO A 1 378 ? 2.793 12.462 9.026 1.00 94.06 378 PRO A CA 1
ATOM 3063 C C . PRO A 1 378 ? 2.414 11.440 10.108 1.00 94.06 378 PRO A C 1
ATOM 3065 O O . PRO A 1 378 ? 1.365 11.564 10.736 1.00 94.06 378 PRO A O 1
ATOM 3068 N N . TRP A 1 379 ? 3.261 10.438 10.355 1.00 92.88 379 TRP A N 1
ATOM 3069 C CA . TRP A 1 379 ? 2.939 9.309 11.246 1.00 92.88 379 TRP A CA 1
ATOM 3070 C C . TRP A 1 379 ? 2.538 9.709 12.674 1.00 92.88 379 TRP A C 1
ATOM 30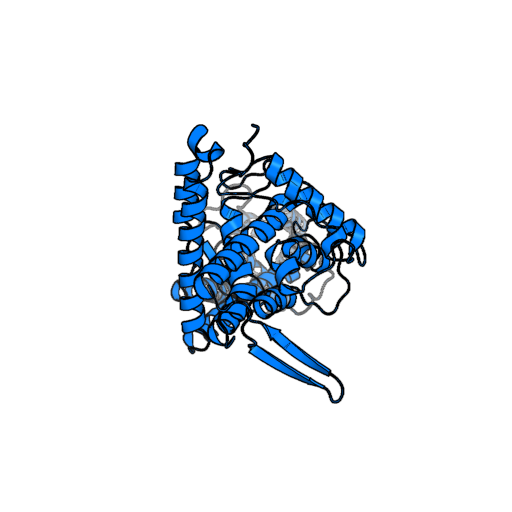72 O O . TRP A 1 379 ? 1.616 9.123 13.240 1.00 92.88 379 TRP A O 1
ATOM 3082 N N . ASN A 1 380 ? 3.188 10.730 13.239 1.00 91.75 380 ASN A N 1
ATOM 3083 C CA . ASN A 1 380 ? 2.825 11.311 14.534 1.00 91.75 380 ASN A CA 1
ATOM 3084 C C . ASN A 1 380 ? 1.406 11.906 14.515 1.00 91.75 380 ASN A C 1
ATOM 3086 O O . ASN A 1 380 ? 0.692 11.796 15.505 1.00 91.75 380 ASN A O 1
ATOM 3090 N N . VAL A 1 381 ? 0.976 12.503 13.400 1.00 94.06 381 VAL A N 1
ATOM 3091 C CA . VAL A 1 381 ? -0.394 13.004 13.234 1.00 94.06 381 VAL A CA 1
ATOM 3092 C C . VAL A 1 381 ? -1.361 11.833 13.073 1.00 94.06 381 VAL A C 1
ATOM 3094 O O . VAL A 1 381 ? -2.342 11.773 13.801 1.00 94.06 381 VAL A O 1
ATOM 3097 N N . ARG A 1 382 ? -1.057 10.861 12.200 1.00 94.88 382 ARG A N 1
ATOM 3098 C CA . ARG A 1 382 ? -1.915 9.684 11.953 1.00 94.88 382 ARG A CA 1
ATOM 3099 C C . ARG A 1 382 ? -2.259 8.938 13.241 1.00 94.88 382 ARG A C 1
ATOM 3101 O O . ARG A 1 382 ? -3.433 8.783 13.563 1.00 94.88 382 ARG A O 1
ATOM 3108 N N . VAL A 1 383 ? -1.249 8.541 14.021 1.00 93.25 383 VAL A N 1
ATOM 3109 C CA . VAL A 1 383 ? -1.477 7.781 15.262 1.00 93.25 383 VAL A CA 1
ATOM 3110 C C . VAL A 1 383 ? -2.250 8.584 16.296 1.00 93.25 383 VAL A C 1
ATOM 3112 O O . VAL A 1 383 ? -3.162 8.039 16.910 1.00 93.25 383 VAL A O 1
ATOM 3115 N N . ASN A 1 384 ? -1.939 9.869 16.481 1.00 92.69 384 ASN A N 1
ATOM 3116 C CA . ASN A 1 384 ? -2.669 10.688 17.449 1.00 92.69 384 ASN A CA 1
ATOM 3117 C C . ASN A 1 384 ? -4.107 10.990 16.994 1.00 92.69 384 ASN A C 1
ATOM 3119 O O . ASN A 1 384 ? -4.981 11.133 17.845 1.00 92.69 384 ASN A O 1
ATOM 3123 N N . ALA A 1 385 ? -4.370 11.031 15.684 1.00 93.12 385 ALA A N 1
ATOM 3124 C CA . ALA A 1 385 ? -5.703 11.254 15.137 1.00 93.12 385 ALA A CA 1
ATOM 3125 C C . ALA A 1 385 ? -6.594 10.020 15.324 1.00 93.12 385 ALA A C 1
ATOM 3127 O O . ALA A 1 385 ? -7.718 10.145 15.799 1.00 93.12 385 ALA A O 1
ATOM 3128 N N . ILE A 1 386 ? -6.114 8.813 15.021 1.00 92.31 386 ILE A N 1
ATOM 3129 C CA . ILE A 1 386 ? -6.951 7.607 15.145 1.00 92.31 386 ILE A CA 1
ATOM 3130 C C . ILE A 1 386 ? -7.227 7.229 16.604 1.00 92.31 386 ILE A C 1
ATOM 3132 O O . ILE A 1 386 ? -8.341 6.828 16.940 1.00 92.31 386 ILE A O 1
ATOM 3136 N N . VAL A 1 387 ? -6.270 7.430 17.520 1.00 86.94 387 VAL A N 1
ATOM 3137 C CA . VAL A 1 387 ? -6.484 7.142 18.953 1.00 86.94 387 VAL A CA 1
ATOM 3138 C C . VAL A 1 387 ? -7.408 8.150 19.640 1.00 86.94 387 VAL A C 1
ATOM 3140 O O . VAL A 1 387 ? -7.651 8.037 20.838 1.00 86.94 387 VAL A O 1
ATOM 3143 N N . GLN A 1 388 ? -8.005 9.083 18.892 1.00 81.81 388 GLN A N 1
ATOM 3144 C CA . GLN A 1 388 ? -9.172 9.820 19.369 1.00 81.81 388 GLN A CA 1
ATOM 3145 C C . GLN A 1 388 ? -10.448 8.971 19.472 1.00 81.81 388 GLN A C 1
ATOM 3147 O O . GLN A 1 388 ? -11.482 9.431 19.955 1.00 81.81 388 GLN A O 1
ATOM 3152 N N . HIS A 1 389 ? -10.373 7.698 19.078 1.00 90.62 389 HIS A N 1
ATOM 3153 C CA . HIS A 1 389 ? -11.415 6.712 19.312 1.00 90.62 389 HIS A CA 1
ATOM 3154 C C . HIS A 1 389 ? -11.868 6.687 20.795 1.00 90.62 389 HIS A C 1
ATOM 3156 O O . HIS A 1 389 ? -11.021 6.613 21.693 1.00 90.62 389 HIS A O 1
ATOM 3162 N N . PRO A 1 390 ? -13.184 6.659 21.107 1.00 89.56 390 PRO A N 1
ATOM 3163 C CA . PRO A 1 390 ? -13.681 6.690 22.491 1.00 89.56 390 PRO A CA 1
ATOM 3164 C C . PRO A 1 390 ? -13.114 5.586 23.396 1.00 89.56 390 PRO A C 1
ATOM 3166 O O . PRO A 1 390 ? -12.900 5.798 24.594 1.00 89.56 390 PRO A O 1
ATOM 3169 N N . GLY A 1 391 ? -12.820 4.422 22.810 1.00 92.12 391 GLY A N 1
ATOM 3170 C CA . GLY A 1 391 ? -12.154 3.306 23.483 1.00 92.12 391 GLY A CA 1
ATOM 3171 C C . GLY A 1 391 ? -10.800 3.676 24.096 1.00 92.12 391 GLY A C 1
ATOM 3172 O O . GLY A 1 391 ? -10.498 3.252 25.206 1.00 92.12 391 GLY A O 1
ATOM 3173 N N . PHE A 1 392 ? -10.015 4.543 23.449 1.00 93.25 392 PHE A N 1
ATOM 3174 C CA . PHE A 1 392 ? -8.708 4.966 23.959 1.00 93.25 392 PHE A CA 1
ATOM 3175 C C . PHE A 1 392 ? -8.843 5.779 25.247 1.00 93.25 392 PHE A C 1
ATOM 3177 O O . PHE A 1 392 ? -8.184 5.498 26.251 1.00 93.25 392 PHE A O 1
ATOM 3184 N N . LYS A 1 393 ? -9.754 6.761 25.253 1.00 89.88 393 LYS A N 1
ATOM 3185 C CA . LYS A 1 393 ? -10.016 7.599 26.432 1.00 89.88 393 LYS A CA 1
ATOM 3186 C C . LYS A 1 393 ? -10.408 6.751 27.640 1.00 89.88 393 LYS A C 1
ATOM 3188 O O . LYS A 1 393 ? -9.974 7.042 28.755 1.00 89.88 393 LYS A O 1
ATOM 3193 N N . LYS A 1 394 ? -11.209 5.708 27.412 1.00 91.38 394 LYS A N 1
ATOM 3194 C CA . LYS A 1 394 ? -11.600 4.734 28.433 1.00 91.38 394 LYS A CA 1
ATOM 3195 C C . LYS A 1 394 ? -10.400 3.897 28.895 1.00 91.38 394 LYS A C 1
ATOM 3197 O O . LYS A 1 394 ? -10.139 3.860 30.095 1.00 91.38 394 LYS A O 1
ATOM 3202 N N . ALA A 1 395 ? -9.643 3.315 27.965 1.00 94.25 395 ALA A N 1
ATOM 3203 C CA . ALA A 1 395 ? -8.510 2.429 28.247 1.00 94.25 395 ALA A CA 1
ATOM 3204 C C . ALA A 1 395 ? -7.416 3.087 29.103 1.00 94.25 395 ALA A C 1
ATOM 3206 O O . ALA A 1 395 ? -6.821 2.451 29.973 1.00 94.25 395 ALA A O 1
ATOM 3207 N N . PHE A 1 396 ? -7.149 4.375 28.872 1.00 92.75 396 PHE A N 1
ATOM 3208 C CA . PHE A 1 396 ? -6.110 5.135 29.577 1.00 92.75 396 PHE A CA 1
ATOM 3209 C C . PHE A 1 396 ? -6.659 6.088 30.644 1.00 92.75 396 PHE A C 1
ATOM 3211 O O . PHE A 1 396 ? -5.889 6.829 31.256 1.00 92.75 396 PHE A O 1
ATOM 3218 N N . ASN A 1 397 ? -7.976 6.071 30.880 1.00 90.75 397 ASN A N 1
ATOM 3219 C CA . ASN A 1 397 ? -8.667 6.967 31.808 1.00 90.75 397 ASN A CA 1
ATOM 3220 C C . ASN A 1 397 ? -8.253 8.442 31.618 1.00 90.75 397 ASN A C 1
ATOM 3222 O O . ASN A 1 397 ? -7.928 9.152 32.574 1.00 90.75 397 ASN A O 1
ATOM 3226 N N . CYS A 1 398 ? -8.197 8.894 30.361 1.00 89.00 398 CYS A N 1
ATOM 3227 C CA . CYS A 1 398 ? -7.679 10.217 30.033 1.00 89.00 398 CYS A CA 1
ATOM 3228 C C . CYS A 1 398 ? -8.639 11.324 30.515 1.00 89.00 398 CYS A C 1
ATOM 3230 O O . CYS A 1 398 ? -9.813 11.336 30.120 1.00 89.00 398 CYS A O 1
ATOM 3232 N N . PRO A 1 399 ? -8.159 12.306 31.306 1.00 87.75 399 PRO A N 1
ATOM 3233 C CA . PRO A 1 399 ? -8.942 13.489 31.652 1.00 87.75 399 PRO A CA 1
ATOM 3234 C C . PRO A 1 399 ? -9.411 14.246 30.404 1.00 87.75 399 PRO A C 1
ATOM 3236 O O . PRO A 1 399 ? -8.702 14.298 29.398 1.00 87.75 399 PRO A O 1
ATOM 3239 N N . ALA A 1 400 ? -10.585 14.880 30.479 1.00 82.56 400 ALA A N 1
ATOM 3240 C CA . ALA A 1 400 ? -11.162 15.626 29.354 1.00 82.56 400 ALA A CA 1
ATOM 3241 C C . ALA A 1 400 ? -10.291 16.802 28.877 1.00 82.56 400 ALA A C 1
ATOM 3243 O O . ALA A 1 400 ? -10.380 17.190 27.723 1.00 82.56 400 ALA A O 1
ATOM 3244 N N . ASN A 1 401 ? -9.447 17.341 29.756 1.00 83.62 401 ASN A N 1
ATOM 3245 C CA . ASN A 1 401 ? -8.496 18.415 29.472 1.00 83.62 401 ASN A CA 1
ATOM 3246 C C . ASN A 1 401 ? -7.060 17.905 29.254 1.00 83.62 401 ASN A C 1
ATOM 3248 O O . ASN A 1 401 ? -6.112 18.678 29.369 1.00 83.62 401 ASN A O 1
ATOM 3252 N N . SER A 1 402 ? -6.868 16.597 29.061 1.00 85.38 402 SER A N 1
ATOM 3253 C CA . SER A 1 402 ? -5.546 16.070 28.719 1.00 85.38 402 SER A CA 1
ATOM 3254 C C . SER A 1 402 ? -5.196 16.437 27.282 1.00 85.38 402 SER A C 1
ATOM 3256 O O . SER A 1 402 ? -6.074 16.457 26.429 1.00 85.38 402 SER A O 1
ATOM 3258 N N . THR A 1 403 ? -3.911 16.651 26.997 1.00 82.06 403 THR A N 1
ATOM 3259 C CA . THR A 1 403 ? -3.426 17.013 25.654 1.00 82.06 403 THR A CA 1
ATOM 3260 C C . THR A 1 403 ? -3.885 16.035 24.573 1.00 82.06 403 THR A C 1
ATOM 3262 O O . THR A 1 403 ? -4.189 16.451 23.463 1.00 82.06 403 THR A O 1
ATOM 3265 N N . MET A 1 404 ? -3.986 14.743 24.905 1.00 79.06 404 MET A N 1
ATOM 3266 C CA . MET A 1 404 ? -4.534 13.744 23.989 1.00 79.06 404 MET A CA 1
ATOM 3267 C C . MET A 1 404 ? -6.004 14.045 23.684 1.00 79.06 404 MET A C 1
ATOM 3269 O O . MET A 1 404 ? -6.353 14.201 22.524 1.00 79.06 404 MET A O 1
ATOM 3273 N N . VAL A 1 405 ? -6.841 14.208 24.715 1.00 80.38 405 VAL A N 1
ATOM 3274 C CA . VAL A 1 405 ? -8.305 14.330 24.589 1.00 80.38 405 VAL A CA 1
ATOM 3275 C C . VAL A 1 405 ? -8.783 15.719 24.164 1.00 80.38 405 VAL A C 1
ATOM 3277 O O . VAL A 1 405 ? -9.851 15.832 23.582 1.00 80.38 405 VAL A O 1
ATOM 3280 N N . GLU A 1 406 ? -8.032 16.784 24.434 1.00 74.69 406 GLU A N 1
ATOM 3281 C CA . GLU A 1 406 ? -8.440 18.162 24.115 1.00 74.69 406 GLU A CA 1
ATOM 3282 C C . GLU A 1 406 ? -8.610 18.388 22.605 1.00 74.69 406 GLU A C 1
ATOM 3284 O O . GLU A 1 406 ? -9.444 19.185 22.182 1.00 74.69 406 GLU A O 1
ATOM 3289 N N . SER A 1 407 ? -7.865 17.630 21.796 1.00 71.31 407 SER A N 1
ATOM 3290 C CA . SER A 1 407 ? -7.988 17.629 20.337 1.00 71.31 407 SER A CA 1
ATOM 3291 C C . SER A 1 407 ? -9.129 16.751 19.802 1.00 71.31 407 SER A C 1
ATOM 3293 O O . SER A 1 407 ? -9.335 16.741 18.588 1.00 71.31 407 SER A O 1
ATOM 3295 N N . PHE A 1 408 ? -9.851 16.026 20.675 1.00 75.19 408 PHE A N 1
ATOM 3296 C CA . PHE A 1 408 ? -10.908 15.097 20.273 1.00 75.19 408 PHE A CA 1
ATOM 3297 C C . PHE A 1 408 ? -12.157 15.849 19.830 1.00 75.19 408 PHE A C 1
ATOM 3299 O O . PHE A 1 408 ? -12.744 16.611 20.603 1.00 75.19 408 PHE A O 1
ATOM 3306 N N . ASP A 1 409 ? -12.597 15.553 18.614 1.00 69.00 409 ASP A N 1
ATOM 3307 C CA . ASP A 1 409 ? -13.980 15.769 18.208 1.00 69.00 409 ASP A CA 1
ATOM 3308 C C . ASP A 1 409 ? -14.844 14.551 18.573 1.00 69.00 409 ASP A C 1
ATOM 3310 O O . ASP A 1 409 ? -14.350 13.523 19.051 1.00 69.00 409 ASP A O 1
ATOM 3314 N N . ASP A 1 410 ? -16.161 14.670 18.387 1.00 77.56 410 ASP A N 1
ATOM 3315 C CA . ASP A 1 410 ? -17.035 13.498 18.421 1.00 77.56 410 ASP A CA 1
ATOM 3316 C C . ASP A 1 410 ? -16.542 12.460 17.399 1.00 77.56 410 ASP A C 1
ATOM 3318 O O . ASP A 1 410 ? -16.030 12.813 16.336 1.00 77.56 410 ASP A O 1
ATOM 3322 N N . GLN A 1 411 ? -16.696 11.169 17.715 1.00 85.94 411 GLN A N 1
ATOM 3323 C CA . GLN A 1 411 ? -16.240 10.090 16.837 1.00 85.94 411 GLN A CA 1
ATOM 3324 C C . GLN A 1 411 ? -16.805 10.264 15.419 1.00 85.94 411 GLN A C 1
ATOM 3326 O O . GLN A 1 411 ? -18.021 10.261 15.227 1.00 85.94 411 GLN A O 1
ATOM 3331 N N . CYS A 1 412 ? -15.922 10.336 14.420 1.00 89.94 412 CYS A N 1
ATOM 3332 C CA . CYS A 1 412 ? -16.328 10.376 13.020 1.00 89.94 412 CYS A CA 1
ATOM 3333 C C . CYS A 1 412 ? -16.886 9.016 12.584 1.00 89.94 412 CYS A C 1
ATOM 3335 O O . CYS A 1 412 ? -16.138 8.063 12.357 1.00 89.94 412 CYS A O 1
ATOM 3337 N N . ILE A 1 413 ? -18.211 8.920 12.475 1.00 90.75 413 ILE A N 1
ATOM 3338 C CA . ILE A 1 413 ? -18.899 7.717 11.996 1.00 90.75 413 ILE A CA 1
ATOM 3339 C C . ILE A 1 413 ? -18.894 7.733 10.464 1.00 90.75 413 ILE A C 1
ATOM 3341 O O . ILE A 1 413 ? -19.375 8.688 9.852 1.00 90.75 413 ILE A O 1
ATOM 3345 N N . ILE A 1 414 ? -18.342 6.686 9.847 1.00 91.94 414 ILE A N 1
ATOM 3346 C CA . ILE A 1 414 ? -18.262 6.543 8.382 1.00 91.94 414 ILE A CA 1
ATOM 3347 C C . ILE A 1 414 ? -19.390 5.630 7.889 1.00 91.94 414 ILE A C 1
ATOM 3349 O O . ILE A 1 414 ? -20.214 6.040 7.075 1.00 91.94 414 ILE A O 1
ATOM 3353 N N . PHE A 1 415 ? -19.472 4.426 8.460 1.00 93.81 415 PHE A N 1
ATOM 3354 C CA . PHE A 1 415 ? -20.538 3.451 8.236 1.00 93.81 415 PHE A CA 1
ATOM 3355 C C . PHE A 1 415 ? -21.126 2.993 9.573 1.00 93.81 415 PHE A C 1
ATOM 3357 O O . PHE A 1 415 ? -20.478 3.080 10.616 1.00 93.81 415 PHE A O 1
ATOM 3364 N N . GLY A 1 416 ? -22.350 2.479 9.530 1.00 93.69 416 GLY A N 1
ATOM 3365 C CA . GLY A 1 416 ? -23.094 1.994 10.686 1.00 93.69 416 GLY A CA 1
ATOM 3366 C C . GLY A 1 416 ? -24.198 2.947 11.127 1.00 93.69 416 GLY A C 1
ATOM 3367 O O . GLY A 1 416 ? -24.470 3.988 10.519 1.00 93.69 416 GLY A O 1
ATOM 3368 N N . LYS A 1 417 ? -24.855 2.575 12.225 1.00 91.88 417 LYS A N 1
ATOM 3369 C CA . LYS A 1 417 ? -25.954 3.354 12.786 1.00 91.88 417 LYS A CA 1
ATOM 3370 C C . LYS A 1 417 ? -25.504 4.769 13.163 1.00 91.88 417 LYS A C 1
ATOM 3372 O O . LYS A 1 417 ? -24.582 4.947 13.953 1.00 91.88 417 LYS A O 1
ATOM 3377 N N . GLY A 1 418 ? -26.227 5.770 12.663 1.00 88.56 418 GLY A N 1
ATOM 3378 C CA . GLY A 1 418 ? -25.935 7.180 12.932 1.00 88.56 418 GLY A CA 1
ATOM 3379 C C . GLY A 1 418 ? -24.847 7.784 12.041 1.00 88.56 418 GLY A C 1
ATOM 3380 O O . GLY A 1 418 ? -24.463 8.927 12.280 1.00 88.56 418 GLY A O 1
ATOM 3381 N N . ALA A 1 419 ? -24.374 7.061 11.017 1.00 91.00 419 ALA A N 1
ATOM 3382 C CA . ALA A 1 419 ? -23.546 7.648 9.970 1.00 91.00 419 ALA A CA 1
ATOM 3383 C C . ALA A 1 419 ? -24.303 8.806 9.282 1.00 91.00 419 ALA A C 1
ATOM 3385 O O . ALA A 1 419 ? -25.475 8.634 8.922 1.00 91.00 419 ALA A O 1
ATOM 3386 N N . PRO A 1 420 ? -23.676 9.984 9.115 1.00 88.31 420 PRO A N 1
ATOM 3387 C CA . PRO A 1 420 ? -24.337 11.157 8.556 1.00 88.31 420 PRO A CA 1
ATOM 3388 C C . PRO A 1 420 ? -24.678 10.957 7.074 1.00 88.31 420 PRO A C 1
ATOM 3390 O O . PRO A 1 420 ? -24.035 10.177 6.378 1.00 88.31 420 PRO A O 1
ATOM 3393 N N . GLU A 1 421 ? -25.706 11.656 6.585 1.00 82.25 421 GLU A N 1
ATOM 3394 C CA . GLU A 1 421 ? -26.152 11.522 5.193 1.00 82.25 421 GLU A CA 1
ATOM 3395 C C . GLU A 1 421 ? -25.054 11.884 4.187 1.00 82.25 421 GLU A C 1
ATOM 3397 O O . GLU A 1 421 ? -24.250 12.784 4.413 1.00 82.25 421 GLU A O 1
ATOM 3402 N N . MET A 1 422 ? -25.039 11.218 3.032 1.00 73.19 422 MET A N 1
ATOM 3403 C CA . MET A 1 422 ? -24.219 11.645 1.903 1.00 73.19 422 MET A CA 1
ATOM 3404 C C . MET A 1 422 ? -24.900 12.818 1.189 1.00 73.19 422 MET A C 1
ATOM 3406 O O . MET A 1 422 ? -25.885 12.632 0.471 1.00 73.19 422 MET A O 1
ATOM 3410 N N . ARG A 1 423 ? -24.376 14.038 1.349 1.00 57.94 423 ARG A N 1
ATOM 3411 C CA . ARG A 1 423 ? -24.763 15.162 0.482 1.00 57.94 423 ARG A CA 1
ATOM 3412 C C . ARG A 1 423 ? -24.032 15.056 -0.853 1.00 57.94 423 ARG A C 1
ATOM 3414 O O . ARG A 1 423 ? -22.814 15.186 -0.869 1.00 57.94 423 ARG A O 1
ATOM 3421 N N . ARG A 1 424 ? -24.776 14.809 -1.936 1.00 49.50 424 ARG A N 1
ATOM 3422 C CA . ARG A 1 424 ? -24.264 14.863 -3.317 1.00 49.50 424 ARG A CA 1
ATOM 3423 C C . ARG A 1 424 ? -23.748 16.243 -3.699 1.00 49.50 424 ARG A C 1
ATOM 3425 O O . ARG A 1 424 ? -24.392 17.238 -3.290 1.00 49.50 424 ARG A O 1
#

Sequence (424 aa):
MRTPSRELTSTNNFIGELFLAQCEDTHVKHEELLHFLKQIEHYVFKFDGSNCEYEGCLSALASDHNCTRASEKLKTTVVIDFLFLNLSEFWEKKFRIAKYGLDGVNALLDGESKQGVSKVNHLIERMQKKLISWVNETEWAINNGADEAIIEETLQVHHYDNYADSMRKNLQFLMKLEQDYLKCLRDTKREHDFETFCMLMSIFASFENEPDLTFFTFYNAFNAHPKLSFSQLFYDMAENVGESAGVLGSVGFIAGHELSHTLIENANAPQLIPYFSNESMQCIQNQYQKTCDHFVEESCGSADNQIDENGSDMLGLQLAYSLFEEEYQGRMDEEYIRIQNLEEYRSITMEQLFFYSTAFVACSGRSQKQRLGDGHSPWNVRVNAIVQHPGFKKAFNCPANSTMVESFDDQCIIFGKGAPEMRR

Organism: Caenorhabditis briggsae (NCBI:txid6238)

Secondary structure (DSSP, 8-state):
-PPPSS----HHHHHHHHHHHHHH-TTS-HHHHHHHHHHHHHHTT---SS---GGG--GGGGG-S-HHHHHHHHHHHS-----HHHHHHHHHHHHHHHHHHHHHHHHHHTTTTHHHHHHHHHHHHHHHHHHHHHHTT-HHHHHTT-HHHHHHHHHH-EE---HHHHHHHHHHHHHHHHHHHHHHHHHS-S-HHHHHHHHHHHHHHTTTSPPP-SS-SSS-EEEETTEEEE-HHHHHHHHH-SSHHHHIIIIIHHHHHHHHTTT---TTS-SS-----HHHHHHHHHHHHHHHHHH-SSB----GGGHHHHHHHHHHHHHHHHHHHHHSTTTTT-EEEEEEETTEEEEEEHHHHHHHHHHHTT--SS--BPPTT--SPPHHHHHHHHTTSHHHHHHTT--TTSHHHHTPPSP---SSTTPPP---

Foldseek 3Di:
DDDDPDDDFAPLLLLLVVQLVLLPDPVRDLVLSLLSLVLCLCQQVVDDDDDRDDLSPLNVLSVDNPSNVSSVSSSVSSDDPDGVVNVVVVVVVQVQLLVQLQVQLVCVVVVLQVVLLVLLQVLLVLLLVVQLVQLVQFVQCVVVVVSVVVNVLSVQAGEDDCSVVLNCLSVCLVVQLVVQLVVQPVSHDPDPSSNVVSNVSSVSNRVVSGHDNQEGADADWAAPPSYTGGYPVSSNCSVPVPDVLLNLLASQLRSQLRSCLSAWALPVDDPHDNPWAPQLLCQQQLLLQLLCVQQAQDAWHRDSRLRSRSVSSQRSNVSSVVVVCVVQVVQQQPFDDWDDDPPDTDTQGSLNSSLVSNLVSLDDVDHWYDDVPDSHTTSSSSSLSNCLPPSNCVRVVDDCPDSSNVSRDPRSDTTHNPRDHHDD

Mean predicted aligned error: 7.82 Å

Nearest PDB structures (foldseek):
  7rug-assembly1_A  TM=1.625E-01  e=4.987E+00  Homo sapiens
  7vws-assembly2_B  TM=1.438E-01  e=3.817E+00  Streptomyces sp.

Radius of gyration: 28.1 Å; Cα contacts (8 Å, |Δi|>4): 634; chains: 1; bounding box: 70×44×90 Å

InterPro domains:
  IPR000718 Peptidase M13 [PS51885] (1-415)
  IPR000718 Peptidase M13 [PTHR11733] (113-405)
  IPR018497 Peptidase M13, C-terminal domain [PF01431] (247-408)
  IPR024079 Metallopeptidase, catalytic domain superfamily [G3DSA:3.40.390.10] (86-415)